Protein AF-A0A0W0Y0H5-F1 (afdb_monomer)

Sequence (373 aa):
MQSTAIIQAALTKDKEHKVLSENDYMVSVFKKALPNSRGNVLNEFVSFLEYRRSGTWLLRESRTPGMITLSFVTLNQPVKHQRYAYCNNEWLIVTSESIEQTKCDPSFKPHYKETLEKKETEDGQEKTMLSSLLDKIFTKFPEIVKDRLLLPTEEQASSNSNYIHQSPYIHWHEKALPSPKKYVEPLKGLDKAMSVLRMATGSINYWDKTKPSLFQRYQELTLPDLKLFKNALNQPFPYESGIAKDMKDLFSTWLQINRLEEDLFCPVEQELFSEPYVLESGYIFNSSVLYHNGKHLEKCPITRKEIEQNPSRLKGYRSKLAEALLMFYDGIAAYQKSQTTFLPHQRPPENDQKGQPEVDEKEAEKNDSQFRY

Nearest PDB structures (foldseek):
  6i5j-assembly1_A  TM=7.211E-01  e=1.696E-02  Homo sapiens
  6i4x-assembly1_A  TM=5.524E-01  e=5.132E-03  Homo sapiens
  4wz0-assembly1_A  TM=4.958E-01  e=5.432E-03  Legionella pneumophila str. Paris
  7vxg-assembly3_C  TM=6.617E-01  e=4.463E-02  Homo sapiens
  2xp1-assembly1_A-2  TM=6.384E-01  e=4.349E-01  Antonospora locustae

Organism: NCBI:txid45073

pLDDT: mean 76.72, std 20.38, range [32.16, 98.56]

Foldseek 3Di:
DPPVVVVVCVVCVVVPPDPPPPPQDQAFAFECAAPPDDDDRVVRLQVVAVPPDWQAWHWYDHPQPQKIWIWGHHPPDGIDIWIWHQAPNAIDTDDPVCPVVPPRPSPNDLAAQCQQQQQDQDVNGGDGSVNRVVCVVCVVCVRHDSVNYDDDDPRGTYPDNSSDPPHSSDPPPPPVCVVVPLLQCLPVLLVVLLVVLVVLLVCLPPPPPVDDRLLNVCLVPDQDDPVVQLVLLPDPQSCPDDNVVVLQVVVQVSCVVVVSCRSQAAPVVRGGARWWWAAPVSHIHHPCVQQPVNDGDQADPPPRDGRPDDTHIPPPSSVSVSVSSVSVSSSNVSNNVSVVVPPDPPPDPPPPPPDDDDDDDDDDDDDDDDDDD

Secondary structure (DSSP, 8-state):
-HHHHHHHHHHHHGGGS----TT----PEEPSS-TT--S-HHHHHHHHHHTSPTT-EEEEE-SSTTEEEEEEEETTEEEEEEEEEEETTEEEEEPTTTTTT----S------HHHHS--EEETTEEE-HHHHHHHHHHHH-TTS-GGGBPPPPTTTB---GGGTSS-TTS-------SGGG----HHHHHHHHHHHHHHHHHHHTS--TTS--TTGGGTT--PPPHHHHHHHHTSSSTTSSHHHHHHHHHHHHHHHHTT--TTTB-TTT-SB-SSEEE-TTS-EEEHHHHEETTEEPSB-TTT--B--SPPEE-TTHHHHHHHHHHHHHHHHHHHHHHHHTTS------------------------------

Mean predicted aligned error: 18.01 Å

InterPro domains:
  IPR013083 Zinc finger, RING/FYVE/PHD-type [G3DSA:3.30.40.10] (256-322)
  IPR036860 SH2 domain superfamily [SSF55550] (48-96)

Radius of gyration: 30.96 Å; Cα contacts (8 Å, |Δi|>4): 400; chains: 1; bounding box: 69×73×104 Å

Solvent-accessible surface area (backbone atoms only — not comparable to full-atom values): 22529 Å² total; per-residue (Å²): 127,69,68,64,56,52,53,51,47,63,65,49,63,64,62,73,66,70,79,74,65,98,79,77,73,69,64,44,44,22,29,61,50,58,75,88,67,86,72,62,53,66,59,54,54,35,65,72,40,69,87,51,60,65,12,29,32,36,44,22,44,31,93,52,86,72,31,41,24,41,38,36,28,44,80,98,48,75,64,44,78,47,38,36,35,75,47,96,94,37,78,41,81,49,47,89,78,40,60,81,68,52,80,56,61,91,75,53,66,74,50,50,44,72,57,46,65,36,64,43,74,57,96,86,41,77,37,30,54,58,54,53,46,50,52,52,48,47,72,73,38,71,70,50,42,81,93,36,60,53,71,53,52,81,82,27,33,46,84,53,61,59,78,55,54,92,38,73,44,58,67,76,57,71,56,70,51,67,72,68,68,52,44,79,43,41,63,56,27,48,50,54,48,42,50,52,45,51,54,52,45,60,41,69,79,47,90,63,81,88,54,88,56,97,48,59,93,48,60,85,58,83,75,74,60,66,69,61,41,56,55,33,58,70,40,98,67,27,62,81,54,62,67,33,21,55,53,48,54,52,47,44,52,52,28,55,78,68,72,49,48,61,50,36,46,17,83,85,80,71,39,62,56,72,48,42,25,37,38,92,89,44,44,51,38,29,49,71,71,45,37,49,94,83,39,72,56,62,44,40,92,84,80,65,44,71,56,88,58,85,62,43,68,52,79,65,44,57,63,49,50,49,50,42,52,49,51,49,51,52,35,41,52,53,50,42,51,61,60,64,73,61,62,72,77,71,72,73,77,80,74,83,78,78,81,82,80,92,75,83,92,72,89,81,91,78,78,84,86,87,84,91,131

Structure (mmCIF, N/CA/C/O backbone):
data_AF-A0A0W0Y0H5-F1
#
_entry.id   AF-A0A0W0Y0H5-F1
#
loop_
_atom_site.group_PDB
_atom_site.id
_atom_site.type_symbol
_atom_site.label_atom_id
_atom_site.label_alt_id
_atom_site.label_comp_id
_atom_site.label_asym_id
_atom_site.label_entity_id
_atom_site.label_seq_id
_atom_site.pdbx_PDB_ins_code
_atom_site.Cartn_x
_atom_site.Cartn_y
_atom_site.Cartn_z
_atom_site.occupancy
_atom_site.B_iso_or_equiv
_atom_site.auth_seq_id
_atom_site.auth_comp_id
_atom_site.auth_asym_id
_atom_site.auth_atom_id
_atom_site.pdbx_PDB_model_num
ATOM 1 N N . MET A 1 1 ? 1.337 21.075 -29.701 1.00 42.12 1 MET A N 1
ATOM 2 C CA . MET A 1 1 ? 1.104 21.733 -28.391 1.00 42.12 1 MET A CA 1
ATOM 3 C C . MET A 1 1 ? -0.200 21.323 -27.686 1.00 42.12 1 MET A C 1
ATOM 5 O O . MET A 1 1 ? -0.300 21.557 -26.492 1.00 42.12 1 MET A O 1
ATOM 9 N N . GLN A 1 2 ? -1.180 20.679 -28.343 1.00 34.50 2 GLN A N 1
ATOM 10 C CA . GLN A 1 2 ? -2.460 20.310 -27.702 1.00 34.50 2 GLN A CA 1
ATOM 11 C C . GLN A 1 2 ? -2.423 19.051 -26.801 1.00 34.50 2 GLN A C 1
ATOM 13 O O . GLN A 1 2 ? -3.273 18.925 -25.926 1.00 34.50 2 GLN A O 1
ATOM 18 N N . SER A 1 3 ? -1.452 18.135 -26.933 1.00 39.66 3 SER A N 1
ATOM 19 C CA . SER A 1 3 ? -1.504 16.842 -26.214 1.00 39.66 3 SER A CA 1
ATOM 20 C C . SER A 1 3 ? -1.150 16.925 -24.724 1.00 39.66 3 SER A C 1
ATOM 22 O O . SER A 1 3 ? -1.747 16.227 -23.910 1.00 39.66 3 SER A O 1
ATOM 24 N N . THR A 1 4 ? -0.241 17.816 -24.324 1.00 37.66 4 THR A N 1
ATOM 25 C CA . THR A 1 4 ? 0.154 17.959 -22.912 1.00 37.66 4 THR A CA 1
ATOM 26 C C . THR A 1 4 ? -0.896 18.686 -22.084 1.00 37.66 4 THR A C 1
ATOM 28 O O . THR A 1 4 ? -1.057 18.377 -20.911 1.00 37.66 4 THR A O 1
ATOM 31 N N . ALA A 1 5 ? -1.651 19.601 -22.698 1.00 38.19 5 ALA A N 1
ATOM 32 C CA . ALA A 1 5 ? -2.775 20.268 -22.049 1.00 38.19 5 ALA A CA 1
ATOM 33 C C . ALA A 1 5 ? -3.922 19.289 -21.756 1.00 38.19 5 ALA A C 1
ATOM 35 O O . ALA A 1 5 ? -4.566 19.420 -20.727 1.00 38.19 5 ALA A O 1
ATOM 36 N N . ILE A 1 6 ? -4.129 18.273 -22.601 1.00 42.44 6 ILE A N 1
ATOM 37 C CA . ILE A 1 6 ? -5.141 17.225 -22.391 1.00 42.44 6 ILE A CA 1
ATOM 38 C C . ILE A 1 6 ? -4.745 16.300 -21.231 1.00 42.44 6 ILE A C 1
ATOM 40 O O . ILE A 1 6 ? -5.592 15.957 -20.414 1.00 42.44 6 ILE A O 1
ATOM 44 N N . ILE A 1 7 ? -3.459 15.955 -21.105 1.00 41.28 7 ILE A N 1
ATOM 45 C CA . ILE A 1 7 ? -2.940 15.169 -19.972 1.00 41.28 7 ILE A CA 1
ATOM 46 C C . ILE A 1 7 ? -3.019 15.986 -18.676 1.00 41.28 7 ILE A C 1
ATOM 48 O O . ILE A 1 7 ? -3.505 15.485 -17.667 1.00 41.28 7 ILE A O 1
ATOM 52 N N . GLN A 1 8 ? -2.621 17.264 -18.707 1.00 43.81 8 GLN A N 1
ATOM 53 C CA . GLN A 1 8 ? -2.742 18.155 -17.552 1.00 43.81 8 GLN A CA 1
ATOM 54 C C . GLN A 1 8 ? -4.210 18.362 -17.159 1.00 43.81 8 GLN A C 1
ATOM 56 O O . GLN A 1 8 ? -4.509 18.307 -15.976 1.00 43.81 8 GLN A O 1
ATOM 61 N N . ALA A 1 9 ? -5.112 18.534 -18.134 1.00 42.50 9 ALA A N 1
ATOM 62 C CA . ALA A 1 9 ? -6.553 18.702 -17.938 1.00 42.50 9 ALA A CA 1
ATOM 63 C C . ALA A 1 9 ? -7.235 17.432 -17.414 1.00 42.50 9 ALA A C 1
ATOM 65 O O . ALA A 1 9 ? -8.156 17.528 -16.608 1.00 42.50 9 ALA A O 1
ATOM 66 N N . ALA A 1 10 ? -6.776 16.248 -17.828 1.00 38.78 10 ALA A N 1
ATOM 67 C CA . ALA A 1 10 ? -7.218 14.975 -17.265 1.00 38.78 10 ALA A CA 1
ATOM 68 C C . ALA A 1 10 ? -6.733 14.800 -15.814 1.00 38.78 10 ALA A C 1
ATOM 70 O O . ALA A 1 10 ? -7.483 14.304 -14.984 1.00 38.78 10 ALA A O 1
ATOM 71 N N . LEU A 1 11 ? -5.523 15.275 -15.492 1.00 38.03 11 LEU A N 1
ATOM 72 C CA . LEU A 1 11 ? -4.971 15.289 -14.131 1.00 38.03 11 LEU A CA 1
ATOM 73 C C . LEU A 1 11 ? -5.566 16.398 -13.239 1.00 38.03 11 LEU A C 1
ATOM 75 O O . LEU A 1 11 ? -5.540 16.274 -12.015 1.00 38.03 11 LEU A O 1
ATOM 79 N N . THR A 1 12 ? -6.076 17.496 -13.812 1.00 40.41 12 THR A N 1
ATOM 80 C CA . THR A 1 12 ? -6.735 18.578 -13.060 1.00 40.41 12 THR A CA 1
ATOM 81 C C . THR A 1 12 ? -8.244 18.426 -12.948 1.00 40.41 12 THR A C 1
ATOM 83 O O . THR A 1 12 ? -8.786 18.950 -11.982 1.00 40.41 12 THR A O 1
ATOM 86 N N . LYS A 1 13 ? -8.929 17.696 -13.840 1.00 40.00 13 LYS A N 1
ATOM 87 C CA . LYS A 1 13 ? -10.370 17.412 -13.683 1.00 40.00 13 LYS A CA 1
ATOM 88 C C . LYS A 1 13 ? -10.689 16.605 -12.417 1.00 40.00 13 LYS A C 1
ATOM 90 O O . LYS A 1 13 ? -11.764 16.777 -11.862 1.00 40.00 13 LYS A O 1
ATOM 95 N N . ASP A 1 14 ? -9.730 15.836 -11.899 1.00 36.88 14 ASP A N 1
ATOM 96 C CA . ASP A 1 14 ? -9.845 15.149 -10.601 1.00 36.88 14 ASP A CA 1
ATOM 97 C C . ASP A 1 14 ? -9.594 16.057 -9.382 1.00 36.88 14 ASP A C 1
ATOM 99 O O . ASP A 1 14 ? -9.824 15.643 -8.245 1.00 36.88 14 ASP A O 1
ATOM 103 N N . LYS A 1 15 ? -9.164 17.315 -9.572 1.00 40.09 15 LYS A N 1
ATOM 104 C CA . LYS A 1 15 ? -9.009 18.275 -8.460 1.00 40.09 15 LYS A CA 1
ATOM 105 C C . LYS A 1 15 ? -10.339 18.833 -7.946 1.00 40.09 15 LYS A C 1
ATOM 107 O O . LYS A 1 15 ? -10.344 19.491 -6.911 1.00 40.09 15 LYS A O 1
ATOM 112 N N . GLU A 1 16 ? -11.453 18.571 -8.628 1.00 32.91 16 GLU A N 1
ATOM 113 C CA . GLU A 1 16 ? -12.783 19.023 -8.192 1.00 32.91 16 GLU A CA 1
ATOM 114 C C . GLU A 1 16 ? -13.457 18.065 -7.195 1.00 32.91 16 GLU A C 1
ATOM 116 O O . GLU A 1 16 ? -14.522 18.369 -6.654 1.00 32.91 16 GLU A O 1
ATOM 121 N N . HIS A 1 17 ? -12.812 16.949 -6.840 1.00 37.66 17 HIS A N 1
ATOM 122 C CA . HIS A 1 17 ? -13.205 16.190 -5.660 1.00 37.66 17 HIS A CA 1
ATOM 123 C C . HIS A 1 17 ? -12.628 16.837 -4.399 1.00 37.66 17 HIS A C 1
ATOM 125 O O . HIS A 1 17 ? -11.492 16.572 -4.024 1.00 37.66 17 HIS A O 1
ATOM 131 N N . LYS A 1 18 ? -13.454 17.694 -3.775 1.00 34.88 18 LYS A N 1
ATOM 132 C CA . LYS A 1 18 ? -13.388 18.182 -2.383 1.00 34.88 18 LYS A CA 1
ATOM 133 C C . LYS A 1 18 ? -11.989 18.106 -1.764 1.00 34.88 18 LYS A C 1
ATOM 135 O O . LYS A 1 18 ? -11.613 17.086 -1.187 1.00 34.88 18 LYS A O 1
ATOM 140 N N . VAL A 1 19 ? -11.286 19.238 -1.781 1.00 32.38 19 VAL A N 1
ATOM 141 C CA . VAL A 1 19 ? -10.310 19.562 -0.736 1.00 32.38 19 VAL A CA 1
ATOM 142 C C . VAL A 1 19 ? -11.020 19.320 0.597 1.00 32.38 19 VAL A C 1
ATOM 144 O O . VAL A 1 19 ? -11.917 20.074 0.973 1.00 32.38 19 VAL A O 1
ATOM 147 N N . LEU A 1 20 ? -10.707 18.203 1.255 1.00 33.72 20 LEU A N 1
ATOM 148 C CA . LEU A 1 20 ? -11.028 18.024 2.663 1.00 33.72 20 LEU A CA 1
ATOM 149 C C . LEU A 1 20 ? -10.363 19.205 3.364 1.00 33.72 20 LEU A C 1
ATOM 151 O O . LEU A 1 20 ? -9.162 19.414 3.194 1.00 33.72 20 LEU A O 1
ATOM 155 N N . SER A 1 21 ? -11.154 20.024 4.054 1.00 42.34 21 SER A N 1
ATOM 156 C CA . SER A 1 21 ? -10.616 21.111 4.862 1.00 42.34 21 SER A CA 1
ATOM 157 C C . SER A 1 21 ? -9.536 20.546 5.777 1.00 42.34 21 SER A C 1
ATOM 159 O O . SER A 1 21 ? -9.730 19.472 6.347 1.00 42.34 21 SER A O 1
ATOM 161 N N . GLU A 1 22 ? -8.430 21.270 5.946 1.00 45.31 22 GLU A N 1
ATOM 162 C CA . GLU A 1 22 ? -7.267 20.915 6.781 1.00 45.31 22 GLU A CA 1
ATOM 163 C C . GLU A 1 22 ? -7.593 20.626 8.268 1.00 45.31 22 GLU A C 1
ATOM 165 O O . GLU A 1 22 ? -6.687 20.400 9.064 1.00 45.31 22 GLU A O 1
ATOM 170 N N . ASN A 1 23 ? -8.871 20.584 8.651 1.00 43.19 23 ASN A N 1
ATOM 171 C CA . ASN A 1 23 ? -9.360 20.492 10.021 1.00 43.19 23 ASN A CA 1
ATOM 172 C C . ASN A 1 23 ? -9.931 19.121 10.431 1.00 43.19 23 ASN A C 1
ATOM 174 O O . ASN A 1 23 ? -10.233 18.951 11.608 1.00 43.19 23 ASN A O 1
ATOM 178 N N . ASP A 1 24 ? -10.017 18.125 9.541 1.00 44.75 24 ASP A N 1
ATOM 179 C CA . ASP A 1 24 ? -10.619 16.819 9.878 1.00 44.75 24 ASP A CA 1
ATOM 180 C C . ASP A 1 24 ? -9.565 15.709 10.040 1.00 44.75 24 ASP A C 1
ATOM 182 O O . ASP A 1 24 ? -9.493 14.756 9.259 1.00 44.75 24 ASP A O 1
ATOM 186 N N . TYR A 1 25 ? -8.719 15.812 11.069 1.00 48.56 25 TYR A N 1
ATOM 187 C CA . TYR A 1 25 ? -7.844 14.700 11.459 1.00 48.56 25 TYR A CA 1
ATOM 188 C C . TYR A 1 25 ? -8.592 13.725 12.369 1.00 48.56 25 TYR A C 1
ATOM 190 O O . TYR A 1 25 ? -8.820 13.995 13.545 1.00 48.56 25 TYR A O 1
ATOM 198 N N . MET A 1 26 ? -8.923 12.552 11.829 1.00 59.09 26 MET A N 1
ATOM 199 C CA . MET A 1 26 ? -9.416 11.417 12.608 1.00 59.09 26 MET A CA 1
ATOM 200 C C . MET A 1 26 ? -8.234 10.722 13.296 1.00 59.09 26 MET A C 1
ATOM 202 O O . MET A 1 26 ? -7.354 10.189 12.618 1.00 59.09 26 MET A O 1
ATOM 206 N N . VAL A 1 27 ? -8.197 10.712 14.632 1.00 60.75 27 VAL A N 1
ATOM 207 C CA . VAL A 1 27 ? -7.094 10.090 15.391 1.00 60.75 27 VAL A CA 1
ATOM 208 C C . VAL A 1 27 ? -7.607 9.025 16.352 1.00 60.75 27 VAL A C 1
ATOM 210 O O . VAL A 1 27 ? -7.861 9.275 17.524 1.00 60.75 27 VAL A O 1
ATOM 213 N N . SER A 1 28 ? -7.753 7.798 15.873 1.00 74.75 28 SER A N 1
ATOM 214 C CA . SER A 1 28 ? -8.227 6.699 16.715 1.00 74.75 28 SER A CA 1
ATOM 215 C C . SER A 1 28 ? -7.145 6.214 17.691 1.00 74.75 28 SER A C 1
ATOM 217 O O . SER A 1 28 ? -5.968 6.098 17.345 1.00 74.75 28 SER A O 1
ATOM 219 N N . VAL A 1 29 ? -7.554 5.912 18.925 1.00 85.88 29 VAL A N 1
ATOM 220 C CA . VAL A 1 29 ? -6.663 5.490 20.016 1.00 85.88 29 VAL A CA 1
ATOM 221 C C . VAL A 1 29 ? -6.663 3.964 20.116 1.00 85.88 29 VAL A C 1
ATOM 223 O O . VAL A 1 29 ? -7.721 3.351 20.227 1.00 85.88 29 VAL A O 1
ATOM 226 N N . PHE A 1 30 ? -5.491 3.330 20.096 1.00 91.75 30 PHE A N 1
ATOM 227 C CA . PHE A 1 30 ? -5.343 1.894 20.364 1.00 91.75 30 PHE A CA 1
ATOM 228 C C . PHE A 1 30 ? -5.602 1.577 21.848 1.00 91.75 30 PHE A C 1
ATOM 230 O O . PHE A 1 30 ? -5.310 2.389 22.730 1.00 91.75 30 PHE A O 1
ATOM 237 N N . LYS A 1 31 ? -6.068 0.360 22.145 1.00 91.69 31 LYS A N 1
ATOM 238 C CA . LYS A 1 31 ? -6.147 -0.206 23.499 1.00 91.69 31 LYS A CA 1
ATOM 239 C C . LYS A 1 31 ? -4.792 -0.161 24.193 1.00 91.69 31 LYS A C 1
ATOM 241 O O . LYS A 1 31 ? -3.734 -0.149 23.557 1.00 91.69 31 LYS A O 1
ATOM 246 N N . LYS A 1 32 ? -4.826 -0.240 25.525 1.00 92.94 32 LYS A N 1
ATOM 247 C CA . LYS A 1 32 ? -3.617 -0.353 26.347 1.00 92.94 32 LYS A CA 1
ATOM 248 C C . LYS A 1 32 ? -2.730 -1.516 25.913 1.00 92.94 32 LYS A C 1
ATOM 250 O O . LYS A 1 32 ? -1.520 -1.359 25.989 1.00 92.94 32 LYS A O 1
ATOM 255 N N . ALA A 1 33 ? -3.304 -2.629 25.455 1.00 93.31 33 ALA A N 1
ATOM 256 C CA . ALA A 1 33 ? -2.598 -3.806 24.949 1.00 93.31 33 ALA A CA 1
ATOM 257 C C . ALA A 1 33 ? -3.178 -4.251 23.594 1.00 93.31 33 ALA A C 1
ATOM 259 O O . ALA A 1 33 ? -4.372 -4.072 23.348 1.00 93.31 33 ALA A O 1
ATOM 260 N N . LEU A 1 34 ? -2.342 -4.826 22.725 1.00 91.56 34 LEU A N 1
ATOM 261 C CA . LEU A 1 34 ? -2.783 -5.369 21.436 1.00 91.56 34 LEU A CA 1
ATOM 262 C C . LEU A 1 34 ? -3.594 -6.671 21.631 1.00 91.56 34 LEU A C 1
ATOM 264 O O . LEU A 1 34 ? -3.451 -7.337 22.661 1.00 91.56 34 LEU A O 1
ATOM 268 N N . PRO A 1 35 ? -4.446 -7.067 20.666 1.00 87.12 35 PRO A N 1
ATOM 269 C CA . PRO A 1 35 ? -5.145 -8.347 20.715 1.00 87.12 35 PRO A CA 1
ATOM 270 C C . PRO A 1 35 ? -4.163 -9.504 20.895 1.00 87.12 35 PRO A C 1
ATOM 272 O O . PRO A 1 35 ? -3.100 -9.524 20.278 1.00 87.12 35 PRO A O 1
ATOM 275 N N . ASN A 1 36 ? -4.529 -10.473 21.735 1.00 86.50 36 ASN A N 1
ATOM 276 C CA . ASN A 1 36 ? -3.697 -11.636 22.065 1.00 86.50 36 ASN A CA 1
ATOM 277 C C . ASN A 1 36 ? -2.362 -11.303 22.757 1.00 86.50 36 ASN A C 1
ATOM 279 O O . ASN A 1 36 ? -1.470 -12.152 22.794 1.00 86.50 36 ASN A O 1
ATOM 283 N N . SER A 1 37 ? -2.243 -10.105 23.337 1.00 84.56 37 SER A N 1
ATOM 284 C CA . SER A 1 37 ? -1.148 -9.730 24.231 1.00 84.56 37 SER A CA 1
ATOM 285 C C . SER A 1 37 ? -0.990 -10.750 25.359 1.00 84.56 37 SER A C 1
ATOM 287 O O . SER A 1 37 ? -1.947 -11.063 26.071 1.00 84.56 37 SER A O 1
ATOM 289 N N . ARG A 1 38 ? 0.221 -11.291 25.515 1.00 84.94 38 ARG A N 1
ATOM 290 C CA . ARG A 1 38 ? 0.576 -12.250 26.582 1.00 84.94 38 ARG A CA 1
ATOM 291 C C . ARG A 1 38 ? 1.783 -11.795 27.396 1.00 84.94 38 ARG A C 1
ATOM 293 O O . ARG A 1 38 ? 2.161 -12.480 28.343 1.00 84.94 38 ARG A O 1
ATOM 300 N N . GLY A 1 39 ? 2.412 -10.682 27.020 1.00 84.31 39 GLY A N 1
ATOM 301 C CA . GLY A 1 39 ? 3.701 -10.278 27.558 1.00 84.31 39 GLY A CA 1
ATOM 302 C C . GLY A 1 39 ? 3.752 -8.824 27.999 1.00 84.31 39 GLY A C 1
ATOM 303 O O . GLY A 1 39 ? 2.775 -8.213 28.435 1.00 84.31 39 GLY A O 1
ATOM 304 N N . ASN A 1 40 ? 4.956 -8.258 27.923 1.00 91.25 40 ASN A N 1
ATOM 305 C CA . ASN A 1 40 ? 5.152 -6.848 28.202 1.00 91.25 40 ASN A CA 1
ATOM 306 C C . ASN A 1 40 ? 4.530 -6.020 27.074 1.00 91.25 40 ASN A C 1
ATOM 308 O O . ASN A 1 40 ? 5.085 -5.925 25.984 1.00 91.25 40 ASN A O 1
ATOM 312 N N . VAL A 1 41 ? 3.415 -5.369 27.392 1.00 88.56 41 VAL A N 1
ATOM 313 C CA . VAL A 1 41 ? 2.678 -4.445 26.522 1.00 88.56 41 VAL A CA 1
ATOM 314 C C . VAL A 1 41 ? 3.578 -3.488 25.730 1.00 88.56 41 VAL A C 1
ATOM 316 O O . VAL A 1 41 ? 3.307 -3.218 24.566 1.00 88.56 41 VAL A O 1
ATOM 319 N N . LEU A 1 42 ? 4.643 -2.945 26.337 1.00 89.12 42 LEU A N 1
ATOM 320 C CA . LEU A 1 42 ? 5.546 -2.041 25.616 1.00 89.12 42 LEU A CA 1
ATOM 321 C C . LEU A 1 42 ? 6.277 -2.773 24.496 1.00 89.12 42 LEU A C 1
ATOM 323 O O . LEU A 1 42 ? 6.270 -2.294 23.369 1.00 89.12 42 LEU A O 1
ATOM 327 N N . ASN A 1 43 ? 6.844 -3.941 24.794 1.00 92.25 43 ASN A N 1
ATOM 328 C CA . ASN A 1 43 ? 7.593 -4.731 23.821 1.00 92.25 43 ASN A CA 1
ATOM 329 C C . ASN A 1 43 ? 6.705 -5.169 22.654 1.00 92.25 43 ASN A C 1
ATOM 331 O O . ASN A 1 43 ? 7.167 -5.215 21.525 1.00 92.25 43 ASN A O 1
ATOM 335 N N . GLU A 1 44 ? 5.420 -5.417 22.895 1.00 92.81 44 GLU A N 1
ATOM 336 C CA . GLU A 1 44 ? 4.482 -5.756 21.823 1.00 92.81 44 GLU A CA 1
ATOM 337 C C . GLU A 1 44 ? 4.237 -4.583 20.871 1.00 92.81 44 GLU A C 1
ATOM 339 O O . GLU A 1 44 ? 4.241 -4.768 19.657 1.00 92.81 44 GLU A O 1
ATOM 344 N N . PHE A 1 45 ? 4.083 -3.362 21.392 1.00 94.81 45 PHE A N 1
ATOM 345 C CA . PHE A 1 45 ? 4.007 -2.173 20.539 1.00 94.81 45 PHE A CA 1
ATOM 346 C C . PHE A 1 45 ? 5.341 -1.856 19.854 1.00 94.81 45 PHE A C 1
ATOM 348 O O . PHE A 1 45 ? 5.323 -1.323 18.746 1.00 94.81 45 PHE A O 1
ATOM 355 N N . VAL A 1 46 ? 6.479 -2.186 20.477 1.00 95.25 46 VAL A N 1
ATOM 356 C CA . VAL A 1 46 ? 7.795 -2.117 19.824 1.00 95.25 46 VAL A CA 1
ATOM 357 C C . VAL A 1 46 ? 7.815 -3.069 18.629 1.00 95.25 46 VAL A C 1
ATOM 359 O O . VAL A 1 46 ? 8.015 -2.601 17.514 1.00 95.25 46 VAL A O 1
ATOM 362 N N . SER A 1 47 ? 7.494 -4.352 18.815 1.00 93.31 47 SER A N 1
ATOM 363 C CA . SER A 1 47 ? 7.456 -5.332 17.721 1.00 93.31 47 SER A CA 1
ATOM 364 C C . SER A 1 47 ? 6.420 -5.000 16.644 1.00 93.31 47 SER A C 1
ATOM 366 O O . SER A 1 47 ? 6.641 -5.213 15.456 1.00 93.31 47 SER A O 1
ATOM 368 N N . PHE A 1 48 ? 5.288 -4.406 17.027 1.00 94.06 48 PHE A N 1
ATOM 369 C CA . PHE A 1 48 ? 4.275 -3.950 16.073 1.00 94.06 48 PHE A CA 1
ATOM 370 C C . PHE A 1 48 ? 4.767 -2.806 15.167 1.00 94.06 48 PHE A C 1
ATOM 372 O O . PHE A 1 48 ? 4.306 -2.663 14.028 1.00 94.06 48 PHE A O 1
ATOM 379 N N . LEU A 1 49 ? 5.689 -1.980 15.671 1.00 94.44 49 LEU A N 1
ATOM 380 C CA . LEU A 1 49 ? 6.198 -0.789 14.994 1.00 94.44 49 LEU A CA 1
ATOM 381 C C . LEU A 1 49 ? 7.591 -0.974 14.371 1.00 94.44 49 LEU A C 1
ATOM 383 O O . LEU A 1 49 ? 7.911 -0.239 13.443 1.00 94.44 49 LEU A O 1
ATOM 387 N N . GLU A 1 50 ? 8.404 -1.934 14.817 1.00 92.25 50 GLU A N 1
ATOM 388 C CA . GLU A 1 50 ? 9.827 -2.046 14.445 1.00 92.25 50 GLU A CA 1
ATOM 389 C C . GLU A 1 50 ? 10.073 -2.212 12.938 1.00 92.25 50 GLU A C 1
ATOM 391 O O . GLU A 1 50 ? 11.059 -1.707 12.410 1.00 92.25 50 GLU A O 1
ATOM 396 N N . TYR A 1 51 ? 9.138 -2.845 12.225 1.00 87.44 51 TYR A N 1
ATOM 397 C CA . TYR A 1 51 ? 9.215 -3.048 10.774 1.00 87.44 51 TYR A CA 1
ATOM 398 C C . TYR A 1 51 ? 8.514 -1.950 9.960 1.00 87.44 51 TYR A C 1
ATOM 400 O O . TYR A 1 51 ? 8.356 -2.070 8.742 1.00 87.44 51 TYR A O 1
ATOM 408 N N . ARG A 1 52 ? 8.030 -0.883 10.608 1.00 91.38 52 ARG A N 1
ATOM 409 C CA . ARG A 1 52 ? 7.363 0.231 9.923 1.00 91.38 52 ARG A CA 1
ATOM 410 C C . ARG A 1 52 ? 8.379 1.271 9.462 1.00 91.38 52 ARG A C 1
ATOM 412 O O . ARG A 1 52 ? 9.484 1.389 9.980 1.00 91.38 52 ARG A O 1
ATOM 419 N N . ARG A 1 53 ? 7.991 2.061 8.460 1.00 89.44 53 ARG A N 1
ATOM 420 C CA . ARG A 1 53 ? 8.837 3.137 7.924 1.00 89.44 53 ARG A CA 1
ATOM 421 C C . ARG A 1 53 ? 9.059 4.215 8.994 1.00 89.44 53 ARG A C 1
ATOM 423 O O . ARG A 1 53 ? 8.146 4.507 9.766 1.00 89.44 53 ARG A O 1
ATOM 430 N N . SER A 1 54 ? 10.228 4.858 8.994 1.00 94.12 54 SER A N 1
ATOM 431 C CA . SER A 1 54 ? 10.515 6.002 9.879 1.00 94.12 54 SER A CA 1
ATOM 432 C C . SER A 1 54 ? 9.410 7.062 9.814 1.00 94.12 54 SER A C 1
ATOM 434 O O . SER A 1 54 ? 8.857 7.319 8.742 1.00 94.12 54 SER A O 1
ATOM 436 N N . GLY A 1 55 ? 9.077 7.672 10.948 1.00 91.81 55 GLY A N 1
ATOM 437 C CA . GLY A 1 55 ? 8.006 8.662 11.067 1.00 91.81 55 GLY A CA 1
ATOM 438 C C . GLY A 1 55 ? 6.595 8.071 11.155 1.00 91.81 55 GLY A C 1
ATOM 439 O O . GLY A 1 55 ? 5.640 8.839 11.212 1.00 91.81 55 GLY A O 1
ATOM 440 N N . THR A 1 56 ? 6.449 6.739 11.168 1.00 94.31 56 THR A N 1
ATOM 441 C CA . THR A 1 56 ? 5.176 6.063 11.483 1.00 94.31 56 THR A CA 1
ATOM 442 C C . THR A 1 56 ? 4.854 6.214 12.965 1.00 94.31 56 THR A C 1
ATOM 444 O O . THR A 1 56 ? 5.746 6.058 13.803 1.00 94.31 56 THR A O 1
ATOM 447 N N . TRP A 1 57 ? 3.592 6.479 13.299 1.00 95.88 57 TRP A N 1
ATOM 448 C CA . TRP A 1 57 ? 3.167 6.745 14.673 1.00 95.88 57 TRP A CA 1
ATOM 449 C C . TRP A 1 57 ? 1.744 6.257 14.961 1.00 95.88 57 TRP A C 1
ATOM 451 O O . TRP A 1 57 ? 0.957 6.025 14.048 1.00 95.88 57 TRP A O 1
ATOM 461 N N . LEU A 1 58 ? 1.420 6.089 16.242 1.00 94.88 58 LEU A N 1
ATOM 462 C CA . LEU A 1 58 ? 0.072 5.805 16.736 1.00 94.88 58 LEU A CA 1
ATOM 463 C C . LEU A 1 58 ? -0.158 6.433 18.112 1.00 94.88 58 LEU A C 1
ATOM 465 O O . LEU A 1 58 ? 0.791 6.636 18.877 1.00 94.88 58 LEU A O 1
ATOM 469 N N . LEU A 1 59 ? -1.424 6.683 18.445 1.00 93.81 59 LEU A N 1
ATOM 470 C CA . LEU A 1 59 ? -1.857 6.982 19.809 1.00 93.81 59 LEU A CA 1
ATOM 471 C C . LEU A 1 59 ? -2.479 5.745 20.445 1.00 93.81 59 LEU A C 1
ATOM 473 O O . LEU A 1 59 ? -3.213 5.001 19.801 1.00 93.81 59 LEU A O 1
ATOM 477 N N . ARG A 1 60 ? -2.204 5.529 21.728 1.00 92.75 60 ARG A N 1
ATOM 478 C CA . ARG A 1 60 ? -2.757 4.418 22.502 1.00 92.75 60 ARG A CA 1
ATOM 479 C C . ARG A 1 60 ? -3.032 4.814 23.937 1.00 92.75 60 ARG A C 1
ATOM 481 O O . ARG A 1 60 ? -2.409 5.739 24.462 1.00 92.75 60 ARG A O 1
ATOM 488 N N . GLU A 1 61 ? -3.901 4.067 24.596 1.00 90.38 61 GLU A N 1
ATOM 489 C CA . GLU A 1 61 ? -4.082 4.186 26.037 1.00 90.38 61 GLU A CA 1
ATOM 490 C C . GLU A 1 61 ? -2.739 3.993 26.753 1.00 90.38 61 GLU A C 1
ATOM 492 O O . GLU A 1 61 ? -1.956 3.071 26.473 1.00 90.38 61 GLU A O 1
ATOM 497 N N . SER A 1 62 ? -2.457 4.882 27.700 1.00 88.81 62 SER A N 1
ATOM 498 C CA . SER A 1 62 ? -1.304 4.706 28.567 1.00 88.81 62 SER A CA 1
ATOM 499 C C . SER A 1 62 ? -1.527 3.554 29.540 1.00 88.81 62 SER A C 1
ATOM 501 O O . SER A 1 62 ? -2.644 3.195 29.909 1.00 88.81 62 SER A O 1
ATOM 503 N N . ARG A 1 63 ? -0.420 2.988 30.028 1.00 87.00 63 ARG A N 1
ATOM 504 C CA . ARG A 1 63 ? -0.490 2.036 31.142 1.00 87.00 63 ARG A CA 1
ATOM 505 C C . ARG A 1 63 ? -0.915 2.713 32.444 1.00 87.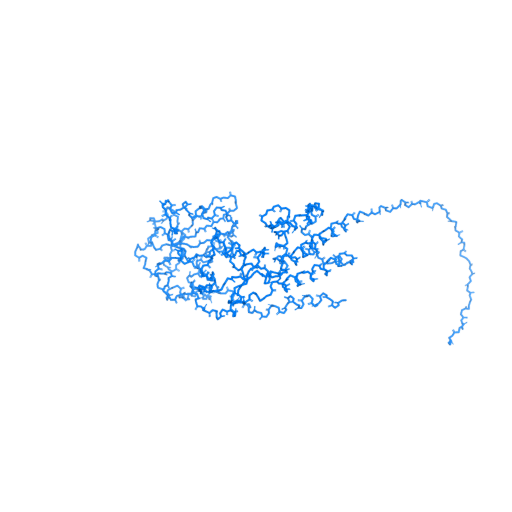00 63 ARG A C 1
ATOM 507 O O . ARG A 1 63 ? -1.488 2.026 33.289 1.00 87.00 63 ARG A O 1
ATOM 514 N N . THR A 1 64 ? -0.647 4.012 32.560 1.00 82.69 64 THR A N 1
ATOM 515 C CA . THR A 1 64 ? -1.090 4.880 33.651 1.00 82.69 64 THR A CA 1
ATOM 516 C C . THR A 1 64 ? -2.471 5.443 33.303 1.00 82.69 64 THR A C 1
ATOM 518 O O . THR A 1 64 ? -2.588 6.078 32.252 1.00 82.69 64 THR A O 1
ATOM 521 N N . PRO A 1 65 ? -3.505 5.211 34.131 1.00 76.88 65 PRO A N 1
ATOM 522 C CA . PRO A 1 65 ? -4.837 5.772 33.911 1.00 76.88 65 PRO A CA 1
ATOM 523 C C . PRO A 1 65 ? -4.803 7.291 33.695 1.00 76.88 65 PRO A C 1
ATOM 525 O O . PRO A 1 65 ? -3.980 7.984 34.287 1.00 76.88 65 PRO A O 1
ATOM 528 N N . GLY A 1 66 ? -5.676 7.795 32.821 1.00 73.94 66 GLY A N 1
ATOM 529 C CA . GLY A 1 66 ? -5.790 9.228 32.521 1.00 73.94 66 GLY A CA 1
ATOM 530 C C . GLY A 1 66 ? -4.711 9.808 31.602 1.00 73.94 66 GLY A C 1
ATOM 531 O O . GLY A 1 66 ? -4.714 11.000 31.320 1.00 73.94 66 GLY A O 1
ATOM 532 N N . MET A 1 67 ? -3.797 8.983 31.091 1.00 85.12 67 MET A N 1
ATOM 533 C CA . MET A 1 67 ? -2.771 9.417 30.143 1.00 85.12 67 MET A CA 1
ATOM 534 C C . MET A 1 67 ? -2.973 8.774 28.770 1.00 85.12 67 MET A C 1
ATOM 536 O O . MET A 1 67 ? -3.466 7.649 28.648 1.00 85.12 67 MET A O 1
ATOM 540 N N . ILE A 1 68 ? -2.494 9.452 27.732 1.00 88.69 68 ILE A N 1
ATOM 541 C CA . ILE A 1 68 ? -2.370 8.909 26.377 1.00 88.69 68 ILE A CA 1
ATOM 542 C C . ILE A 1 68 ? -0.891 8.719 26.047 1.00 88.69 68 ILE A C 1
ATOM 544 O O . ILE A 1 68 ? -0.030 9.456 26.526 1.00 88.69 68 ILE A O 1
ATOM 548 N N . THR A 1 69 ? -0.561 7.682 25.287 1.00 93.31 69 THR A N 1
ATOM 549 C CA . THR A 1 69 ? 0.813 7.413 24.856 1.00 93.31 69 THR A CA 1
ATOM 550 C C . THR A 1 69 ? 0.912 7.501 23.344 1.00 93.31 69 THR A C 1
ATOM 552 O O . THR A 1 69 ? 0.239 6.766 22.629 1.00 93.31 69 THR A O 1
ATOM 555 N N . LEU A 1 70 ? 1.812 8.350 22.868 1.00 95.75 70 LEU A N 1
ATOM 556 C CA . LEU A 1 70 ? 2.319 8.333 21.506 1.00 95.75 70 LEU A CA 1
ATOM 557 C C . LEU A 1 70 ? 3.378 7.237 21.391 1.00 95.75 70 LEU A C 1
ATOM 559 O O . LEU A 1 70 ? 4.300 7.186 22.204 1.00 95.75 70 LEU A O 1
ATOM 563 N N . SER A 1 71 ? 3.257 6.361 20.399 1.00 96.94 71 SER A N 1
ATOM 564 C CA . SER A 1 71 ? 4.301 5.388 20.045 1.00 96.94 71 SER A CA 1
ATOM 565 C C . SER A 1 71 ? 4.708 5.596 18.596 1.00 96.94 71 SER A C 1
ATOM 567 O O . SER A 1 71 ? 3.832 5.687 17.740 1.00 96.94 71 SER A O 1
ATOM 569 N N . PHE A 1 72 ? 6.005 5.708 18.318 1.00 96.94 72 PHE A N 1
ATOM 570 C CA . PHE A 1 72 ? 6.476 6.106 16.991 1.00 96.94 72 PHE A CA 1
ATOM 571 C C . PHE A 1 72 ? 7.858 5.554 16.644 1.00 96.94 72 PHE A C 1
ATOM 573 O O . PHE A 1 72 ? 8.667 5.236 17.520 1.00 96.94 72 PHE A O 1
ATOM 580 N N . VAL A 1 73 ? 8.107 5.440 15.339 1.00 95.00 73 VAL A N 1
ATOM 581 C CA . VAL A 1 73 ? 9.358 4.949 14.753 1.00 95.00 73 VAL A CA 1
ATOM 582 C C . VAL A 1 73 ? 10.221 6.127 14.335 1.00 95.00 73 VAL A C 1
ATOM 584 O O . VAL A 1 73 ? 9.759 7.024 13.631 1.00 95.00 73 VAL A O 1
ATOM 587 N N . THR A 1 74 ? 11.494 6.090 14.712 1.00 91.25 74 THR A N 1
ATOM 588 C CA . THR A 1 74 ? 12.491 7.094 14.324 1.00 91.25 74 THR A CA 1
ATOM 589 C C . THR A 1 74 ? 13.597 6.443 13.500 1.00 91.25 74 THR A C 1
ATOM 591 O O . THR A 1 74 ? 13.793 5.229 13.563 1.00 91.25 74 THR A O 1
ATOM 594 N N . LEU A 1 75 ? 14.289 7.223 12.669 1.00 88.00 75 LEU A N 1
ATOM 595 C CA . LEU A 1 75 ? 15.316 6.689 11.778 1.00 88.00 75 LEU A CA 1
ATOM 596 C C . LEU A 1 75 ? 16.476 6.111 12.602 1.00 88.00 75 LEU A C 1
ATOM 598 O O . LEU A 1 75 ? 17.083 6.825 13.397 1.00 88.00 75 LEU A O 1
ATOM 602 N N . ASN A 1 76 ? 16.792 4.830 12.385 1.00 83.50 76 ASN A N 1
ATOM 603 C CA . ASN A 1 76 ? 17.906 4.115 13.027 1.00 83.50 76 ASN A CA 1
ATOM 604 C C . ASN A 1 76 ? 17.862 4.100 14.566 1.00 83.50 76 ASN A C 1
ATOM 606 O O . ASN A 1 76 ? 18.897 3.984 15.221 1.00 83.50 76 ASN A O 1
ATOM 610 N N . GLN A 1 77 ? 16.676 4.237 15.155 1.00 86.38 77 GLN A N 1
ATOM 611 C CA . GLN A 1 77 ? 16.490 4.281 16.600 1.00 86.38 77 GLN A CA 1
ATOM 612 C C . GLN A 1 77 ? 15.344 3.354 17.015 1.00 86.38 77 GLN A C 1
ATOM 614 O O . GLN A 1 77 ? 14.425 3.117 16.225 1.00 86.38 77 GLN A O 1
ATOM 619 N N . PRO A 1 78 ? 15.383 2.821 18.249 1.00 92.12 78 PRO A N 1
ATOM 620 C CA . PRO A 1 78 ? 14.302 1.992 18.757 1.00 92.12 78 PRO A CA 1
ATOM 621 C C . PRO A 1 78 ? 12.988 2.778 18.788 1.00 92.12 78 PRO A C 1
ATOM 623 O O . PRO A 1 78 ? 12.975 4.010 18.876 1.00 92.12 78 PRO A O 1
ATOM 626 N N . VAL A 1 79 ? 11.875 2.048 18.737 1.00 94.19 79 VAL A N 1
ATOM 627 C CA . VAL A 1 79 ? 10.532 2.615 18.895 1.00 94.19 79 VAL A CA 1
ATOM 628 C C . VAL A 1 79 ? 10.478 3.428 20.187 1.00 94.19 79 VAL A C 1
ATOM 630 O O . VAL A 1 79 ? 10.838 2.944 21.263 1.00 94.19 79 VAL A O 1
ATOM 633 N N . LYS A 1 80 ? 10.029 4.679 20.078 1.00 95.38 80 LYS A N 1
ATOM 634 C CA . LYS A 1 80 ? 9.906 5.595 21.212 1.00 95.38 80 LYS A CA 1
ATOM 635 C C . LYS A 1 80 ? 8.470 5.637 21.703 1.00 95.38 80 LYS A C 1
ATOM 637 O O . LYS A 1 80 ? 7.522 5.499 20.929 1.00 95.38 80 LYS A O 1
ATOM 642 N N . HIS A 1 81 ? 8.320 5.883 23.000 1.00 94.75 81 HIS A N 1
ATOM 643 C CA . HIS A 1 81 ? 7.027 6.079 23.639 1.00 94.75 81 HIS A CA 1
ATOM 644 C C . HIS A 1 81 ? 7.039 7.381 24.431 1.00 94.75 81 HIS A C 1
ATOM 646 O O . HIS A 1 81 ? 7.866 7.542 25.326 1.00 94.75 81 HIS A O 1
ATOM 652 N N . GLN A 1 82 ? 6.097 8.276 24.144 1.00 95.19 82 GLN A N 1
ATOM 653 C CA . GLN A 1 82 ? 5.922 9.521 24.882 1.00 95.19 82 GLN A CA 1
ATOM 654 C C . GLN A 1 82 ? 4.531 9.563 25.506 1.00 95.19 82 GLN A C 1
ATOM 656 O O . GLN A 1 82 ? 3.529 9.408 24.811 1.00 95.19 82 GLN A O 1
ATOM 661 N N . ARG A 1 83 ? 4.461 9.767 26.823 1.00 92.06 83 ARG A N 1
ATOM 662 C CA . ARG A 1 83 ? 3.191 9.953 27.532 1.00 92.06 83 ARG A CA 1
ATOM 663 C C . ARG A 1 83 ? 2.795 11.418 27.557 1.00 92.06 83 ARG A C 1
ATOM 665 O O . ARG A 1 83 ? 3.653 12.292 27.697 1.00 92.06 83 ARG A O 1
ATOM 672 N N . TYR A 1 84 ? 1.494 11.634 27.487 1.00 90.81 84 TYR A N 1
ATOM 673 C CA . TYR A 1 84 ? 0.854 12.923 27.640 1.00 90.81 84 TYR A CA 1
ATOM 674 C C . TYR A 1 84 ? -0.265 12.810 28.673 1.00 90.81 84 TYR A C 1
ATOM 676 O O . TYR A 1 84 ? -1.001 11.818 28.697 1.00 90.81 84 TYR A O 1
ATOM 684 N N . ALA A 1 85 ? -0.379 13.826 29.517 1.00 85.94 85 ALA A N 1
ATOM 685 C CA . ALA A 1 85 ? -1.491 14.028 30.440 1.00 85.94 85 ALA A CA 1
ATOM 686 C C . ALA A 1 85 ? -2.117 15.386 30.136 1.00 85.94 85 ALA A C 1
ATOM 688 O O . ALA A 1 85 ? -1.389 16.299 29.762 1.00 85.94 85 ALA A O 1
ATOM 689 N N . TYR A 1 86 ? -3.429 15.534 30.279 1.00 82.00 86 TYR A N 1
ATOM 690 C CA . TYR A 1 86 ? -4.071 16.839 30.131 1.00 82.00 86 TYR A CA 1
ATOM 691 C C . TYR A 1 86 ? -4.393 17.405 31.511 1.00 82.00 86 TYR A C 1
ATOM 693 O O . TYR A 1 86 ? -5.161 16.821 32.270 1.00 82.00 86 TYR A O 1
ATOM 701 N N . CYS A 1 87 ? -3.754 18.503 31.890 1.00 78.00 87 CYS A N 1
ATOM 702 C CA . CYS A 1 87 ? -3.885 19.071 33.226 1.00 78.00 87 CYS A CA 1
ATOM 703 C C . CYS A 1 87 ? -3.971 20.587 33.111 1.00 78.00 87 CYS A C 1
ATOM 705 O O . CYS A 1 87 ? -3.203 21.187 32.367 1.00 78.00 87 CYS A O 1
ATOM 707 N N . ASN A 1 88 ? -4.895 21.203 33.855 1.00 78.88 88 ASN A N 1
ATOM 708 C CA . ASN A 1 88 ? -5.112 22.655 33.838 1.00 78.88 88 ASN A CA 1
ATOM 709 C C . ASN A 1 88 ? -5.301 23.216 32.416 1.00 78.88 88 ASN A C 1
ATOM 711 O O . ASN A 1 88 ? -4.708 24.226 32.063 1.00 78.88 88 ASN A O 1
ATOM 715 N N . ASN A 1 89 ? -6.112 22.527 31.611 1.00 76.00 89 ASN A N 1
ATOM 716 C CA . ASN A 1 89 ? -6.389 22.837 30.207 1.00 76.00 89 ASN A CA 1
ATOM 717 C C . ASN A 1 89 ? -5.186 22.766 29.245 1.00 76.00 89 ASN A C 1
ATOM 719 O O . ASN A 1 89 ? -5.290 23.184 28.096 1.00 76.00 89 ASN A O 1
ATOM 723 N N . GLU A 1 90 ? -4.071 22.158 29.652 1.00 83.50 90 GLU A N 1
ATOM 724 C CA . GLU A 1 90 ? -2.911 21.965 28.784 1.00 83.50 90 GLU A CA 1
ATOM 725 C C . GLU A 1 90 ? -2.461 20.507 28.716 1.00 83.50 90 GLU A C 1
ATOM 727 O O . GLU A 1 90 ? -2.457 19.766 29.701 1.00 83.50 90 GLU A O 1
ATOM 732 N N . TRP A 1 91 ? -1.986 20.090 27.541 1.00 86.31 91 TRP A N 1
ATOM 733 C CA . TRP A 1 91 ? -1.279 18.820 27.406 1.00 86.31 91 TRP A CA 1
ATOM 734 C C . TRP A 1 91 ? 0.119 18.933 27.986 1.00 86.31 91 TRP A C 1
ATOM 736 O O . TRP A 1 91 ? 0.933 19.695 27.489 1.00 86.31 91 TRP A O 1
ATOM 746 N N . LEU A 1 92 ? 0.460 18.129 28.977 1.00 88.31 92 LEU A N 1
ATOM 747 C CA . LEU A 1 92 ? 1.792 18.039 29.554 1.00 88.31 92 LEU A CA 1
ATOM 748 C C . LEU A 1 92 ? 2.510 16.794 29.039 1.00 88.31 92 LEU A C 1
ATOM 750 O O . LEU A 1 92 ? 1.927 15.715 28.932 1.00 88.31 92 LEU A O 1
ATOM 754 N N . ILE A 1 93 ? 3.798 16.947 28.733 1.00 90.56 93 ILE A N 1
ATOM 755 C CA . ILE A 1 93 ? 4.686 15.832 28.397 1.00 90.56 93 ILE A CA 1
ATOM 756 C C . ILE A 1 93 ? 5.104 15.175 29.711 1.00 90.56 93 ILE A C 1
ATOM 758 O O . ILE A 1 93 ? 5.737 15.808 30.554 1.00 90.56 93 ILE A O 1
ATOM 762 N N . VAL A 1 94 ? 4.759 13.903 29.881 1.00 87.94 94 VAL A N 1
ATOM 763 C CA . VAL A 1 94 ? 5.046 13.162 31.111 1.00 87.94 94 VAL A CA 1
ATOM 764 C C . VAL A 1 94 ? 6.308 12.322 30.919 1.00 87.94 94 VAL A C 1
ATOM 766 O O . VAL A 1 94 ? 6.348 11.430 30.066 1.00 87.94 94 VAL A O 1
ATOM 769 N N . THR A 1 95 ? 7.342 12.609 31.707 1.00 84.44 95 THR A N 1
ATOM 770 C CA . THR A 1 95 ? 8.574 11.817 31.814 1.00 84.44 95 THR A CA 1
ATOM 771 C C . THR A 1 95 ? 8.487 10.905 33.035 1.00 84.44 95 THR A C 1
ATOM 773 O O . THR A 1 95 ? 7.640 11.101 33.901 1.00 84.44 95 THR A O 1
ATOM 776 N N . SER A 1 96 ? 9.350 9.891 33.131 1.00 74.06 96 SER A N 1
ATOM 777 C CA . SER A 1 96 ? 9.369 8.995 34.298 1.00 74.06 96 SER A CA 1
ATOM 778 C C . SER A 1 96 ? 9.568 9.750 35.620 1.00 74.06 96 SER A C 1
ATOM 780 O O . SER A 1 96 ? 8.956 9.386 36.615 1.00 74.06 96 SER A O 1
ATOM 782 N N . GLU A 1 97 ? 10.369 10.817 35.603 1.00 69.69 97 GLU A N 1
ATOM 783 C CA . GLU A 1 97 ? 10.657 11.678 36.759 1.00 69.69 97 GLU A CA 1
ATOM 784 C C . GLU A 1 97 ? 9.498 12.628 37.088 1.00 69.69 97 GLU A C 1
ATOM 786 O O . GLU A 1 97 ? 9.268 12.952 38.251 1.00 69.69 97 GLU A O 1
ATOM 791 N N . SER A 1 98 ? 8.731 13.060 36.079 1.00 67.25 98 SER A N 1
ATOM 792 C CA . SER A 1 98 ? 7.653 14.022 36.291 1.00 67.25 98 SER A CA 1
ATOM 793 C C . SER A 1 98 ? 6.349 13.390 36.764 1.00 67.25 98 SER A C 1
ATOM 795 O O . SER A 1 98 ? 5.516 14.131 37.268 1.00 67.25 98 SER A O 1
ATOM 797 N N . ILE A 1 99 ? 6.163 12.065 36.678 1.00 64.69 99 ILE A N 1
ATOM 798 C CA . ILE A 1 99 ? 4.921 11.379 37.108 1.00 64.69 99 ILE A CA 1
ATOM 799 C C . ILE A 1 99 ? 4.571 11.681 38.572 1.00 64.69 99 ILE A C 1
ATOM 801 O O . ILE A 1 99 ? 3.401 11.865 38.885 1.00 64.69 99 ILE A O 1
ATOM 805 N N . GLU A 1 100 ? 5.567 11.760 39.458 1.00 61.66 100 GLU A N 1
ATOM 806 C CA . GLU A 1 100 ? 5.357 12.042 40.888 1.00 61.66 100 GLU A CA 1
ATOM 807 C C . GLU A 1 100 ? 5.161 13.539 41.176 1.00 61.66 100 GLU A C 1
ATOM 809 O O . GLU A 1 100 ? 4.528 13.919 42.159 1.00 61.66 100 GLU A O 1
ATOM 814 N N . GLN A 1 101 ? 5.694 14.402 40.306 1.00 58.72 101 GLN A N 1
ATOM 815 C CA . GLN A 1 101 ? 5.678 15.859 40.466 1.00 58.72 101 GLN A CA 1
ATOM 816 C C . GLN A 1 101 ? 4.520 16.531 39.732 1.00 58.72 101 GLN A C 1
ATOM 818 O O . GLN A 1 101 ? 4.100 17.629 40.108 1.00 58.72 101 GLN A O 1
ATOM 823 N N . THR A 1 102 ? 3.982 15.883 38.696 1.00 59.16 102 THR A N 1
ATOM 824 C CA . THR A 1 102 ? 2.729 16.303 38.081 1.00 59.16 102 THR A CA 1
ATOM 825 C C . THR A 1 102 ? 1.640 16.026 39.104 1.00 59.16 102 THR A C 1
ATOM 827 O O . THR A 1 102 ? 1.051 14.953 39.134 1.00 59.16 102 THR A O 1
ATOM 830 N N . LYS A 1 103 ? 1.347 17.032 39.940 1.00 55.12 103 LYS A N 1
ATOM 831 C CA . LYS A 1 103 ? 0.130 17.150 40.761 1.00 55.12 103 LYS A CA 1
ATOM 832 C C . LYS A 1 103 ? -1.126 17.256 39.880 1.00 55.12 103 LYS A C 1
ATOM 834 O O . LYS A 1 103 ? -2.029 18.037 40.156 1.00 55.12 103 LYS A O 1
ATOM 839 N N . CYS A 1 104 ? -1.164 16.527 38.772 1.00 56.34 104 CYS A N 1
ATOM 840 C CA . CYS A 1 104 ? -2.401 16.212 38.105 1.00 56.34 104 CYS A CA 1
ATOM 841 C C . CYS A 1 104 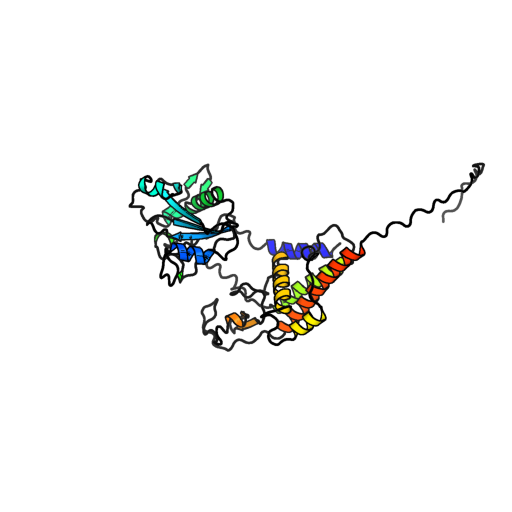? -3.156 15.342 39.101 1.00 56.34 104 CYS A C 1
ATOM 843 O O . CYS A 1 104 ? -2.649 14.300 39.518 1.00 56.34 104 CYS A O 1
ATOM 845 N N . ASP A 1 105 ? -4.305 15.830 39.558 1.00 54.41 105 ASP A N 1
ATOM 846 C CA . ASP A 1 105 ? -5.175 15.081 40.451 1.00 54.41 105 ASP A CA 1
ATOM 847 C C . ASP A 1 105 ? -5.312 13.645 39.899 1.00 54.41 105 ASP A C 1
ATOM 849 O O . ASP A 1 105 ? -5.663 13.483 38.725 1.00 54.41 105 ASP A O 1
ATOM 853 N N . PRO A 1 106 ? -4.979 12.595 40.676 1.00 45.97 106 PRO A N 1
ATOM 854 C CA . PRO A 1 106 ? -5.091 11.210 40.219 1.00 45.97 106 PRO A CA 1
ATOM 855 C C . PRO A 1 106 ? -6.525 10.858 39.806 1.00 45.97 106 PRO A C 1
ATOM 857 O O . PRO A 1 106 ? -6.737 9.888 39.077 1.00 45.97 106 PRO A O 1
ATOM 860 N N . SER A 1 107 ? -7.506 11.674 40.203 1.00 44.16 107 SER A N 1
ATOM 861 C CA . SER A 1 107 ? -8.847 11.683 39.638 1.00 44.16 107 SER A CA 1
ATOM 862 C C . SER A 1 107 ? -8.923 12.455 38.317 1.00 44.16 107 SER A C 1
ATOM 864 O O . SER A 1 107 ? -9.847 13.240 38.122 1.00 44.16 107 SER A O 1
ATOM 866 N N . PHE A 1 108 ? -7.993 12.221 37.380 1.00 49.16 108 PHE A N 1
ATOM 867 C CA . PHE A 1 108 ? -8.158 12.655 35.992 1.00 49.16 108 PHE A CA 1
ATOM 868 C C . PHE A 1 108 ? -9.504 12.124 35.514 1.00 49.16 108 PHE A C 1
ATOM 870 O O . PHE A 1 108 ? -9.669 10.928 35.238 1.00 49.16 108 PHE A O 1
ATOM 877 N N . LYS A 1 109 ? -10.508 13.003 35.548 1.00 51.91 109 LYS A N 1
ATOM 878 C CA . LYS A 1 109 ? -11.866 12.588 35.287 1.00 51.91 109 LYS A CA 1
ATOM 879 C C . LYS A 1 109 ? -11.912 12.266 33.805 1.00 51.91 109 LYS A C 1
ATOM 881 O O . LYS A 1 109 ? -11.430 13.072 33.011 1.00 51.91 109 LYS A O 1
ATOM 886 N N . PRO A 1 110 ? -12.439 11.092 33.440 1.00 48.25 110 PRO A N 1
ATOM 887 C CA . PRO A 1 110 ? -12.678 10.744 32.051 1.00 48.25 110 PRO A CA 1
ATOM 888 C C . PRO A 1 110 ? -13.232 11.954 31.286 1.00 48.25 110 PRO A C 1
ATOM 890 O O . PRO A 1 110 ? -14.290 12.467 31.645 1.00 48.25 110 PRO A O 1
ATOM 893 N N . HIS A 1 111 ? -12.487 12.463 30.299 1.00 50.94 111 HIS A N 1
ATOM 894 C CA . HIS A 1 111 ? -12.966 13.589 29.505 1.00 50.94 111 HIS A CA 1
ATOM 895 C C . HIS A 1 111 ? -14.129 13.109 28.648 1.00 50.94 111 HIS A C 1
ATOM 897 O O . HIS A 1 111 ? -13.986 12.188 27.845 1.00 50.94 111 HIS A O 1
ATOM 903 N N . TYR A 1 112 ? -15.290 13.717 28.862 1.00 49.94 112 TYR A N 1
ATOM 904 C CA . TYR A 1 112 ? -16.458 13.497 28.027 1.00 49.94 112 TYR A CA 1
ATOM 905 C C . TYR A 1 112 ? -16.247 14.156 26.659 1.00 49.94 112 TYR A C 1
ATOM 907 O O . TYR A 1 112 ? -15.397 15.040 26.501 1.00 49.94 112 TYR A O 1
ATOM 915 N N . LYS A 1 113 ? -17.034 13.733 25.669 1.00 51.12 113 LYS A N 1
ATOM 916 C CA . LYS A 1 113 ? -17.041 14.274 24.303 1.00 51.12 113 LYS A CA 1
ATOM 917 C C . LYS A 1 113 ? -16.996 15.794 24.263 1.00 51.12 113 LYS A C 1
ATOM 919 O O . LYS A 1 113 ? -16.184 16.373 23.551 1.00 51.12 113 LYS A O 1
ATOM 924 N N . GLU A 1 114 ? -17.820 16.417 25.091 1.00 52.38 114 GLU A N 1
ATOM 925 C CA . GLU A 1 114 ? -18.000 17.860 25.181 1.00 52.38 114 GLU A CA 1
ATOM 926 C C . GLU A 1 114 ? -16.720 18.572 25.626 1.00 52.38 114 GLU A C 1
ATOM 928 O O . GLU A 1 114 ? -16.558 19.753 25.357 1.00 52.38 114 GLU A O 1
ATOM 933 N N . THR A 1 115 ? -15.802 17.866 26.298 1.00 56.75 115 THR A N 1
ATOM 934 C CA . THR A 1 115 ? -14.498 18.403 26.719 1.00 56.75 115 THR A CA 1
ATOM 935 C C . THR A 1 115 ? -13.445 18.271 25.618 1.00 56.75 115 THR A C 1
ATOM 937 O O . THR A 1 115 ? -12.603 19.148 25.475 1.00 56.75 115 THR A O 1
ATOM 940 N N . LEU A 1 116 ? -13.512 17.211 24.806 1.00 57.00 116 LEU A N 1
ATOM 941 C CA . LEU A 1 116 ? -12.596 16.991 23.679 1.00 57.00 116 LEU A CA 1
ATOM 942 C C . LEU A 1 116 ? -12.930 17.896 22.482 1.00 57.00 116 LEU A C 1
ATOM 944 O O . LEU A 1 116 ? -12.028 18.399 21.812 1.00 57.00 116 LEU A O 1
ATOM 948 N N . GLU A 1 117 ? -14.225 18.117 22.248 1.00 58.81 117 GLU A N 1
ATOM 949 C CA . GLU A 1 117 ? -14.769 19.025 21.230 1.00 58.81 117 GLU A CA 1
ATOM 950 C C . GLU A 1 117 ? -14.812 20.485 21.684 1.00 58.81 117 GLU A C 1
ATOM 952 O O . GLU A 1 117 ? -15.099 21.366 20.869 1.00 58.81 117 GLU A O 1
ATOM 957 N N . LYS A 1 118 ? -14.547 20.760 22.970 1.00 62.94 118 LYS A N 1
ATOM 958 C CA . LYS A 1 118 ? -14.541 22.127 23.477 1.00 62.94 118 LYS A CA 1
ATOM 959 C C . LYS A 1 118 ? -13.490 22.912 22.709 1.00 62.94 118 LYS A C 1
ATOM 961 O O . LYS A 1 118 ? -12.294 22.643 22.796 1.00 62.94 118 LYS A O 1
ATOM 966 N N . LYS A 1 119 ? -13.969 23.875 21.936 1.00 63.97 119 LYS A N 1
ATOM 967 C CA . LYS A 1 119 ? -13.130 24.844 21.259 1.00 63.97 119 LYS A CA 1
ATOM 968 C C . LYS A 1 119 ? -12.653 25.834 22.304 1.00 63.97 119 LYS A C 1
ATOM 970 O O . LYS A 1 119 ? -13.456 26.562 22.885 1.00 63.97 119 LYS A O 1
ATOM 975 N N . GLU A 1 120 ? -11.362 25.819 22.573 1.00 65.31 120 GLU A N 1
ATOM 976 C CA . GLU A 1 120 ? -10.720 26.838 23.388 1.00 65.31 120 GLU A CA 1
ATOM 977 C C . GLU A 1 120 ? -10.099 27.865 22.449 1.00 65.31 120 GLU A C 1
ATOM 979 O O . GLU A 1 120 ? -9.541 27.522 21.406 1.00 65.31 120 GLU A O 1
ATOM 984 N N . THR A 1 121 ? -10.277 29.141 22.774 1.00 65.31 121 THR A N 1
ATOM 985 C CA . THR A 1 121 ? -9.669 30.227 22.013 1.00 65.31 121 THR A CA 1
ATOM 986 C C . THR A 1 121 ? -8.260 30.442 22.546 1.00 65.31 121 THR A C 1
ATOM 988 O O . THR A 1 121 ? -8.081 31.014 23.619 1.00 65.31 121 THR A O 1
ATOM 991 N N . GLU A 1 122 ? -7.271 29.982 21.792 1.00 67.69 122 GLU A N 1
ATOM 992 C CA . GLU A 1 122 ? -5.853 30.239 22.039 1.00 67.69 122 GLU A CA 1
ATOM 993 C C . GLU A 1 122 ? -5.362 31.136 20.896 1.00 67.69 122 GLU A C 1
ATOM 995 O O . GLU A 1 122 ? -5.562 30.815 19.725 1.00 67.69 122 GLU A O 1
ATOM 1000 N N . ASP A 1 123 ? -4.832 32.318 21.218 1.00 71.44 123 ASP A N 1
ATOM 1001 C CA . ASP A 1 123 ? -4.377 33.316 20.232 1.00 71.44 123 ASP A CA 1
ATOM 1002 C C . ASP A 1 123 ? -5.428 33.718 19.173 1.00 71.44 123 ASP A C 1
ATOM 1004 O O . ASP A 1 123 ? -5.113 34.042 18.028 1.00 71.44 123 ASP A O 1
ATOM 1008 N N . GLY A 1 124 ? -6.714 33.695 19.545 1.00 73.12 124 GLY A N 1
ATOM 1009 C CA . GLY A 1 124 ? -7.823 34.015 18.638 1.00 73.12 124 GLY A CA 1
ATOM 1010 C C . GLY A 1 124 ? -8.206 32.884 17.676 1.00 73.12 124 GLY A C 1
ATOM 1011 O O . GLY A 1 124 ? -9.104 33.073 16.856 1.00 73.12 124 GLY A O 1
ATOM 1012 N N . GLN A 1 125 ? -7.572 31.712 17.780 1.00 67.38 125 GLN A N 1
ATOM 1013 C CA . GLN A 1 125 ? -7.928 30.517 17.023 1.00 67.38 125 GLN A CA 1
ATOM 1014 C C . GLN A 1 125 ? -8.653 29.509 17.918 1.00 67.38 125 GLN A C 1
ATOM 1016 O O . GLN A 1 125 ? -8.215 29.193 19.021 1.00 67.38 125 GLN A O 1
ATOM 1021 N N . GLU A 1 126 ? -9.784 28.997 17.436 1.00 68.00 126 GLU A N 1
ATOM 1022 C CA . GLU A 1 126 ? -10.514 27.914 18.091 1.00 68.00 126 GLU A CA 1
ATOM 1023 C C . GLU A 1 126 ? -9.764 26.593 17.892 1.00 68.00 126 GLU A C 1
ATOM 1025 O O . GLU A 1 126 ? -9.784 26.022 16.798 1.00 68.00 126 GLU A O 1
ATOM 1030 N N . LYS A 1 127 ? -9.125 26.086 18.949 1.00 69.62 127 LYS A N 1
ATOM 1031 C CA . LYS A 1 127 ? -8.491 24.767 18.950 1.00 69.62 127 LYS A CA 1
ATOM 1032 C C . LYS A 1 127 ? -9.306 23.790 19.782 1.00 69.62 127 LYS A C 1
ATOM 1034 O O . LYS A 1 127 ? -9.764 24.095 20.878 1.00 69.62 127 LYS A O 1
ATOM 1039 N N . THR A 1 128 ? -9.472 22.587 19.253 1.00 76.00 128 THR A N 1
ATOM 1040 C CA . THR A 1 128 ? -9.930 21.440 20.041 1.00 76.00 128 THR A CA 1
ATOM 1041 C C . THR A 1 128 ? -8.791 20.935 20.925 1.00 76.00 128 THR A C 1
ATOM 1043 O O . THR A 1 128 ? -7.606 21.088 20.594 1.00 76.00 128 THR A O 1
ATOM 1046 N N . MET A 1 129 ? -9.141 20.244 22.007 1.00 76.75 129 MET A N 1
ATOM 1047 C CA . MET A 1 129 ? -8.169 19.541 22.844 1.00 76.75 129 MET A CA 1
ATOM 1048 C C . MET A 1 129 ? -7.340 18.527 22.030 1.00 76.75 129 MET A C 1
ATOM 1050 O O . MET A 1 129 ? -6.167 18.308 22.321 1.00 76.75 129 MET A O 1
ATOM 1054 N N . LEU A 1 130 ? -7.904 17.923 20.976 1.00 78.62 130 LEU A N 1
ATOM 1055 C CA . LEU A 1 130 ? -7.138 17.066 20.067 1.00 78.62 130 LEU A CA 1
ATOM 1056 C C . LEU A 1 130 ? -6.111 17.854 19.258 1.00 78.62 130 LEU A C 1
ATOM 1058 O O . LEU A 1 130 ? -4.954 17.451 19.180 1.00 78.62 130 LEU A O 1
ATOM 1062 N N . SER A 1 131 ? -6.524 18.955 18.629 1.00 80.75 131 SER A N 1
ATOM 1063 C CA . SER A 1 131 ? -5.608 19.751 17.809 1.00 80.75 131 SER A CA 1
ATOM 1064 C C . SER A 1 131 ? -4.442 20.278 18.638 1.00 80.75 131 SER A C 1
ATOM 1066 O O . SER A 1 131 ? -3.312 20.203 18.173 1.00 80.75 131 SER A O 1
ATOM 1068 N N . SER A 1 132 ? -4.669 20.681 19.895 1.00 84.88 132 SER A N 1
ATOM 1069 C CA . SER A 1 132 ? -3.574 21.103 20.775 1.00 84.88 132 SER A CA 1
ATOM 1070 C C . SER A 1 132 ? -2.634 19.946 21.148 1.00 84.88 132 SER A C 1
ATOM 1072 O O . SER A 1 132 ? -1.420 20.146 21.233 1.00 84.88 132 SER A O 1
ATOM 1074 N N . LEU A 1 133 ? -3.142 18.711 21.292 1.00 87.75 133 LEU A N 1
ATOM 1075 C CA . LEU A 1 133 ? -2.290 17.521 21.435 1.00 87.75 133 LEU A CA 1
ATOM 1076 C C . LEU A 1 133 ? -1.427 17.304 20.189 1.00 87.75 133 LEU A C 1
ATOM 1078 O O . LEU A 1 133 ? -0.223 17.081 20.307 1.00 87.75 133 LEU A O 1
ATOM 1082 N N . LEU A 1 134 ? -2.043 17.339 19.006 1.00 89.25 134 LEU A N 1
ATOM 1083 C CA . LEU A 1 134 ? -1.359 17.105 17.735 1.00 89.25 134 LEU A CA 1
ATOM 1084 C C . LEU A 1 134 ? -0.296 18.168 17.468 1.00 89.25 134 LEU A C 1
ATOM 1086 O O . LEU A 1 134 ? 0.835 17.812 17.144 1.00 89.25 134 LEU A O 1
ATOM 1090 N N . ASP A 1 135 ? -0.617 19.440 17.692 1.00 89.38 135 ASP A N 1
ATOM 1091 C CA . ASP A 1 135 ? 0.338 20.546 17.616 1.00 89.38 135 ASP A CA 1
ATOM 1092 C C . ASP A 1 135 ? 1.536 20.279 18.527 1.00 89.38 135 ASP A C 1
ATOM 1094 O O . ASP A 1 135 ? 2.689 20.392 18.105 1.00 89.38 135 ASP A O 1
ATOM 1098 N N . LYS A 1 136 ? 1.283 19.835 19.764 1.00 91.19 136 LYS A N 1
ATOM 1099 C CA . LYS A 1 136 ? 2.344 19.510 20.720 1.00 91.19 136 LYS A CA 1
ATOM 1100 C C . LYS A 1 136 ? 3.183 18.309 20.285 1.00 91.19 136 LYS A C 1
ATOM 1102 O O . LYS A 1 136 ? 4.396 18.316 20.494 1.00 91.19 136 LYS A O 1
ATOM 1107 N N . ILE A 1 137 ? 2.574 17.291 19.677 1.00 93.56 137 ILE A N 1
ATOM 1108 C CA . ILE A 1 137 ? 3.279 16.126 19.123 1.00 93.56 137 ILE A CA 1
ATOM 1109 C C . ILE A 1 137 ? 4.188 16.555 17.972 1.00 93.56 137 ILE A C 1
ATOM 1111 O O . ILE A 1 137 ? 5.386 16.286 18.028 1.00 93.56 137 ILE A O 1
ATOM 1115 N N . PHE A 1 138 ? 3.649 17.240 16.963 1.00 93.00 138 PHE A N 1
ATOM 1116 C CA . PHE A 1 138 ? 4.397 17.591 15.752 1.00 93.00 138 PHE A CA 1
ATOM 1117 C C . PHE A 1 138 ? 5.438 18.686 15.992 1.00 93.00 138 PHE A C 1
ATOM 1119 O O . PHE A 1 138 ? 6.493 18.668 15.366 1.00 93.00 138 PHE A O 1
ATOM 1126 N N . THR A 1 139 ? 5.198 19.585 16.951 1.00 93.25 139 THR A N 1
ATOM 1127 C CA . THR A 1 139 ? 6.212 20.550 17.403 1.00 93.25 139 THR A CA 1
ATOM 1128 C C . THR A 1 139 ? 7.362 19.845 18.118 1.00 93.25 139 THR A C 1
ATOM 1130 O O . THR A 1 139 ? 8.525 20.205 17.943 1.00 93.25 139 THR A O 1
ATOM 1133 N N . LYS A 1 140 ? 7.059 18.832 18.943 1.00 94.44 140 LYS A N 1
ATOM 1134 C CA . LYS A 1 140 ? 8.076 18.125 19.731 1.00 94.44 140 LYS A CA 1
ATOM 1135 C C . LYS A 1 140 ? 8.873 17.110 18.912 1.00 94.44 140 LYS A C 1
ATOM 1137 O O . LYS A 1 140 ? 10.055 16.924 19.193 1.00 94.44 140 LYS A O 1
ATOM 1142 N N . PHE A 1 141 ? 8.224 16.451 17.957 1.00 94.56 141 PHE A N 1
ATOM 1143 C CA . PHE A 1 141 ? 8.777 15.353 17.167 1.00 94.56 141 PHE A CA 1
ATOM 1144 C C . PHE A 1 141 ? 8.581 15.625 15.668 1.00 94.56 141 PHE A C 1
ATOM 1146 O O . PHE A 1 141 ? 7.697 15.028 15.042 1.00 94.56 141 PHE A O 1
ATOM 1153 N N . PRO A 1 142 ? 9.383 16.527 15.073 1.00 93.00 142 PRO A N 1
ATOM 1154 C CA . PRO A 1 142 ? 9.269 16.884 13.658 1.00 93.00 142 PRO A CA 1
ATOM 1155 C C . PRO A 1 142 ? 9.581 15.715 12.709 1.00 93.00 142 PRO A C 1
ATOM 1157 O O . PRO A 1 142 ? 9.246 15.766 11.529 1.00 93.00 142 PRO A O 1
ATOM 1160 N N . GLU A 1 143 ? 10.215 14.646 13.201 1.00 92.25 143 GLU A N 1
ATOM 1161 C CA . GLU A 1 143 ? 10.467 13.424 12.437 1.00 92.25 143 GLU A CA 1
ATOM 1162 C C . GLU A 1 143 ? 9.213 12.560 12.211 1.00 92.25 143 GLU A C 1
ATOM 1164 O O . GLU A 1 143 ? 9.237 11.637 11.389 1.00 92.25 143 GLU A O 1
ATOM 1169 N N . ILE A 1 144 ? 8.122 12.836 12.932 1.00 93.25 144 ILE A N 1
ATOM 1170 C CA . ILE A 1 144 ? 6.839 12.163 12.740 1.00 93.25 144 ILE A CA 1
ATOM 1171 C C . ILE A 1 144 ? 6.153 12.733 11.500 1.00 93.25 144 ILE A C 1
ATOM 1173 O O . ILE A 1 144 ? 5.931 13.935 11.378 1.00 93.25 144 ILE A O 1
ATOM 1177 N N . VAL A 1 145 ? 5.757 11.850 10.585 1.00 89.31 145 VAL A N 1
ATOM 1178 C CA . VAL A 1 145 ? 5.052 12.247 9.365 1.00 89.31 145 VAL A CA 1
ATOM 1179 C C . VAL A 1 145 ? 3.555 12.149 9.620 1.00 89.31 145 VAL A C 1
ATOM 1181 O O . VAL A 1 145 ? 3.041 11.063 9.889 1.00 89.31 145 VAL A O 1
ATOM 1184 N N . LYS A 1 146 ? 2.849 13.278 9.502 1.00 85.50 146 LYS A N 1
ATOM 1185 C CA . LYS A 1 146 ? 1.404 13.393 9.766 1.00 85.50 146 LYS A CA 1
ATOM 1186 C C . LYS A 1 146 ? 0.586 12.291 9.081 1.00 85.50 146 LYS A C 1
ATOM 1188 O O . LYS A 1 146 ? -0.189 11.608 9.742 1.00 85.50 146 LYS A O 1
ATOM 1193 N N . ASP A 1 147 ? 0.878 12.025 7.809 1.00 83.50 147 ASP A N 1
ATOM 1194 C CA . ASP A 1 147 ? 0.171 11.039 6.976 1.00 83.50 147 ASP A CA 1
ATOM 1195 C C . ASP A 1 147 ? 0.565 9.573 7.249 1.00 83.50 147 ASP A C 1
ATOM 1197 O O . ASP A 1 147 ? 0.080 8.661 6.584 1.00 83.50 147 ASP A O 1
ATOM 1201 N N . ARG A 1 148 ? 1.462 9.316 8.210 1.00 87.81 148 ARG A N 1
ATOM 1202 C CA . ARG A 1 148 ? 1.889 7.964 8.620 1.00 87.81 148 ARG A CA 1
ATOM 1203 C C . ARG A 1 148 ? 1.310 7.554 9.976 1.00 87.81 148 ARG A C 1
ATOM 1205 O O . ARG A 1 148 ? 1.932 6.784 10.711 1.00 87.81 148 ARG A O 1
ATOM 1212 N N . LEU A 1 149 ? 0.129 8.074 10.304 1.00 90.62 149 LEU A N 1
ATOM 1213 C CA . LEU A 1 149 ? -0.671 7.605 11.429 1.00 90.62 149 LEU A CA 1
ATOM 1214 C C . LEU A 1 149 ? -1.168 6.181 11.150 1.00 90.62 149 LEU A C 1
ATOM 1216 O O . LEU A 1 149 ? -1.818 5.931 10.136 1.00 90.62 149 LEU A O 1
ATOM 1220 N N . LEU A 1 150 ? -0.905 5.250 12.063 1.00 86.38 150 LEU A N 1
ATOM 1221 C CA . LEU A 1 150 ? -1.569 3.952 12.057 1.00 86.38 150 LEU A CA 1
ATOM 1222 C C . LEU A 1 150 ? -2.925 4.070 12.739 1.00 86.38 150 LEU A C 1
ATOM 1224 O O . LEU A 1 150 ? -3.036 4.629 13.829 1.00 86.38 150 LEU A O 1
ATOM 1228 N N . LEU A 1 151 ? -3.938 3.485 12.110 1.00 85.06 151 LEU A N 1
ATOM 1229 C CA . LEU A 1 151 ? -5.273 3.358 12.675 1.00 85.06 151 LEU A CA 1
ATOM 1230 C C . LEU A 1 151 ? -5.449 1.948 13.260 1.00 85.06 151 LEU A C 1
ATOM 1232 O O . LEU A 1 151 ? -4.993 0.976 12.649 1.00 85.06 151 LEU A O 1
ATOM 1236 N N . PRO A 1 152 ? -6.082 1.812 14.436 1.00 84.31 152 PRO A N 1
ATOM 1237 C CA . PRO A 1 152 ? -6.389 0.517 15.010 1.00 84.31 152 PRO A CA 1
ATOM 1238 C C . PRO A 1 152 ? -7.490 -0.187 14.208 1.00 84.31 152 PRO A C 1
ATOM 1240 O O . PRO A 1 152 ? -8.434 0.439 13.729 1.00 84.31 152 PRO A O 1
ATOM 1243 N N . THR A 1 153 ? -7.401 -1.514 14.123 1.00 81.12 153 THR A N 1
ATOM 1244 C CA . THR A 1 153 ? -8.564 -2.367 13.817 1.00 81.12 153 THR A CA 1
ATOM 1245 C C . THR A 1 153 ? -9.591 -2.308 14.953 1.00 81.12 153 THR A C 1
ATOM 1247 O O . THR A 1 153 ? -9.274 -1.864 16.054 1.00 81.12 153 THR A O 1
ATOM 1250 N N . GLU A 1 154 ? -10.806 -2.808 14.731 1.00 76.00 154 GLU A N 1
ATOM 1251 C CA . GLU A 1 154 ? -11.860 -2.861 15.759 1.00 76.00 154 GLU A CA 1
ATOM 1252 C C . GLU A 1 154 ? -11.399 -3.566 17.049 1.00 76.00 154 GLU A C 1
ATOM 1254 O O . GLU A 1 154 ? -11.615 -3.076 18.155 1.00 76.00 154 GLU A O 1
ATOM 1259 N N . GLU A 1 155 ? -10.663 -4.673 16.925 1.00 82.31 155 GLU A N 1
ATOM 1260 C CA . GLU A 1 155 ? -10.132 -5.402 18.080 1.00 82.31 155 GLU A CA 1
ATOM 1261 C C . GLU A 1 155 ? -9.021 -4.637 18.813 1.00 82.31 155 GLU A C 1
ATOM 1263 O O . GLU A 1 155 ? -8.839 -4.816 20.022 1.00 82.31 155 GLU A O 1
ATOM 1268 N N . GLN A 1 156 ? -8.280 -3.791 18.094 1.00 87.69 156 GLN A N 1
ATOM 1269 C CA . GLN A 1 156 ? -7.185 -2.971 18.614 1.00 87.69 156 GLN A CA 1
ATOM 1270 C C . GLN A 1 156 ? -7.652 -1.621 19.150 1.00 87.69 156 GLN A C 1
ATOM 1272 O O . GLN A 1 156 ? -6.909 -1.003 19.908 1.00 87.69 156 GLN A O 1
ATOM 1277 N N . ALA A 1 157 ? -8.822 -1.135 18.741 1.00 84.94 157 ALA A N 1
ATOM 1278 C CA . ALA A 1 157 ? -9.318 0.184 19.098 1.00 84.94 157 ALA A CA 1
ATOM 1279 C C . ALA A 1 157 ? -9.697 0.219 20.574 1.00 84.94 157 ALA A C 1
ATOM 1281 O O . ALA A 1 157 ? -10.300 -0.722 21.088 1.00 84.94 157 ALA A O 1
ATOM 1282 N N . SER A 1 158 ? -9.313 1.290 21.265 1.00 83.56 158 SER A N 1
ATOM 1283 C CA . SER A 1 158 ? -9.670 1.522 22.661 1.00 83.56 158 SER A CA 1
ATOM 1284 C C . SER A 1 158 ? -11.154 1.224 22.882 1.00 83.56 158 SER A C 1
ATOM 1286 O O . SER A 1 158 ? -11.982 1.597 22.057 1.00 83.56 158 SER A O 1
ATOM 1288 N N . SER A 1 159 ? -11.469 0.536 23.983 1.00 77.94 159 SER A N 1
ATOM 1289 C CA . SER A 1 159 ? -12.840 0.337 24.476 1.00 77.94 159 SER A CA 1
ATOM 1290 C C . SER A 1 159 ? -13.179 1.302 25.618 1.00 77.94 159 SER A C 1
ATOM 1292 O O . SER A 1 159 ? -14.239 1.202 26.232 1.00 77.94 159 SER A O 1
ATOM 1294 N N . ASN A 1 160 ? -12.269 2.227 25.930 1.00 73.81 160 ASN A N 1
ATOM 1295 C CA . ASN A 1 160 ? -12.471 3.222 26.959 1.00 73.81 160 ASN A CA 1
ATOM 1296 C C . ASN A 1 160 ? -13.390 4.340 26.438 1.00 73.81 160 ASN A C 1
ATOM 1298 O O . ASN A 1 160 ? -13.056 5.090 25.521 1.00 73.81 160 ASN A O 1
ATOM 1302 N N . SER A 1 161 ? -14.546 4.438 27.094 1.00 62.53 161 SER A N 1
ATOM 1303 C CA . SER A 1 161 ? -15.595 5.455 26.983 1.00 62.53 161 SER A CA 1
ATOM 1304 C C . SER A 1 161 ? -15.089 6.876 26.724 1.00 62.53 161 SER A C 1
ATOM 1306 O O . SER A 1 161 ? -15.692 7.624 25.956 1.00 62.53 161 SER A O 1
ATOM 1308 N N . ASN A 1 162 ? -13.952 7.228 27.321 1.00 64.81 162 ASN A N 1
ATOM 1309 C CA . ASN A 1 162 ? -13.344 8.561 27.280 1.00 64.81 162 ASN A CA 1
ATOM 1310 C C . ASN A 1 162 ? -12.796 8.909 25.898 1.00 64.81 162 ASN A C 1
ATOM 1312 O O . ASN A 1 162 ? -12.589 10.073 25.588 1.00 64.81 162 ASN A O 1
ATOM 1316 N N . TYR A 1 163 ? -12.539 7.893 25.079 1.00 63.78 163 TYR A N 1
ATOM 1317 C CA . TYR A 1 163 ? -12.128 8.041 23.690 1.00 63.78 163 TYR A CA 1
ATOM 1318 C C . TYR A 1 163 ? -13.265 7.667 22.722 1.00 63.78 163 TYR A C 1
ATOM 1320 O O . TYR A 1 163 ? -13.076 7.755 21.512 1.00 63.78 163 TYR A O 1
ATOM 1328 N N . ILE A 1 164 ? -14.430 7.231 23.234 1.00 52.31 164 ILE A N 1
ATOM 1329 C CA . ILE A 1 164 ? -15.457 6.508 22.458 1.00 52.31 164 ILE A CA 1
ATOM 1330 C C . ILE A 1 164 ? -16.826 7.179 22.438 1.00 52.31 164 ILE A C 1
ATOM 1332 O O . ILE A 1 164 ? -17.555 7.000 21.463 1.00 52.31 164 ILE A O 1
ATOM 1336 N N . HIS A 1 165 ? -17.241 7.928 23.459 1.00 44.09 165 HIS A N 1
ATOM 1337 C CA . HIS A 1 165 ? -18.643 8.347 23.495 1.00 44.09 165 HIS A CA 1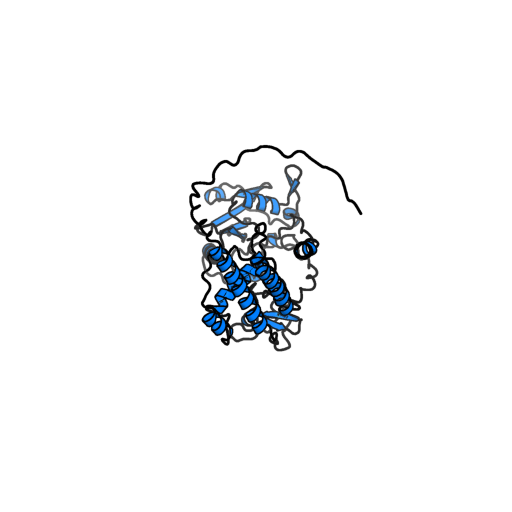
ATOM 1338 C C . HIS A 1 165 ? -18.948 9.468 22.496 1.00 44.09 165 HIS A C 1
ATOM 1340 O O . HIS A 1 165 ? -18.705 10.633 22.751 1.00 44.09 165 HIS A O 1
ATOM 1346 N N . GLN A 1 166 ? -19.524 9.082 21.355 1.00 39.50 166 GLN A N 1
ATOM 1347 C CA . GLN A 1 166 ? -20.246 9.909 20.375 1.00 39.50 166 GLN A CA 1
ATOM 1348 C C . GLN A 1 166 ? -19.430 10.979 19.601 1.00 39.50 166 GLN A C 1
ATOM 1350 O O . GLN A 1 166 ? -20.043 11.841 18.981 1.00 39.50 166 GLN A O 1
ATOM 1355 N N . SER A 1 167 ? -18.092 10.940 19.612 1.00 35.22 167 SER A N 1
ATOM 1356 C CA . SER A 1 167 ? -17.159 12.081 19.427 1.00 35.22 167 SER A CA 1
ATOM 1357 C C . SER A 1 167 ? -16.273 11.991 18.147 1.00 35.22 167 SER A C 1
ATOM 1359 O O . SER A 1 167 ? -16.058 10.888 17.640 1.00 35.22 167 SER A O 1
ATOM 1361 N N . PRO A 1 168 ? -15.677 13.093 17.638 1.00 43.91 168 PRO A N 1
ATOM 1362 C CA . PRO A 1 168 ? -14.991 13.262 16.350 1.00 43.91 168 PRO A CA 1
ATOM 1363 C C . PRO A 1 168 ? -13.593 12.620 16.268 1.00 43.91 168 PRO A C 1
ATOM 1365 O O . PRO A 1 168 ? -12.760 12.988 15.446 1.00 43.91 168 PRO A O 1
ATOM 1368 N N . TYR A 1 169 ? -13.345 11.581 17.061 1.00 44.06 169 TYR A N 1
ATOM 1369 C CA . TYR A 1 169 ? -12.275 10.608 16.807 1.00 44.06 169 TYR A CA 1
ATOM 1370 C C . TYR A 1 169 ? -12.731 9.446 15.924 1.00 44.06 169 TYR A C 1
ATOM 1372 O O . TYR A 1 169 ? -11.912 8.687 15.404 1.00 44.06 169 TYR A O 1
ATOM 1380 N N . ILE A 1 170 ? -14.047 9.342 15.742 1.00 42.56 170 ILE A N 1
ATOM 1381 C CA . ILE A 1 170 ? -14.719 8.550 14.729 1.00 42.56 170 ILE A CA 1
ATOM 1382 C C . ILE A 1 170 ? -15.834 9.459 14.211 1.00 42.56 170 ILE A C 1
ATOM 1384 O O . ILE A 1 170 ? -16.957 9.429 14.713 1.00 42.56 170 ILE A O 1
ATOM 1388 N N . HIS A 1 171 ? -15.562 10.272 13.187 1.00 38.16 171 HIS A N 1
ATOM 1389 C CA . HIS A 1 171 ? -16.665 10.632 12.307 1.00 38.16 171 HIS A CA 1
ATOM 1390 C C . HIS A 1 171 ? -17.046 9.355 11.566 1.00 38.16 171 HIS A C 1
ATOM 1392 O O . HIS A 1 171 ? -16.593 9.094 10.454 1.00 38.16 171 HIS A O 1
ATOM 1398 N N . TRP A 1 172 ? -17.978 8.612 12.160 1.00 35.31 172 TRP A N 1
ATOM 1399 C CA . TRP A 1 172 ? -18.977 7.877 11.401 1.00 35.31 172 TRP A CA 1
ATOM 1400 C C . TRP A 1 172 ? -19.892 8.923 10.750 1.00 35.31 172 TRP A C 1
ATOM 1402 O O . TRP A 1 172 ? -21.108 8.923 10.889 1.00 35.31 172 TRP A O 1
ATOM 1412 N N . HIS A 1 173 ? -19.307 9.805 9.938 1.00 32.16 173 HIS A N 1
ATOM 1413 C CA . HIS A 1 173 ? -19.881 9.868 8.630 1.00 32.16 173 HIS A CA 1
ATOM 1414 C C . HIS A 1 173 ? -19.753 8.423 8.145 1.00 32.16 173 HIS A C 1
ATOM 1416 O O . HIS A 1 173 ? -18.679 7.946 7.778 1.00 32.16 173 HIS A O 1
ATOM 1422 N N . GLU A 1 174 ? -20.900 7.768 8.013 1.00 33.94 174 GLU A N 1
ATOM 1423 C CA . GLU A 1 174 ? -21.174 7.277 6.689 1.00 33.94 174 GLU A CA 1
ATOM 1424 C C . GLU A 1 174 ? -20.916 8.535 5.848 1.00 33.94 174 GLU A C 1
ATOM 1426 O O . GLU A 1 174 ? -21.791 9.360 5.605 1.00 33.94 174 GLU A O 1
ATOM 1431 N N . LYS A 1 175 ? -19.657 8.713 5.391 1.00 34.59 175 LYS A N 1
ATOM 1432 C CA . LYS A 1 175 ? -19.466 8.967 3.983 1.00 34.59 175 LYS A CA 1
ATOM 1433 C C . LYS A 1 175 ? -20.441 7.951 3.465 1.00 34.59 175 LYS A C 1
ATOM 1435 O O . LYS A 1 175 ? -20.195 6.767 3.707 1.00 34.59 175 LYS A O 1
ATOM 1440 N N . ALA A 1 176 ? -21.605 8.404 2.985 1.00 36.22 176 ALA A N 1
ATOM 1441 C CA . ALA A 1 176 ? -22.378 7.621 2.053 1.00 36.22 176 ALA A CA 1
ATOM 1442 C C . ALA A 1 176 ? -21.270 7.067 1.187 1.00 36.22 176 ALA A C 1
ATOM 1444 O O . ALA A 1 176 ? -20.588 7.886 0.553 1.00 36.22 176 ALA A O 1
ATOM 1445 N N . LEU A 1 177 ? -20.896 5.795 1.447 1.00 37.72 177 LEU A N 1
ATOM 1446 C CA . LEU A 1 177 ? -19.634 5.232 0.968 1.00 37.72 177 LEU A CA 1
ATOM 1447 C C . LEU A 1 177 ? -19.665 5.678 -0.470 1.00 37.72 177 LEU A C 1
ATOM 1449 O O . LEU A 1 177 ? -20.726 5.431 -1.042 1.00 37.72 177 LEU A O 1
ATOM 1453 N N . PRO A 1 178 ? -18.708 6.469 -0.998 1.00 41.31 178 PRO A N 1
ATOM 1454 C CA . PRO A 1 178 ? -18.818 6.924 -2.377 1.00 41.31 178 PRO A CA 1
ATOM 1455 C C . PRO A 1 178 ? -19.062 5.648 -3.156 1.00 41.31 178 PRO A C 1
ATOM 1457 O O . PRO A 1 178 ? -18.164 4.811 -3.131 1.00 41.31 178 PRO A O 1
ATOM 1460 N N . SER A 1 179 ? -20.317 5.444 -3.596 1.00 40.34 179 SER A N 1
ATOM 1461 C CA . SER A 1 179 ? -21.013 4.136 -3.586 1.00 40.34 179 SER A CA 1
ATOM 1462 C C . SER A 1 179 ? -20.001 3.010 -3.668 1.00 40.34 179 SER A C 1
ATOM 1464 O O . SER A 1 179 ? -19.448 2.887 -4.760 1.00 40.34 179 SER A O 1
ATOM 1466 N N . PRO A 1 180 ? -19.658 2.354 -2.534 1.00 46.47 180 PRO A N 1
ATOM 1467 C CA . PRO A 1 180 ? -18.309 1.860 -2.228 1.00 46.47 180 PRO A CA 1
ATOM 1468 C C . PRO A 1 180 ? -17.616 1.477 -3.514 1.00 46.47 180 PRO A C 1
ATOM 1470 O O . PRO A 1 180 ? -18.014 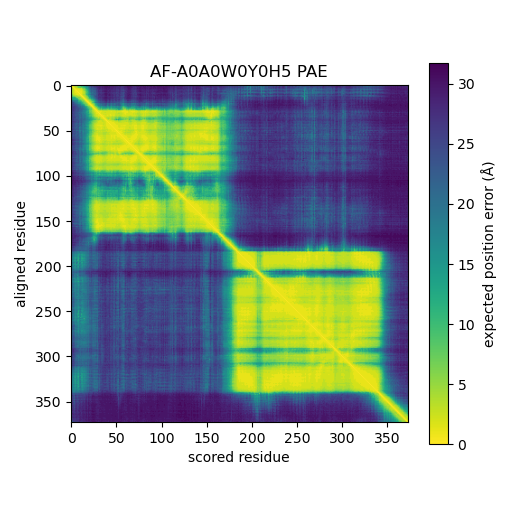0.449 -4.060 1.00 46.47 180 PRO A O 1
ATOM 1473 N N . LYS A 1 181 ? -16.769 2.394 -4.031 1.00 46.53 181 LYS A N 1
ATOM 1474 C CA . LYS A 1 181 ? -16.373 2.460 -5.447 1.00 46.53 181 LYS A CA 1
ATOM 1475 C C . LYS A 1 181 ? -16.232 1.029 -5.931 1.00 46.53 181 LYS A C 1
ATOM 1477 O O . LYS A 1 181 ? -15.302 0.332 -5.520 1.00 46.53 181 LYS A O 1
ATOM 1482 N N . LYS A 1 182 ? -17.242 0.536 -6.663 1.00 53.88 182 LYS A N 1
ATOM 1483 C CA . LYS A 1 182 ? -17.125 -0.774 -7.294 1.00 53.88 182 LYS A CA 1
ATOM 1484 C C . LYS A 1 182 ? -15.838 -0.620 -8.085 1.00 53.88 182 LYS A C 1
ATOM 1486 O O . LYS A 1 182 ? -15.725 0.348 -8.829 1.00 53.88 182 LYS A O 1
ATOM 1491 N N . TYR A 1 183 ? -14.839 -1.452 -7.824 1.00 56.91 183 TYR A N 1
ATOM 1492 C CA . TYR A 1 183 ? -13.629 -1.475 -8.634 1.00 56.91 183 TYR A CA 1
ATOM 1493 C C . TYR A 1 183 ? -14.100 -2.001 -9.977 1.00 56.91 183 TYR A C 1
ATOM 1495 O O . TYR A 1 183 ? -14.146 -3.212 -10.175 1.00 56.91 183 TYR A O 1
ATOM 1503 N N . VAL A 1 184 ? -14.666 -1.121 -10.807 1.00 62.88 184 VAL A N 1
ATOM 1504 C CA . VAL A 1 184 ? -15.598 -1.595 -11.828 1.00 62.88 184 VAL A CA 1
ATOM 1505 C C . VAL A 1 184 ? -14.777 -2.344 -12.869 1.00 62.88 184 VAL A C 1
ATOM 1507 O O . VAL A 1 184 ? -15.236 -3.349 -13.408 1.00 62.88 184 VAL A O 1
ATOM 1510 N N . GLU A 1 185 ? -13.562 -1.859 -13.168 1.00 87.12 185 GLU A N 1
ATOM 1511 C CA . GLU A 1 185 ? -12.863 -2.237 -14.393 1.00 87.12 185 GLU A CA 1
ATOM 1512 C C . GLU A 1 185 ? -11.317 -2.145 -14.287 1.00 87.12 185 GLU A C 1
ATOM 1514 O O . GLU A 1 185 ? -10.709 -1.313 -14.964 1.00 87.12 185 GLU A O 1
ATOM 1519 N N . PRO A 1 186 ? -10.626 -3.043 -13.546 1.00 93.06 186 PRO A N 1
ATOM 1520 C CA . PRO A 1 186 ? -9.154 -3.093 -13.503 1.00 93.06 186 PRO A CA 1
ATOM 1521 C C . PRO A 1 186 ? -8.497 -3.177 -14.888 1.00 93.06 186 PRO A C 1
ATOM 1523 O O . PRO A 1 186 ? -7.400 -2.672 -15.110 1.00 93.06 186 PRO A O 1
ATOM 1526 N N . LEU A 1 187 ? -9.191 -3.781 -15.857 1.00 94.75 187 LEU A N 1
ATOM 1527 C CA . LEU A 1 187 ? -8.770 -3.803 -17.258 1.00 94.75 187 LEU A CA 1
ATOM 1528 C C . LEU A 1 187 ? -8.693 -2.396 -17.871 1.00 94.75 187 LEU A C 1
ATOM 1530 O O . LEU A 1 187 ? -7.714 -2.093 -18.550 1.00 94.75 187 LEU A O 1
ATOM 1534 N N . LYS A 1 188 ? -9.6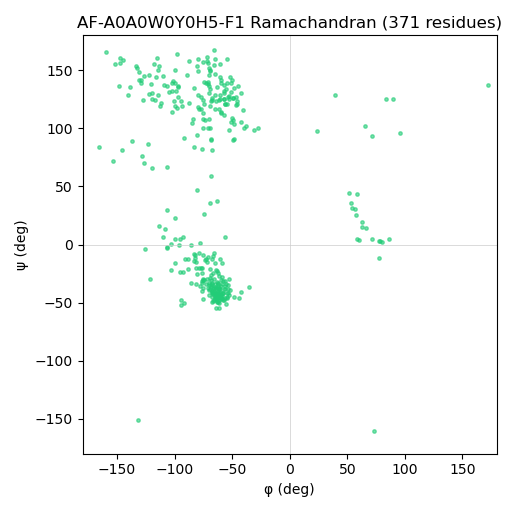68 -1.520 -17.590 1.00 93.50 188 LYS A N 1
ATOM 1535 C CA . LYS A 1 188 ? -9.628 -0.121 -18.041 1.00 93.50 188 LYS A CA 1
ATOM 1536 C C . LYS A 1 188 ? -8.553 0.678 -17.311 1.00 93.50 188 LYS A C 1
ATOM 1538 O O . LYS A 1 188 ? -7.909 1.521 -17.935 1.00 93.50 188 LYS A O 1
ATOM 1543 N N . GLY A 1 189 ? -8.315 0.380 -16.031 1.00 94.06 189 GLY A N 1
ATOM 1544 C CA . GLY A 1 189 ? -7.164 0.909 -15.293 1.00 94.06 189 GLY A CA 1
ATOM 1545 C C . GLY A 1 189 ? -5.845 0.599 -16.013 1.00 94.06 189 GLY A C 1
ATOM 1546 O O . GLY A 1 189 ? -5.031 1.496 -16.246 1.00 94.06 189 GLY A O 1
ATOM 1547 N N . LEU A 1 190 ? -5.672 -0.648 -16.475 1.00 96.94 190 LEU A N 1
ATOM 1548 C CA . LEU A 1 190 ? -4.491 -1.050 -17.245 1.00 96.94 190 LEU A CA 1
ATOM 1549 C C . LEU A 1 190 ? -4.437 -0.348 -18.607 1.00 96.94 190 LEU A C 1
ATOM 1551 O O . LEU A 1 190 ? -3.373 0.132 -18.987 1.00 96.94 190 LEU A O 1
ATOM 1555 N N . ASP A 1 191 ? -5.560 -0.213 -19.318 1.00 96.31 191 ASP A N 1
ATOM 1556 C CA . ASP A 1 191 ? -5.612 0.531 -20.587 1.00 96.31 191 ASP A CA 1
ATOM 1557 C C . ASP A 1 191 ? -5.184 1.998 -20.422 1.00 96.31 191 ASP A C 1
ATOM 1559 O O . ASP A 1 191 ? -4.417 2.520 -21.242 1.00 96.31 191 ASP A O 1
ATOM 1563 N N . LYS A 1 192 ? -5.632 2.659 -19.345 1.00 95.44 192 LYS A N 1
ATOM 1564 C CA . LYS A 1 192 ? -5.234 4.031 -18.991 1.00 95.44 192 LYS A CA 1
ATOM 1565 C C . LYS A 1 192 ? -3.728 4.102 -18.740 1.00 95.44 192 LYS A C 1
ATOM 1567 O O . LYS A 1 192 ? -3.050 4.922 -19.362 1.00 95.44 192 LYS A O 1
ATOM 1572 N N . ALA A 1 193 ? -3.192 3.209 -17.907 1.00 95.94 193 ALA A N 1
ATOM 1573 C CA . ALA A 1 193 ? -1.759 3.147 -17.622 1.00 95.94 193 ALA A CA 1
ATOM 1574 C C . ALA A 1 193 ? -0.922 2.898 -18.890 1.00 95.94 193 ALA A C 1
ATOM 1576 O O . ALA A 1 193 ? 0.044 3.613 -19.153 1.00 95.94 193 ALA A O 1
ATOM 1577 N N . MET A 1 194 ? -1.330 1.948 -19.732 1.00 97.19 194 MET A N 1
ATOM 1578 C CA . MET A 1 194 ? -0.665 1.632 -21.000 1.00 97.19 194 MET A CA 1
ATOM 1579 C C . MET A 1 194 ? -0.737 2.777 -22.015 1.00 97.19 194 MET A C 1
ATOM 1581 O O . MET A 1 194 ? 0.190 2.972 -22.800 1.00 97.19 194 MET A O 1
ATOM 1585 N N . SER A 1 195 ? -1.823 3.553 -22.029 1.00 95.44 195 SER A N 1
ATOM 1586 C CA . SER A 1 195 ? -1.917 4.774 -22.839 1.00 95.44 195 SER A CA 1
ATOM 1587 C C . SER A 1 195 ? -0.868 5.804 -22.407 1.00 95.44 195 SER A C 1
ATOM 1589 O O . SER A 1 195 ? -0.134 6.331 -23.246 1.00 95.44 195 SER A O 1
ATOM 1591 N N . VAL A 1 196 ? -0.724 6.025 -21.095 1.00 92.88 196 VAL A N 1
ATOM 1592 C CA . VAL A 1 196 ? 0.305 6.918 -20.538 1.00 92.88 196 VAL A CA 1
ATOM 1593 C C . VAL A 1 196 ? 1.710 6.416 -20.863 1.00 92.88 196 VAL A C 1
ATOM 1595 O O . VAL A 1 196 ? 2.534 7.210 -21.313 1.00 92.88 196 VAL A O 1
ATOM 1598 N N . LEU A 1 197 ? 1.973 5.113 -20.719 1.00 94.38 197 LEU A N 1
ATOM 1599 C CA . LEU A 1 197 ? 3.255 4.514 -21.101 1.00 94.38 197 LEU A CA 1
ATOM 1600 C C . LEU A 1 197 ? 3.570 4.745 -22.580 1.00 94.38 197 LEU A C 1
ATOM 1602 O O . LEU A 1 197 ? 4.656 5.216 -22.895 1.00 94.38 197 LEU A O 1
ATOM 1606 N N . ARG A 1 198 ? 2.623 4.496 -23.494 1.00 93.38 198 ARG A N 1
ATOM 1607 C CA . ARG A 1 198 ? 2.827 4.735 -24.934 1.00 93.38 198 ARG A CA 1
ATOM 1608 C C . ARG A 1 198 ? 3.150 6.192 -25.241 1.00 93.38 198 ARG A C 1
ATOM 1610 O O . ARG A 1 198 ? 4.064 6.456 -26.020 1.00 93.38 198 ARG A O 1
ATOM 1617 N N . MET A 1 199 ? 2.435 7.132 -24.623 1.00 89.56 199 MET A N 1
ATOM 1618 C CA . MET A 1 199 ? 2.719 8.560 -24.789 1.00 89.56 199 MET A CA 1
ATOM 1619 C C . MET A 1 199 ? 4.104 8.923 -24.249 1.00 89.56 199 MET A C 1
ATOM 1621 O O . MET A 1 199 ? 4.857 9.626 -24.924 1.00 89.56 199 MET A O 1
ATOM 1625 N N . ALA A 1 200 ? 4.458 8.427 -23.061 1.00 88.44 200 ALA A N 1
ATOM 1626 C CA . ALA A 1 200 ? 5.749 8.683 -22.438 1.00 88.44 200 ALA A CA 1
ATOM 1627 C C . ALA A 1 200 ? 6.895 8.116 -23.282 1.00 88.44 200 ALA A C 1
ATOM 1629 O O . ALA A 1 200 ? 7.815 8.851 -23.625 1.00 88.44 200 ALA A O 1
ATOM 1630 N N . THR A 1 201 ? 6.795 6.853 -23.700 1.00 89.56 201 THR A N 1
ATOM 1631 C CA . THR A 1 201 ? 7.796 6.184 -24.535 1.00 89.56 201 THR A CA 1
ATOM 1632 C C . THR A 1 201 ? 7.930 6.846 -25.906 1.00 89.56 201 THR A C 1
ATOM 1634 O O . THR A 1 201 ? 9.045 7.085 -26.361 1.00 89.56 201 THR A O 1
ATOM 1637 N N . GLY A 1 202 ? 6.820 7.223 -26.550 1.00 85.38 202 GLY A N 1
ATOM 1638 C CA . GLY A 1 202 ? 6.853 7.963 -27.817 1.00 85.38 202 GLY A CA 1
ATOM 1639 C C . GLY A 1 202 ? 7.505 9.344 -27.692 1.00 85.38 202 GLY A C 1
ATOM 1640 O O . GLY A 1 202 ? 8.175 9.797 -28.619 1.00 85.38 202 GLY A O 1
ATOM 1641 N N . SER A 1 203 ? 7.366 9.984 -26.527 1.00 83.44 203 SER A N 1
ATOM 1642 C CA . SER A 1 203 ? 7.965 11.292 -26.248 1.00 83.44 203 SER A CA 1
ATOM 1643 C C . SER A 1 203 ? 9.466 11.220 -25.973 1.00 83.44 203 SER A C 1
ATOM 1645 O O . SER A 1 203 ? 10.133 12.223 -26.164 1.00 83.44 203 SER A O 1
ATOM 1647 N N . ILE A 1 204 ? 10.034 10.063 -25.602 1.00 83.38 204 ILE A N 1
ATOM 1648 C CA . ILE A 1 204 ? 11.495 9.909 -25.415 1.00 83.38 204 ILE A CA 1
ATOM 1649 C C . ILE A 1 204 ? 12.255 10.241 -26.708 1.00 83.38 204 ILE A C 1
ATOM 1651 O O . ILE A 1 204 ? 13.345 10.804 -26.668 1.00 83.38 204 ILE A O 1
ATOM 1655 N N . ASN A 1 205 ? 11.657 9.936 -27.862 1.00 68.81 205 ASN A N 1
ATOM 1656 C CA . ASN A 1 205 ? 12.244 10.224 -29.170 1.00 68.81 205 ASN A CA 1
ATOM 1657 C C . ASN A 1 205 ? 12.031 11.683 -29.619 1.00 68.81 205 ASN A C 1
ATOM 1659 O O . ASN A 1 205 ? 12.688 12.137 -30.556 1.00 68.81 205 ASN A O 1
ATOM 1663 N N . TYR A 1 206 ? 11.118 12.418 -28.974 1.00 67.25 206 TYR A N 1
ATOM 1664 C CA . TYR A 1 206 ? 10.815 13.814 -29.278 1.00 67.25 206 TYR A CA 1
ATOM 1665 C C . TYR A 1 206 ? 11.539 14.717 -28.272 1.00 67.25 206 TYR A C 1
ATOM 1667 O O . TYR A 1 206 ? 11.329 14.637 -27.071 1.00 67.25 206 TYR A O 1
ATOM 1675 N N . TRP A 1 207 ? 12.415 15.581 -28.777 1.00 53.66 207 TRP A N 1
ATOM 1676 C CA . TRP A 1 207 ? 13.475 16.302 -28.061 1.00 53.66 207 TRP A CA 1
ATOM 1677 C C . TRP A 1 207 ? 13.022 17.391 -27.062 1.00 53.66 207 TRP A C 1
ATOM 1679 O O . TRP A 1 207 ? 13.685 18.420 -26.923 1.00 53.66 207 TRP A O 1
ATOM 1689 N N . ASP A 1 208 ? 11.913 17.216 -26.348 1.00 59.62 208 ASP A N 1
ATOM 1690 C CA . ASP A 1 208 ? 11.488 18.179 -25.333 1.00 59.62 208 ASP A CA 1
ATOM 1691 C C . ASP A 1 208 ? 12.204 17.923 -23.995 1.00 59.62 208 ASP A C 1
ATOM 1693 O O . ASP A 1 208 ? 11.695 17.267 -23.088 1.00 59.62 208 ASP A O 1
ATOM 1697 N N . LYS A 1 209 ? 13.424 18.466 -23.878 1.00 57.66 209 LYS A N 1
ATOM 1698 C CA . LYS A 1 209 ? 14.270 18.413 -22.670 1.00 57.66 209 LYS A CA 1
ATOM 1699 C C . LYS A 1 209 ? 13.693 19.176 -21.471 1.00 57.66 209 LYS A C 1
ATOM 1701 O O . LYS A 1 209 ? 14.269 19.118 -20.388 1.00 57.66 209 LYS A O 1
ATOM 1706 N N . THR A 1 210 ? 12.601 19.922 -21.645 1.00 52.56 210 THR A N 1
ATOM 1707 C CA . THR A 1 210 ? 12.068 20.788 -20.583 1.00 52.56 210 THR A CA 1
ATOM 1708 C C . THR A 1 210 ? 11.201 20.046 -19.570 1.00 52.56 210 THR A C 1
ATOM 1710 O O . THR A 1 210 ? 10.903 20.594 -18.508 1.00 52.56 210 THR A O 1
ATOM 1713 N N . LYS A 1 211 ? 10.817 18.792 -19.851 1.00 58.66 211 LYS A N 1
ATOM 1714 C CA . LYS A 1 211 ? 9.988 17.986 -18.949 1.00 58.66 211 LYS A CA 1
ATOM 1715 C C . LYS A 1 211 ? 10.751 16.772 -18.422 1.00 58.66 211 LYS A C 1
ATOM 1717 O O . LYS A 1 211 ? 11.280 16.002 -19.223 1.00 58.66 211 LYS A O 1
ATOM 1722 N N . PRO A 1 212 ? 10.783 16.558 -17.093 1.00 63.19 212 PRO A N 1
ATOM 1723 C CA . PRO A 1 212 ? 11.356 15.344 -16.533 1.00 63.19 212 PRO A CA 1
ATOM 1724 C C . PRO A 1 212 ? 10.584 14.128 -17.057 1.00 63.19 212 PRO A C 1
ATOM 1726 O O . PRO A 1 212 ? 9.357 14.061 -16.963 1.00 63.19 212 PRO A O 1
ATOM 1729 N N . SER A 1 213 ? 11.314 13.183 -17.651 1.00 76.25 213 SER A N 1
ATOM 1730 C CA . SER A 1 213 ? 10.755 11.925 -18.147 1.00 76.25 213 SER A CA 1
ATOM 1731 C C . SER A 1 213 ? 10.104 11.146 -17.005 1.00 76.25 213 SER A C 1
ATOM 1733 O O . SER A 1 213 ? 10.670 11.049 -15.914 1.00 76.25 213 SER A O 1
ATOM 1735 N N . LEU A 1 214 ? 8.968 10.493 -17.277 1.00 84.38 214 LEU A N 1
ATOM 1736 C CA . LEU A 1 214 ? 8.319 9.585 -16.317 1.00 84.38 214 LEU A CA 1
ATOM 1737 C C . LEU A 1 214 ? 9.215 8.394 -15.926 1.00 84.38 214 LEU A C 1
ATOM 1739 O O . LEU A 1 214 ? 8.917 7.690 -14.961 1.00 84.38 214 LEU A O 1
ATOM 1743 N N . PHE A 1 215 ? 10.312 8.178 -16.661 1.00 89.56 215 PHE A N 1
ATOM 1744 C CA . PHE A 1 215 ? 11.290 7.119 -16.431 1.00 89.56 215 PHE A CA 1
ATOM 1745 C C . PHE A 1 215 ? 12.586 7.599 -15.762 1.00 89.56 215 PHE A C 1
ATOM 1747 O O . PHE A 1 215 ? 13.462 6.778 -15.502 1.00 89.56 215 PHE A O 1
ATOM 1754 N N . GLN A 1 216 ? 12.722 8.894 -15.441 1.00 88.06 216 GLN A N 1
ATOM 1755 C CA . GLN A 1 216 ? 13.969 9.467 -14.908 1.00 88.06 216 GLN A CA 1
ATOM 1756 C C . GLN A 1 216 ? 14.496 8.719 -13.674 1.00 88.06 216 GLN A C 1
ATOM 1758 O O . GLN A 1 216 ? 15.693 8.480 -13.555 1.00 88.06 216 GLN A O 1
ATOM 1763 N N . ARG A 1 217 ? 13.598 8.280 -12.785 1.00 89.75 217 ARG A N 1
ATOM 1764 C CA . ARG A 1 217 ? 13.949 7.534 -11.563 1.00 89.75 217 ARG A CA 1
ATOM 1765 C C . ARG A 1 217 ? 14.522 6.136 -11.813 1.00 89.75 217 ARG A C 1
ATOM 1767 O O . ARG A 1 217 ? 15.049 5.537 -10.886 1.00 89.75 217 ARG A O 1
ATOM 1774 N N . TYR A 1 218 ? 14.424 5.624 -13.036 1.00 90.69 218 TYR A N 1
ATOM 1775 C CA . TYR A 1 218 ? 14.885 4.288 -13.416 1.00 90.69 218 TYR A CA 1
ATOM 1776 C C . TYR A 1 218 ? 16.142 4.338 -14.295 1.00 90.69 218 TYR A C 1
ATOM 1778 O O . TYR A 1 218 ? 16.517 3.330 -14.885 1.00 90.69 218 TYR A O 1
ATOM 1786 N N . GLN A 1 219 ? 16.812 5.492 -14.388 1.00 90.31 219 GLN A N 1
ATOM 1787 C CA . GLN A 1 219 ? 18.020 5.656 -15.206 1.00 90.31 219 GLN A CA 1
ATOM 1788 C C . GLN A 1 219 ? 19.144 4.675 -14.831 1.00 90.31 219 GLN A C 1
ATOM 1790 O O . GLN A 1 219 ? 19.807 4.138 -15.709 1.00 90.31 219 GLN A O 1
ATOM 1795 N N . GLU A 1 220 ? 19.312 4.407 -13.535 1.00 91.81 220 GLU A N 1
ATOM 1796 C CA . GLU A 1 220 ? 20.351 3.532 -12.972 1.00 91.81 220 GLU A CA 1
ATOM 1797 C C . GLU A 1 220 ? 19.849 2.102 -12.725 1.00 91.81 220 GLU A C 1
ATOM 1799 O O . GLU A 1 220 ? 20.595 1.244 -12.253 1.00 91.81 220 GLU A O 1
ATOM 1804 N N . LEU A 1 221 ? 18.577 1.820 -13.029 1.00 94.75 221 LEU A N 1
ATOM 1805 C CA . LEU A 1 221 ? 18.005 0.499 -12.811 1.00 94.75 221 LEU A CA 1
ATOM 1806 C C . LEU A 1 221 ? 18.632 -0.512 -13.780 1.00 94.75 221 LEU A C 1
ATOM 1808 O O . LEU A 1 221 ? 18.515 -0.373 -14.995 1.00 94.75 221 LEU A O 1
ATOM 1812 N N . THR A 1 222 ? 19.222 -1.586 -13.259 1.00 96.62 222 THR A N 1
ATOM 1813 C CA . THR A 1 222 ? 19.631 -2.714 -14.107 1.00 96.62 222 THR A CA 1
ATOM 1814 C C . THR A 1 222 ? 18.396 -3.518 -14.498 1.00 96.62 222 THR A C 1
ATOM 1816 O O . THR A 1 222 ? 17.798 -4.194 -13.662 1.00 96.62 222 THR A O 1
ATOM 1819 N N . LEU A 1 223 ? 17.995 -3.426 -15.767 1.00 97.12 223 LEU A N 1
ATOM 1820 C CA . LEU A 1 223 ? 16.877 -4.207 -16.284 1.00 97.12 223 LEU A CA 1
ATOM 1821 C C . LEU A 1 223 ? 17.256 -5.694 -16.399 1.00 97.12 223 LEU A C 1
ATOM 1823 O O . LEU A 1 223 ? 18.367 -6.009 -16.831 1.00 97.12 223 LEU A O 1
ATOM 1827 N N . PRO A 1 224 ? 16.341 -6.620 -16.060 1.00 97.31 224 PRO A N 1
ATOM 1828 C CA . PRO A 1 224 ? 16.566 -8.043 -16.286 1.00 97.31 224 PRO A CA 1
ATOM 1829 C C . PRO A 1 224 ? 16.649 -8.353 -17.786 1.00 97.31 224 PRO A C 1
ATOM 1831 O O . PRO A 1 224 ? 16.126 -7.609 -18.619 1.00 97.31 224 PRO A O 1
ATOM 1834 N N . ASP A 1 225 ? 17.253 -9.490 -18.140 1.00 98.12 225 ASP A N 1
ATOM 1835 C CA . ASP A 1 225 ? 17.240 -9.975 -19.522 1.00 98.12 225 ASP A CA 1
ATOM 1836 C C . ASP A 1 225 ? 15.795 -10.152 -20.026 1.00 98.12 225 ASP A C 1
ATOM 1838 O O . ASP A 1 225 ? 14.958 -10.787 -19.375 1.00 98.12 225 ASP A O 1
ATOM 1842 N N . LEU A 1 226 ? 15.500 -9.601 -21.207 1.00 98.06 226 LEU A N 1
ATOM 1843 C CA . LEU A 1 226 ? 14.145 -9.571 -21.759 1.00 98.06 226 LEU A CA 1
ATOM 1844 C C . LEU A 1 226 ? 13.587 -10.976 -22.023 1.00 98.06 226 LEU A C 1
ATOM 1846 O O . LEU A 1 226 ? 12.386 -11.205 -21.857 1.00 98.06 226 LEU A O 1
ATOM 1850 N N . LYS A 1 227 ? 14.429 -11.931 -22.438 1.00 98.19 227 LYS A N 1
ATOM 1851 C CA . LYS A 1 227 ? 13.994 -13.308 -22.702 1.00 98.19 227 LYS A CA 1
ATOM 1852 C C . LYS A 1 227 ? 13.640 -14.005 -21.392 1.00 98.19 227 LYS A C 1
ATOM 1854 O O . LYS A 1 227 ? 12.589 -14.644 -21.319 1.00 98.19 227 LYS A O 1
ATOM 1859 N N . LEU A 1 228 ? 14.459 -13.838 -20.351 1.00 98.06 228 LEU A N 1
ATOM 1860 C CA . LEU A 1 228 ? 14.159 -14.348 -19.010 1.00 98.06 228 LEU A CA 1
ATOM 1861 C C . LEU A 1 228 ? 12.883 -13.725 -18.436 1.00 98.06 228 LEU A C 1
ATOM 1863 O O . LEU A 1 228 ? 12.040 -14.448 -17.907 1.00 98.06 228 LEU A O 1
ATOM 1867 N N . PHE A 1 229 ? 12.692 -12.416 -18.602 1.00 98.38 229 PHE A N 1
ATOM 1868 C CA . PHE A 1 229 ? 11.488 -11.737 -18.132 1.00 98.38 229 PHE A CA 1
ATOM 1869 C C . PHE A 1 229 ? 10.219 -12.227 -18.851 1.00 98.38 229 PHE A C 1
ATOM 1871 O O . PHE A 1 229 ? 9.239 -12.587 -18.196 1.00 98.38 229 PHE A O 1
ATOM 1878 N N . LYS A 1 230 ? 10.245 -12.344 -20.186 1.00 98.19 230 LYS A N 1
ATOM 1879 C CA . LYS A 1 230 ? 9.131 -12.922 -20.963 1.00 98.19 230 LYS A CA 1
ATOM 1880 C C . LYS A 1 230 ? 8.811 -14.353 -20.528 1.00 98.19 230 LYS A C 1
ATOM 1882 O O . LYS A 1 230 ? 7.642 -14.700 -20.374 1.00 98.19 230 LYS A O 1
ATOM 1887 N N . ASN A 1 231 ? 9.835 -15.170 -20.284 1.00 97.94 231 ASN A N 1
ATOM 1888 C CA . ASN A 1 231 ? 9.653 -16.530 -19.780 1.00 97.94 231 ASN A CA 1
ATOM 1889 C C . ASN A 1 231 ? 9.025 -16.549 -18.378 1.00 97.94 231 ASN A C 1
ATOM 1891 O O . ASN A 1 231 ? 8.183 -17.408 -18.109 1.00 97.94 231 ASN A O 1
ATOM 1895 N N . ALA A 1 232 ? 9.395 -15.605 -17.507 1.00 97.88 232 ALA A N 1
ATOM 1896 C CA . ALA A 1 232 ? 8.826 -15.472 -16.168 1.00 97.88 232 ALA A CA 1
ATOM 1897 C C . ALA A 1 232 ? 7.330 -15.113 -16.210 1.00 97.88 232 ALA A C 1
ATOM 1899 O O . ALA A 1 232 ? 6.544 -15.723 -15.491 1.00 97.88 232 ALA A O 1
ATOM 1900 N N . LEU A 1 233 ? 6.903 -14.208 -17.101 1.00 97.44 233 LEU A N 1
ATOM 1901 C CA . LEU A 1 233 ? 5.487 -13.822 -17.261 1.00 97.44 233 LEU A CA 1
ATOM 1902 C C . LEU A 1 233 ? 4.570 -14.992 -17.680 1.00 97.44 233 LEU A C 1
ATOM 1904 O O . LEU A 1 233 ? 3.376 -15.014 -17.353 1.00 97.44 233 LEU A O 1
ATOM 1908 N N . ASN A 1 234 ? 5.133 -15.988 -18.367 1.00 96.12 234 ASN A N 1
ATOM 1909 C CA . ASN A 1 234 ? 4.412 -17.172 -18.835 1.00 96.12 234 ASN A CA 1
ATOM 1910 C C . ASN A 1 234 ? 4.266 -18.278 -17.769 1.00 96.12 234 ASN A C 1
ATOM 1912 O O . ASN A 1 234 ? 3.516 -19.227 -17.990 1.00 96.12 234 ASN A O 1
ATOM 1916 N N . GLN A 1 235 ? 4.923 -18.170 -16.607 1.00 96.00 235 GLN A N 1
ATOM 1917 C CA . GLN A 1 235 ? 4.834 -19.173 -15.531 1.00 96.00 235 GLN A CA 1
ATOM 1918 C C . GLN A 1 235 ? 3.454 -19.194 -14.867 1.00 96.00 235 GLN A C 1
ATOM 1920 O O . GLN A 1 235 ? 2.838 -18.142 -14.790 1.00 96.00 235 GLN A O 1
ATOM 1925 N N . PRO A 1 236 ? 2.937 -20.313 -14.329 1.00 92.50 236 PRO A N 1
ATOM 1926 C CA . PRO A 1 236 ? 1.592 -20.380 -13.739 1.00 92.50 236 PRO A CA 1
ATOM 1927 C C . PRO A 1 236 ? 1.282 -19.298 -12.692 1.00 92.50 236 PRO A C 1
ATOM 1929 O O . PRO A 1 236 ? 0.196 -18.721 -12.744 1.00 92.50 236 PRO A O 1
ATOM 1932 N N . PHE A 1 237 ? 2.253 -18.947 -11.844 1.00 92.50 237 PHE A N 1
ATOM 1933 C CA . PHE A 1 237 ? 2.132 -17.928 -10.794 1.00 92.50 237 PHE A CA 1
ATOM 1934 C C . PHE A 1 237 ? 3.258 -16.889 -10.927 1.00 92.50 237 PHE A C 1
ATOM 1936 O O . PHE A 1 237 ? 4.189 -16.851 -10.125 1.00 92.50 237 PHE A O 1
ATOM 1943 N N . PRO A 1 238 ? 3.227 -16.049 -11.976 1.00 94.88 238 PRO A N 1
ATOM 1944 C CA . PRO A 1 238 ? 4.394 -15.266 -12.378 1.00 94.88 238 PRO A CA 1
ATOM 1945 C C . PRO A 1 238 ? 4.713 -14.122 -11.403 1.00 94.88 238 PRO A C 1
ATOM 1947 O O . PRO A 1 238 ? 5.790 -13.545 -11.465 1.00 94.88 238 PRO A O 1
ATOM 1950 N N . TYR A 1 239 ? 3.784 -13.769 -10.512 1.00 96.06 239 TYR A N 1
ATOM 1951 C CA . TYR A 1 239 ? 3.882 -12.592 -9.645 1.00 96.06 239 TYR A CA 1
ATOM 1952 C C . TYR A 1 239 ? 4.103 -12.928 -8.165 1.00 96.06 239 TYR A C 1
ATOM 1954 O O . TYR A 1 239 ? 4.065 -12.022 -7.337 1.00 96.06 239 TYR A O 1
ATOM 1962 N N . GLU A 1 240 ? 4.315 -14.202 -7.822 1.00 91.25 240 GLU A N 1
ATOM 1963 C CA . GLU A 1 240 ? 4.584 -14.620 -6.438 1.00 91.25 240 GLU A CA 1
ATOM 1964 C C . GLU A 1 240 ? 6.051 -14.421 -6.044 1.00 91.25 240 GLU A C 1
ATOM 1966 O O . GLU A 1 240 ? 6.345 -14.089 -4.898 1.00 91.25 240 GLU A O 1
ATOM 1971 N N . SER A 1 241 ? 6.984 -14.594 -6.985 1.00 93.94 241 SER A N 1
ATOM 1972 C CA . SER A 1 241 ? 8.421 -14.429 -6.744 1.00 93.94 241 SER A CA 1
ATOM 1973 C C . SER A 1 241 ? 9.212 -14.196 -8.038 1.00 93.94 241 SER A C 1
ATOM 1975 O O . SER A 1 241 ? 8.712 -14.409 -9.144 1.00 93.94 241 SER A O 1
ATOM 1977 N N . GLY A 1 242 ? 10.465 -13.753 -7.890 1.00 96.31 242 GLY A N 1
ATOM 1978 C CA . GLY A 1 242 ? 11.427 -13.599 -8.981 1.00 96.31 242 GLY A CA 1
ATOM 1979 C C . GLY A 1 242 ? 11.152 -12.417 -9.915 1.00 96.31 242 GLY A C 1
ATOM 1980 O O . GLY A 1 242 ? 10.409 -11.495 -9.592 1.00 96.31 242 GLY A O 1
ATOM 1981 N N . ILE A 1 243 ? 11.735 -12.480 -11.118 1.00 97.69 243 ILE A N 1
ATOM 1982 C CA . ILE A 1 243 ? 11.834 -11.351 -12.062 1.00 97.69 243 ILE A CA 1
ATOM 1983 C C . ILE A 1 243 ? 10.477 -10.693 -12.355 1.00 97.69 243 ILE A C 1
ATOM 1985 O O . ILE A 1 243 ? 10.372 -9.469 -12.415 1.00 97.69 243 ILE A O 1
ATOM 1989 N N . ALA A 1 244 ? 9.426 -11.489 -12.564 1.00 97.88 244 ALA A N 1
ATOM 1990 C CA . ALA A 1 244 ? 8.115 -10.947 -12.904 1.00 97.88 244 ALA A CA 1
ATOM 1991 C C . ALA A 1 244 ? 7.405 -10.296 -11.705 1.00 97.88 244 ALA A C 1
ATOM 1993 O O . ALA A 1 244 ? 6.697 -9.306 -11.905 1.00 97.88 244 ALA A O 1
ATOM 1994 N N . LYS A 1 245 ? 7.646 -10.769 -10.474 1.00 97.38 245 LYS A N 1
ATOM 1995 C CA . LYS A 1 245 ? 7.233 -10.058 -9.258 1.00 97.38 245 LYS A CA 1
ATOM 1996 C C . LYS A 1 245 ? 8.004 -8.748 -9.098 1.00 97.38 245 LYS A C 1
ATOM 1998 O O . LYS A 1 245 ? 7.373 -7.712 -8.926 1.00 97.38 245 LYS A O 1
ATOM 2003 N N . ASP A 1 246 ? 9.327 -8.773 -9.234 1.00 97.44 246 ASP A N 1
ATOM 2004 C CA . ASP A 1 246 ? 10.164 -7.578 -9.062 1.00 97.44 246 ASP A CA 1
ATOM 2005 C C . ASP A 1 246 ? 9.755 -6.467 -10.046 1.00 97.44 246 ASP A C 1
ATOM 2007 O O . ASP A 1 246 ? 9.557 -5.311 -9.666 1.00 97.44 246 ASP A O 1
ATOM 2011 N N . MET A 1 247 ? 9.520 -6.828 -11.313 1.00 98.31 247 MET A N 1
ATOM 2012 C CA . MET A 1 247 ? 9.013 -5.896 -12.326 1.00 98.31 247 MET A CA 1
ATOM 2013 C C . MET A 1 247 ? 7.601 -5.388 -12.014 1.00 98.31 247 MET A C 1
ATOM 2015 O O . MET A 1 247 ? 7.307 -4.216 -12.259 1.00 98.31 247 MET A O 1
ATOM 2019 N N . LYS A 1 248 ? 6.725 -6.235 -11.460 1.00 98.12 248 LYS A N 1
ATOM 2020 C CA . LYS A 1 248 ? 5.385 -5.830 -11.013 1.00 98.12 248 LYS A CA 1
ATOM 2021 C C . LYS A 1 248 ? 5.456 -4.830 -9.859 1.00 98.12 248 LYS A C 1
ATOM 2023 O O . LYS A 1 248 ? 4.717 -3.849 -9.876 1.00 98.12 248 LYS A O 1
ATOM 2028 N N . ASP A 1 249 ? 6.345 -5.036 -8.895 1.00 96.38 249 ASP A N 1
ATOM 2029 C CA . ASP A 1 249 ? 6.504 -4.156 -7.733 1.00 96.38 249 ASP A CA 1
ATOM 2030 C C . ASP A 1 249 ? 7.088 -2.788 -8.141 1.00 96.38 249 ASP A C 1
ATOM 2032 O O . ASP A 1 249 ? 6.626 -1.732 -7.685 1.00 96.38 249 ASP A O 1
ATOM 2036 N N . LEU A 1 250 ? 8.036 -2.781 -9.087 1.00 96.69 250 LEU A N 1
ATOM 2037 C CA . LEU A 1 250 ? 8.534 -1.552 -9.713 1.00 96.69 250 LEU A CA 1
ATOM 2038 C C . LEU A 1 250 ? 7.431 -0.807 -10.471 1.00 96.69 250 LEU A C 1
ATOM 2040 O O . LEU A 1 250 ? 7.303 0.413 -10.329 1.00 96.69 250 LEU A O 1
ATOM 2044 N N . PHE A 1 251 ? 6.615 -1.528 -11.243 1.00 98.06 251 PHE A N 1
ATOM 2045 C CA . PHE A 1 251 ? 5.488 -0.946 -11.967 1.00 98.06 251 PHE A CA 1
ATOM 2046 C C . PHE A 1 251 ? 4.410 -0.407 -11.020 1.00 98.06 251 PHE A C 1
ATOM 2048 O O . PHE A 1 251 ? 3.906 0.692 -11.226 1.00 98.06 251 PHE A O 1
ATOM 2055 N N . SER A 1 252 ? 4.115 -1.116 -9.930 1.00 96.56 252 SER A N 1
ATOM 2056 C CA . SER A 1 252 ? 3.226 -0.655 -8.858 1.00 96.56 252 SER A CA 1
ATOM 2057 C C . SER A 1 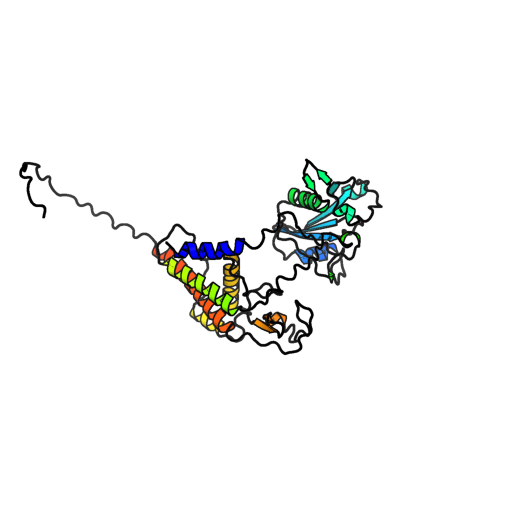252 ? 3.699 0.681 -8.275 1.00 96.56 252 SER A C 1
ATOM 2059 O O . SER A 1 252 ? 2.928 1.635 -8.167 1.00 96.56 252 SER A O 1
ATOM 2061 N N . THR A 1 253 ? 4.999 0.789 -7.989 1.00 92.88 253 THR A N 1
ATOM 2062 C CA . THR A 1 253 ? 5.611 2.037 -7.512 1.00 92.88 253 THR A CA 1
ATOM 2063 C C . THR A 1 253 ? 5.493 3.155 -8.553 1.00 92.88 253 THR A C 1
ATOM 2065 O O . THR A 1 253 ? 5.182 4.297 -8.209 1.00 92.88 253 THR A O 1
ATOM 2068 N N . TRP A 1 254 ? 5.702 2.836 -9.834 1.00 95.19 254 TRP A N 1
ATOM 2069 C CA . TRP A 1 254 ? 5.523 3.789 -10.930 1.00 95.19 254 TRP A CA 1
ATOM 2070 C C . TRP A 1 254 ? 4.080 4.300 -11.016 1.00 95.19 254 TRP A C 1
ATOM 2072 O O . TRP A 1 254 ? 3.877 5.510 -11.122 1.00 95.19 254 TRP A O 1
ATOM 2082 N N . LEU A 1 255 ? 3.085 3.413 -10.923 1.00 94.38 255 LEU A N 1
ATOM 2083 C CA . LEU A 1 255 ? 1.667 3.781 -10.944 1.00 94.38 255 LEU A CA 1
ATOM 2084 C C . LEU A 1 255 ? 1.343 4.780 -9.828 1.00 94.38 255 LEU A C 1
ATOM 2086 O O . LEU A 1 255 ? 0.771 5.827 -10.111 1.00 94.38 255 LEU A O 1
ATOM 2090 N N . GLN A 1 256 ? 1.787 4.506 -8.599 1.00 88.44 256 GLN A N 1
ATOM 2091 C CA . GLN A 1 256 ? 1.552 5.375 -7.439 1.00 88.44 256 GLN A CA 1
ATOM 2092 C C . GLN A 1 256 ? 2.207 6.755 -7.585 1.00 88.44 256 GLN A C 1
ATOM 2094 O O . GLN A 1 256 ? 1.584 7.780 -7.314 1.00 88.44 256 GLN A O 1
ATOM 2099 N N . ILE A 1 257 ? 3.463 6.811 -8.046 1.00 86.50 257 ILE A N 1
ATOM 2100 C CA . ILE A 1 257 ? 4.166 8.088 -8.275 1.00 86.50 257 ILE A CA 1
ATOM 2101 C C . ILE A 1 257 ? 3.416 8.945 -9.304 1.00 86.50 257 ILE A C 1
ATOM 2103 O O . ILE A 1 257 ? 3.371 10.169 -9.175 1.00 86.50 257 ILE A O 1
ATOM 2107 N N . ASN A 1 258 ? 2.821 8.300 -10.308 1.00 84.56 258 ASN A N 1
ATOM 2108 C CA . ASN A 1 258 ? 2.130 8.958 -11.413 1.00 84.56 258 ASN A CA 1
ATOM 2109 C C . ASN A 1 258 ? 0.614 9.092 -11.212 1.00 84.56 258 ASN A C 1
ATOM 2111 O O . ASN A 1 258 ? -0.059 9.593 -12.112 1.00 84.56 258 ASN A O 1
ATOM 2115 N N . ARG A 1 259 ? 0.085 8.702 -10.043 1.00 88.06 259 ARG A N 1
ATOM 2116 C CA . ARG A 1 259 ? -1.347 8.765 -9.700 1.00 88.06 259 ARG A CA 1
ATOM 2117 C C . ARG A 1 259 ? -2.237 7.964 -10.660 1.00 88.06 259 ARG A C 1
ATOM 2119 O O . ARG A 1 259 ? -3.263 8.445 -11.139 1.00 88.06 259 ARG A O 1
ATOM 2126 N N . LEU A 1 260 ? -1.793 6.759 -11.007 1.00 91.06 260 LEU A N 1
ATOM 2127 C CA . LEU A 1 260 ? -2.464 5.830 -11.923 1.00 91.06 26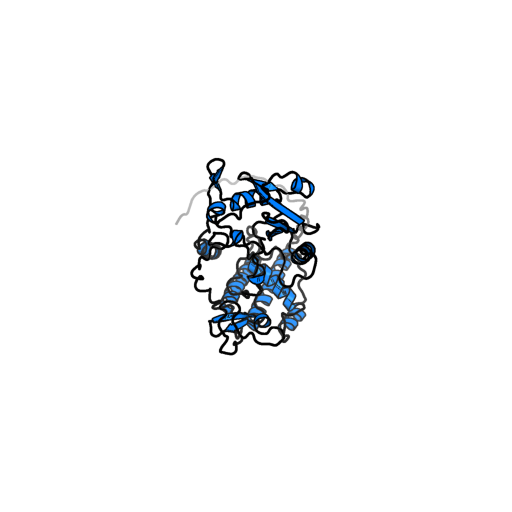0 LEU A CA 1
ATOM 2128 C C . LEU A 1 260 ? -2.959 4.561 -11.210 1.00 91.06 260 LEU A C 1
ATOM 2130 O O . LEU A 1 260 ? -3.251 3.571 -11.867 1.00 91.06 260 LEU A O 1
ATOM 2134 N N . GLU A 1 261 ? -3.044 4.569 -9.880 1.00 90.62 261 GLU A N 1
ATOM 2135 C CA . GLU A 1 261 ? -3.466 3.435 -9.047 1.00 90.62 261 GLU A CA 1
ATOM 2136 C C . GLU A 1 261 ? -4.966 3.115 -9.109 1.00 90.62 261 GLU A C 1
ATOM 2138 O O . GLU A 1 261 ? -5.391 2.059 -8.634 1.00 90.62 261 GLU A O 1
ATOM 2143 N N . GLU A 1 262 ? -5.770 4.014 -9.677 1.00 87.44 262 GLU A N 1
ATOM 2144 C CA . GLU A 1 262 ? -7.221 3.863 -9.753 1.00 87.44 262 GLU A CA 1
ATOM 2145 C C . GLU A 1 262 ? -7.614 2.522 -10.392 1.00 87.44 262 GLU A C 1
ATOM 2147 O O . GLU A 1 262 ? -7.156 2.168 -11.477 1.00 87.44 262 GLU A O 1
ATOM 2152 N N . ASP A 1 263 ? -8.457 1.769 -9.684 1.00 89.31 263 ASP A N 1
ATOM 2153 C CA . ASP A 1 263 ? -8.959 0.440 -10.050 1.00 89.31 263 ASP A CA 1
ATOM 2154 C C . ASP A 1 263 ? -7.909 -0.676 -10.231 1.00 89.31 263 ASP A C 1
ATOM 2156 O O . ASP A 1 263 ? -8.261 -1.806 -10.570 1.00 89.31 263 ASP A O 1
ATOM 2160 N N . LEU A 1 264 ? -6.627 -0.408 -9.966 1.00 94.38 264 LEU A N 1
ATOM 2161 C CA . LEU A 1 264 ? -5.538 -1.370 -10.172 1.00 94.38 264 LEU A CA 1
ATOM 2162 C C . LEU A 1 264 ? -5.082 -2.086 -8.901 1.00 94.38 264 LEU A C 1
ATOM 2164 O O . LEU A 1 264 ? -4.391 -3.101 -8.982 1.00 94.38 264 LEU A O 1
ATOM 2168 N N . PHE A 1 265 ? -5.453 -1.578 -7.731 1.00 93.12 265 PHE A N 1
ATOM 2169 C CA . PHE A 1 265 ? -4.960 -2.075 -6.453 1.00 93.12 265 PHE A CA 1
ATOM 2170 C C . PHE A 1 265 ? -6.051 -2.814 -5.688 1.00 93.12 265 PHE A C 1
ATOM 2172 O O . PHE A 1 265 ? -7.191 -2.357 -5.592 1.00 93.12 265 PHE A O 1
ATOM 2179 N N . CYS A 1 266 ? -5.670 -3.943 -5.099 1.00 91.12 266 CYS A N 1
ATOM 2180 C CA . CYS A 1 266 ? -6.520 -4.703 -4.204 1.00 91.12 266 CYS A CA 1
ATOM 2181 C C . CYS A 1 266 ? -6.886 -3.838 -2.989 1.00 91.12 266 CYS A C 1
ATOM 2183 O O . CYS A 1 266 ? -5.982 -3.379 -2.291 1.00 91.12 266 CYS A O 1
ATOM 2185 N N . PRO A 1 267 ? -8.178 -3.631 -2.683 1.00 85.00 267 PRO A N 1
ATOM 2186 C CA . PRO A 1 267 ? -8.591 -2.757 -1.583 1.00 85.00 267 PRO A CA 1
ATOM 2187 C C . PRO A 1 267 ? -8.157 -3.253 -0.198 1.00 85.00 267 PRO A C 1
ATOM 2189 O O . PRO A 1 267 ? -8.104 -2.467 0.742 1.00 85.00 267 PRO A O 1
ATOM 2192 N N . VAL A 1 268 ? -7.875 -4.553 -0.062 1.00 85.06 268 VAL A N 1
ATOM 2193 C CA . VAL A 1 268 ? -7.484 -5.173 1.213 1.00 85.06 268 VAL A CA 1
ATOM 2194 C C . VAL A 1 268 ? -5.970 -5.178 1.375 1.00 85.06 268 VAL A C 1
ATOM 2196 O O . VAL A 1 268 ? -5.463 -4.731 2.395 1.00 85.06 268 VAL A O 1
ATOM 2199 N N . GLU A 1 269 ? -5.244 -5.658 0.365 1.00 84.56 269 GLU A N 1
ATOM 2200 C CA . GLU A 1 269 ? -3.778 -5.766 0.423 1.00 84.56 269 GLU A CA 1
ATOM 2201 C C . GLU A 1 269 ? -3.075 -4.449 0.104 1.00 84.56 269 GLU A C 1
ATOM 2203 O O . GLU A 1 269 ? -1.918 -4.274 0.464 1.00 84.56 269 GLU A O 1
ATOM 2208 N N . GLN A 1 270 ? -3.763 -3.520 -0.567 1.00 87.44 270 GLN A N 1
ATOM 2209 C CA . GLN A 1 270 ? -3.187 -2.277 -1.086 1.00 87.44 270 GLN A CA 1
ATOM 2210 C C . GLN A 1 270 ? -2.003 -2.522 -2.036 1.00 87.44 270 GLN A C 1
ATOM 2212 O O . GLN A 1 270 ? -1.105 -1.691 -2.171 1.00 87.44 270 GLN A O 1
ATOM 2217 N N . GLU A 1 271 ? -2.038 -3.652 -2.742 1.00 92.12 271 GLU A N 1
ATOM 2218 C CA . GLU A 1 271 ? -1.069 -4.044 -3.763 1.00 92.12 271 GLU A CA 1
ATOM 2219 C C . GLU A 1 271 ? -1.729 -4.112 -5.141 1.00 92.12 271 GLU A C 1
ATOM 2221 O O . GLU A 1 271 ? -2.913 -4.436 -5.258 1.00 92.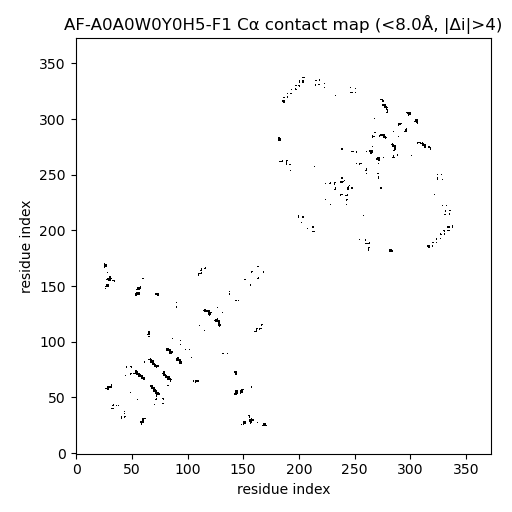12 271 GLU A O 1
ATOM 2226 N N . LEU A 1 272 ? -0.952 -3.855 -6.198 1.00 96.12 272 LEU A N 1
ATOM 2227 C CA . LEU A 1 272 ? -1.377 -4.061 -7.583 1.00 96.12 272 LEU A CA 1
ATOM 2228 C C . LEU A 1 272 ? -1.935 -5.483 -7.743 1.00 96.12 272 LEU A C 1
ATOM 2230 O O . LEU A 1 272 ? -1.288 -6.446 -7.317 1.00 96.12 272 LEU A O 1
ATOM 2234 N N . PHE A 1 273 ? -3.109 -5.638 -8.360 1.00 96.25 273 PHE A N 1
ATOM 2235 C CA . PHE A 1 273 ? -3.708 -6.962 -8.520 1.00 96.25 273 PHE A CA 1
ATOM 2236 C C . PHE A 1 273 ? -2.751 -7.904 -9.271 1.00 96.25 273 PHE A C 1
ATOM 2238 O O . PHE A 1 273 ? -2.205 -7.546 -10.317 1.00 96.25 273 PHE A O 1
ATOM 2245 N N . SER A 1 274 ? -2.554 -9.111 -8.741 1.00 93.81 274 SER A N 1
ATOM 2246 C CA . SER A 1 274 ? -1.846 -10.221 -9.401 1.00 93.81 274 SER A CA 1
ATOM 2247 C C . SER A 1 274 ? -2.843 -11.124 -10.119 1.00 93.81 274 SER A C 1
ATOM 2249 O O . SER A 1 274 ? -2.674 -11.483 -11.286 1.00 93.81 274 SER A O 1
ATOM 2251 N N . GLU A 1 275 ? -3.905 -11.485 -9.405 1.00 94.06 275 GLU A N 1
ATOM 2252 C CA . GLU A 1 275 ? -4.936 -12.394 -9.876 1.00 94.06 275 GLU A CA 1
ATOM 2253 C C . GLU A 1 275 ? -6.288 -11.965 -9.293 1.00 94.06 275 GLU A C 1
ATOM 2255 O O . GLU A 1 275 ? -6.721 -12.492 -8.270 1.00 94.06 275 GLU A O 1
ATOM 2260 N N . PRO A 1 276 ? -6.938 -10.966 -9.910 1.00 94.62 276 PRO A N 1
ATOM 2261 C CA . PRO A 1 276 ? -8.196 -10.440 -9.416 1.00 94.62 276 PRO A CA 1
ATOM 2262 C C . PRO A 1 276 ? -9.352 -11.412 -9.662 1.00 94.62 276 PRO A C 1
ATOM 2264 O O . PRO A 1 276 ? -9.495 -11.993 -10.743 1.00 94.62 276 PRO A O 1
ATOM 2267 N N . TYR A 1 277 ? -10.211 -11.526 -8.660 1.00 93.25 277 TYR A N 1
ATOM 2268 C CA . TYR A 1 277 ? -11.465 -12.264 -8.654 1.00 93.25 277 TYR A CA 1
ATOM 2269 C C . TYR A 1 277 ? -12.610 -11.308 -8.347 1.00 93.25 277 TYR A C 1
ATOM 2271 O O . TYR A 1 277 ? -12.494 -10.452 -7.472 1.00 93.25 277 TYR A O 1
ATOM 2279 N N . VAL A 1 278 ? -13.711 -11.475 -9.068 1.00 90.69 278 VAL A N 1
ATOM 2280 C CA . VAL A 1 278 ? -14.920 -10.663 -8.980 1.00 90.69 278 VAL A CA 1
ATOM 2281 C C . VAL A 1 278 ? -15.951 -11.410 -8.140 1.00 90.69 278 VAL A C 1
ATOM 2283 O O . VAL A 1 278 ? -16.314 -12.547 -8.460 1.00 90.69 278 VAL A O 1
ATOM 2286 N N . LEU A 1 279 ? -16.416 -10.768 -7.071 1.00 88.38 279 LEU A N 1
ATOM 2287 C CA . LEU A 1 279 ? -17.557 -11.228 -6.281 1.00 88.38 279 LEU A CA 1
ATOM 2288 C C . LEU A 1 279 ? -18.876 -10.859 -6.964 1.00 88.38 279 LEU A C 1
ATOM 2290 O O . LEU A 1 279 ? -18.942 -9.881 -7.706 1.00 88.38 279 LEU A O 1
ATOM 2294 N N . GLU A 1 280 ? -19.959 -11.551 -6.612 1.00 82.00 280 GLU A N 1
ATOM 2295 C CA . GLU A 1 280 ? -21.326 -11.219 -7.054 1.00 82.00 280 GLU A CA 1
ATOM 2296 C C . GLU A 1 280 ? -21.729 -9.772 -6.720 1.00 82.00 280 GLU A C 1
ATOM 2298 O O . GLU A 1 280 ? -22.393 -9.085 -7.494 1.00 82.00 280 GLU A O 1
ATOM 2303 N N . SER A 1 281 ? -21.239 -9.255 -5.594 1.00 80.25 281 SER A N 1
ATOM 2304 C CA . SER A 1 281 ? -21.433 -7.860 -5.185 1.00 80.25 281 SER A CA 1
ATOM 2305 C C . SER A 1 281 ? -20.739 -6.833 -6.100 1.00 80.25 281 SER A C 1
ATOM 2307 O O . SER A 1 281 ? -20.996 -5.631 -5.985 1.00 80.25 281 SER A O 1
ATOM 2309 N N . GLY A 1 282 ? -19.879 -7.283 -7.019 1.00 82.88 282 GLY A N 1
ATOM 2310 C CA . GLY A 1 282 ? -19.104 -6.456 -7.945 1.00 82.88 282 GLY A CA 1
ATOM 2311 C C . GLY A 1 282 ? -17.775 -5.952 -7.379 1.00 82.88 282 GLY A C 1
ATOM 2312 O O . GLY A 1 282 ? -17.101 -5.165 -8.035 1.00 82.88 282 GLY A O 1
ATOM 2313 N N . TYR A 1 283 ? -17.389 -6.376 -6.173 1.00 86.62 283 TYR A N 1
ATOM 2314 C CA . TYR A 1 283 ? -16.060 -6.086 -5.633 1.00 86.62 283 TYR A CA 1
ATOM 2315 C C . TYR A 1 283 ? -15.012 -7.024 -6.210 1.00 86.62 283 TYR A C 1
ATOM 2317 O O . TYR A 1 283 ? -15.300 -8.187 -6.499 1.00 86.62 283 TYR A O 1
ATOM 2325 N N . ILE A 1 284 ? -13.787 -6.515 -6.316 1.00 90.81 284 ILE A N 1
ATOM 2326 C CA . ILE A 1 284 ? -12.654 -7.248 -6.865 1.00 90.81 284 ILE A CA 1
ATOM 2327 C C . ILE A 1 284 ? -11.557 -7.363 -5.811 1.00 90.81 284 ILE A C 1
ATOM 2329 O O . ILE A 1 284 ? -11.164 -6.370 -5.200 1.00 90.81 284 ILE A O 1
ATOM 2333 N N . PHE A 1 285 ? -11.058 -8.580 -5.613 1.00 91.50 285 PHE A N 1
ATOM 2334 C CA . PHE A 1 285 ? -9.996 -8.903 -4.659 1.00 91.50 285 PHE A CA 1
ATOM 2335 C C . PHE A 1 285 ? -8.949 -9.798 -5.317 1.00 91.50 285 PHE A C 1
ATOM 2337 O O . PHE A 1 285 ? -9.266 -10.538 -6.244 1.00 91.50 285 PHE A O 1
ATOM 2344 N N . ASN A 1 286 ? -7.708 -9.760 -4.837 1.00 92.38 286 ASN A N 1
ATOM 2345 C CA . ASN A 1 286 ? -6.718 -10.763 -5.227 1.00 92.38 286 ASN A CA 1
ATOM 2346 C C . ASN A 1 286 ? -7.110 -12.156 -4.718 1.00 92.38 286 ASN A C 1
ATOM 2348 O O . ASN A 1 286 ? -7.783 -12.301 -3.694 1.00 92.38 286 ASN A O 1
ATOM 2352 N N . SER A 1 287 ? -6.619 -13.182 -5.412 1.00 92.06 287 SER A N 1
ATOM 2353 C CA . SER A 1 287 ? -6.761 -14.580 -5.003 1.00 92.06 287 SER A CA 1
ATOM 2354 C C . SER A 1 287 ? -6.245 -14.841 -3.588 1.00 92.06 287 SER A C 1
ATOM 2356 O O . SER A 1 287 ? -6.927 -15.501 -2.813 1.00 92.06 287 SER A O 1
ATOM 2358 N N . SER A 1 288 ? -5.108 -14.258 -3.211 1.00 89.69 288 SER A N 1
ATOM 2359 C CA . SER A 1 288 ? -4.510 -14.357 -1.872 1.00 89.69 288 SER A CA 1
ATOM 2360 C C . SER A 1 288 ? -5.423 -13.863 -0.746 1.00 89.69 288 SER A C 1
ATOM 2362 O O . SER A 1 288 ? -5.384 -14.412 0.354 1.00 89.69 288 SER A O 1
ATOM 2364 N N . VAL A 1 289 ? -6.282 -12.876 -1.024 1.00 88.19 289 VAL A N 1
ATOM 2365 C CA . VAL A 1 289 ? -7.291 -12.393 -0.069 1.00 88.19 289 VAL A CA 1
ATOM 2366 C C . VAL A 1 289 ? -8.444 -13.378 0.046 1.00 88.19 289 VAL A C 1
ATOM 2368 O O . VAL A 1 289 ? -8.875 -13.687 1.150 1.00 88.19 289 VAL A O 1
ATOM 2371 N N . LEU A 1 290 ? -8.966 -13.854 -1.086 1.00 87.19 290 LEU A N 1
ATOM 2372 C CA . LEU A 1 290 ? -10.155 -14.711 -1.103 1.00 87.19 290 LEU A CA 1
ATOM 2373 C C . LEU A 1 290 ? -9.876 -16.144 -0.656 1.00 87.19 290 LEU A C 1
ATOM 2375 O O . LEU A 1 290 ? -10.771 -16.786 -0.114 1.00 87.19 290 LEU A O 1
ATOM 2379 N N . TYR A 1 291 ? -8.660 -16.638 -0.882 1.00 87.00 291 TYR A N 1
ATOM 2380 C CA . TYR A 1 291 ? -8.255 -18.016 -0.625 1.00 87.00 291 TYR A CA 1
ATOM 2381 C C . TYR A 1 291 ? -7.112 -18.057 0.394 1.00 87.00 291 TYR A C 1
ATOM 2383 O O . TYR A 1 291 ? -5.985 -18.447 0.088 1.00 87.00 291 TYR A O 1
ATOM 2391 N N . HIS A 1 292 ? -7.390 -17.646 1.631 1.00 75.62 292 HIS A N 1
ATOM 2392 C CA . HIS A 1 292 ? -6.392 -17.681 2.695 1.00 75.62 292 HIS A CA 1
ATOM 2393 C C . HIS A 1 292 ? -6.189 -19.121 3.202 1.00 75.62 292 HIS A C 1
ATOM 2395 O O . HIS A 1 292 ? -7.140 -19.789 3.609 1.00 75.62 292 HIS A O 1
ATOM 2401 N N . ASN A 1 293 ? -4.948 -19.621 3.182 1.00 72.50 293 ASN A N 1
ATOM 2402 C CA . ASN A 1 293 ? -4.594 -21.002 3.560 1.00 72.50 293 ASN A CA 1
ATOM 2403 C C . ASN A 1 293 ? -5.402 -22.077 2.808 1.00 72.50 293 ASN A C 1
ATOM 2405 O O . ASN A 1 293 ? -5.787 -23.097 3.382 1.00 72.50 293 ASN A O 1
ATOM 2409 N N . GLY A 1 294 ? -5.708 -21.825 1.530 1.00 72.69 294 GLY A N 1
ATOM 2410 C CA . GLY A 1 294 ? -6.493 -22.737 0.693 1.00 72.69 294 GLY A CA 1
ATOM 2411 C C . GLY A 1 294 ? -7.979 -22.810 1.057 1.00 72.69 294 GLY A C 1
ATOM 2412 O O . GLY A 1 294 ? -8.706 -23.605 0.463 1.00 72.69 294 GLY A O 1
ATOM 2413 N N . LYS A 1 295 ? -8.449 -21.991 2.007 1.00 76.25 295 LYS A N 1
ATOM 2414 C CA . LYS A 1 295 ? -9.865 -21.874 2.356 1.00 76.25 295 LYS A CA 1
ATOM 2415 C C . LYS A 1 295 ? -10.453 -20.617 1.740 1.00 76.25 295 LYS A C 1
ATOM 2417 O O . LYS A 1 295 ? -9.885 -19.535 1.852 1.00 76.25 295 LYS A O 1
ATOM 2422 N N . HIS A 1 296 ? -11.606 -20.782 1.106 1.00 82.94 296 HIS A N 1
ATOM 2423 C CA . HIS A 1 296 ? -12.389 -19.674 0.588 1.00 82.94 296 HIS A CA 1
ATOM 2424 C C . HIS A 1 296 ? -12.988 -18.865 1.747 1.00 82.94 296 HIS A C 1
ATOM 2426 O O . HIS A 1 296 ? -13.530 -19.443 2.691 1.00 82.94 296 HIS A O 1
ATOM 2432 N N . LEU A 1 297 ? -12.891 -17.536 1.685 1.00 83.62 297 LEU A N 1
ATOM 2433 C CA . LEU A 1 297 ? -13.568 -16.657 2.633 1.00 83.62 297 LEU A CA 1
ATOM 2434 C C . LEU A 1 297 ? -15.087 -16.780 2.487 1.00 83.62 297 LEU A C 1
ATOM 2436 O O . LEU A 1 297 ? -15.635 -16.604 1.409 1.00 83.62 297 LEU A O 1
ATOM 2440 N N . GLU A 1 298 ? -15.789 -17.005 3.593 1.00 86.44 298 GLU A N 1
ATOM 2441 C CA . GLU A 1 298 ? -17.258 -17.089 3.587 1.00 86.44 298 GLU A CA 1
ATOM 2442 C C . GLU A 1 298 ? -17.925 -15.710 3.493 1.00 86.44 298 GLU A C 1
ATOM 2444 O O . GLU A 1 298 ? -19.088 -15.601 3.110 1.00 86.44 298 GLU A O 1
ATOM 2449 N N . LYS A 1 299 ? -17.199 -14.638 3.842 1.00 85.88 299 LYS A N 1
ATOM 2450 C CA . LYS A 1 299 ? -17.721 -13.267 3.897 1.00 85.88 299 LYS A CA 1
ATOM 2451 C C . LYS A 1 299 ? -16.811 -12.287 3.174 1.00 85.88 299 LYS A C 1
ATOM 2453 O O . LYS A 1 299 ? -15.588 -12.349 3.286 1.00 85.88 299 LYS A O 1
ATOM 2458 N N . CYS A 1 300 ? -17.421 -11.325 2.487 1.00 82.19 300 CYS A N 1
ATOM 2459 C CA . CYS A 1 300 ? -16.711 -10.241 1.823 1.00 82.19 300 CYS A CA 1
ATOM 2460 C C . CYS A 1 300 ? -15.915 -9.405 2.850 1.00 82.19 300 CYS A C 1
ATOM 2462 O O . CYS A 1 300 ? -16.510 -8.915 3.817 1.00 82.19 300 CYS A O 1
ATOM 2464 N N . PRO A 1 301 ? -14.607 -9.163 2.635 1.00 79.44 301 PRO A N 1
ATOM 2465 C CA . PRO A 1 301 ? -13.780 -8.380 3.558 1.00 79.44 301 PRO A CA 1
ATOM 2466 C C . PRO A 1 301 ? -14.277 -6.949 3.794 1.00 79.44 301 PRO A C 1
ATOM 2468 O O . PRO A 1 301 ? -14.042 -6.390 4.861 1.00 79.44 301 PRO A O 1
ATOM 2471 N N . ILE A 1 302 ? -14.966 -6.367 2.806 1.00 79.69 302 ILE A N 1
ATOM 2472 C CA . ILE A 1 302 ? -15.436 -4.976 2.845 1.00 79.69 302 ILE A CA 1
ATOM 2473 C C . ILE A 1 302 ? -16.872 -4.893 3.361 1.00 79.69 302 ILE A C 1
ATOM 2475 O O . ILE A 1 302 ? -17.155 -4.133 4.279 1.00 79.69 302 ILE A O 1
ATOM 2479 N N . THR A 1 303 ? -17.795 -5.662 2.778 1.00 78.31 303 THR A N 1
ATOM 2480 C CA . THR A 1 303 ? -19.228 -5.537 3.094 1.00 78.31 303 THR A CA 1
ATOM 2481 C C . THR A 1 303 ? -19.685 -6.443 4.226 1.00 78.31 303 THR A C 1
ATOM 2483 O O . THR A 1 303 ? -20.812 -6.293 4.689 1.00 78.31 303 THR A O 1
ATOM 2486 N N . ARG A 1 304 ? -18.857 -7.418 4.629 1.00 81.75 304 ARG A N 1
ATOM 2487 C CA . ARG A 1 304 ? -19.181 -8.483 5.597 1.00 81.75 304 ARG A CA 1
ATOM 2488 C C . ARG A 1 304 ? -20.374 -9.368 5.214 1.00 81.75 304 ARG A C 1
ATOM 2490 O O . ARG A 1 304 ? -20.734 -10.251 5.988 1.00 81.75 304 ARG A O 1
ATOM 2497 N N . LYS A 1 305 ? -20.952 -9.171 4.025 1.00 79.81 305 LYS A N 1
ATOM 2498 C CA . LYS A 1 305 ? -21.999 -10.030 3.466 1.00 79.81 305 LYS A CA 1
ATOM 2499 C C . LYS A 1 305 ? -21.424 -11.393 3.105 1.00 79.81 305 LYS A C 1
ATOM 2501 O O . LYS A 1 305 ? -20.249 -11.479 2.738 1.00 79.81 305 LYS A O 1
ATOM 2506 N N . GLU A 1 306 ? -22.255 -12.420 3.205 1.00 84.62 306 GLU A N 1
ATOM 2507 C CA . GLU A 1 306 ? -21.901 -13.768 2.769 1.00 84.62 306 GLU A CA 1
ATOM 2508 C C . GLU A 1 306 ? -21.592 -13.789 1.270 1.00 84.62 306 GLU A C 1
ATOM 2510 O O . GLU A 1 306 ? -22.157 -13.024 0.483 1.00 84.62 306 GLU A O 1
ATOM 2515 N N . ILE A 1 307 ? -20.625 -14.619 0.894 1.00 85.31 307 ILE A N 1
ATOM 2516 C CA . ILE A 1 307 ? -20.272 -14.870 -0.498 1.00 85.31 307 ILE A CA 1
ATOM 2517 C C . ILE A 1 307 ? -21.091 -16.082 -0.946 1.00 85.31 307 ILE A C 1
ATOM 2519 O O . ILE A 1 307 ? -20.682 -17.222 -0.750 1.00 85.31 307 ILE A O 1
ATOM 2523 N N . GLU A 1 308 ? -22.272 -15.816 -1.503 1.00 79.75 308 GLU A N 1
ATOM 2524 C CA . GLU A 1 308 ? -23.238 -16.849 -1.908 1.00 79.75 308 GLU A CA 1
ATOM 2525 C C . GLU A 1 308 ? -22.760 -17.648 -3.131 1.00 79.75 308 GLU A C 1
ATOM 2527 O O . GLU A 1 308 ? -23.018 -18.846 -3.246 1.00 79.75 308 GLU A O 1
ATOM 2532 N N . GLN A 1 309 ? -22.028 -16.993 -4.038 1.00 82.06 309 GLN A N 1
ATOM 2533 C CA . GLN A 1 309 ? -21.512 -17.586 -5.271 1.00 82.06 309 GLN A CA 1
ATOM 2534 C C . GLN A 1 309 ? -19.987 -17.613 -5.298 1.00 82.06 309 GLN A C 1
ATOM 2536 O O . GLN A 1 309 ? -19.322 -16.667 -4.874 1.00 82.06 309 GLN A O 1
ATOM 2541 N N . ASN A 1 310 ? -19.432 -18.674 -5.890 1.00 84.62 310 ASN A N 1
ATOM 2542 C CA . ASN A 1 310 ? -17.992 -18.789 -6.092 1.00 84.62 310 ASN A CA 1
ATOM 2543 C C . ASN A 1 310 ? -17.460 -17.595 -6.910 1.00 84.62 310 ASN A C 1
ATOM 2545 O O . ASN A 1 310 ? -17.935 -17.362 -8.028 1.00 84.62 310 ASN A O 1
ATOM 2549 N N . PRO A 1 311 ? -16.452 -16.866 -6.400 1.00 87.44 311 PRO A N 1
ATOM 2550 C CA . PRO A 1 311 ? -15.847 -15.749 -7.105 1.00 87.44 311 PRO A CA 1
ATOM 2551 C C . PRO A 1 311 ? -15.313 -16.175 -8.467 1.00 87.44 311 PRO A C 1
ATOM 2553 O O . PRO A 1 311 ? -14.645 -17.203 -8.605 1.00 87.44 311 PRO A O 1
ATOM 2556 N N . SER A 1 312 ? -15.546 -15.348 -9.481 1.00 88.50 312 SER A N 1
ATOM 2557 C CA . SER A 1 312 ? -15.043 -15.616 -10.827 1.00 88.50 312 SER A CA 1
ATOM 2558 C C . SER A 1 312 ? -13.746 -14.857 -11.072 1.00 88.50 312 SER A C 1
ATOM 2560 O O . SER A 1 312 ? -13.626 -13.677 -10.750 1.00 88.50 312 SER A O 1
ATOM 2562 N N . ARG A 1 313 ? -12.744 -15.517 -11.654 1.00 91.94 313 ARG A N 1
ATOM 2563 C CA . ARG A 1 313 ? -11.499 -14.844 -12.037 1.00 91.94 313 ARG A CA 1
ATOM 2564 C C . ARG A 1 313 ? -11.783 -13.785 -13.106 1.00 91.94 313 ARG A C 1
ATOM 2566 O O . ARG A 1 313 ? -12.462 -14.073 -14.095 1.00 91.94 313 ARG A O 1
ATOM 2573 N N . LEU A 1 314 ? -11.198 -12.595 -12.967 1.00 92.94 314 LEU A N 1
ATOM 2574 C CA . LEU A 1 314 ? -11.290 -11.545 -13.979 1.00 92.94 314 LEU A CA 1
ATOM 2575 C C . LEU A 1 314 ? -10.503 -11.956 -15.235 1.00 92.94 314 LEU A C 1
ATOM 2577 O O . LEU A 1 314 ? -9.270 -11.883 -15.291 1.00 92.94 314 LEU A O 1
ATOM 2581 N N . LYS A 1 315 ? -11.230 -12.434 -16.248 1.00 93.12 315 LYS A N 1
ATOM 2582 C CA . LYS A 1 315 ? -10.654 -12.946 -17.499 1.00 93.12 315 LYS A CA 1
ATOM 2583 C C . LYS A 1 315 ? -9.830 -11.867 -18.208 1.00 93.12 315 LYS A C 1
ATOM 2585 O O . LYS A 1 315 ? -10.219 -10.707 -18.265 1.00 93.12 315 LYS A O 1
ATOM 2590 N N . GLY A 1 316 ? -8.681 -12.261 -18.755 1.00 94.06 316 GLY A N 1
ATOM 2591 C CA . GLY A 1 316 ? -7.801 -11.376 -19.527 1.00 94.06 316 GLY A CA 1
ATOM 2592 C C . GLY A 1 316 ? -6.945 -10.408 -18.702 1.00 94.06 316 GLY A C 1
ATOM 2593 O O . GLY A 1 316 ? -5.991 -9.856 -19.244 1.00 94.06 316 GLY A O 1
ATOM 2594 N N . TYR A 1 317 ? -7.200 -10.241 -17.397 1.00 95.81 317 TYR A N 1
ATOM 2595 C CA . TYR A 1 317 ? -6.409 -9.324 -16.568 1.00 95.81 317 TYR A CA 1
ATOM 2596 C C . TYR A 1 317 ? -4.928 -9.696 -16.554 1.00 95.81 317 TYR A C 1
ATOM 2598 O O . TYR A 1 317 ? -4.071 -8.852 -16.782 1.00 95.81 317 TYR A O 1
ATOM 2606 N N . ARG A 1 318 ? -4.618 -10.981 -16.360 1.00 95.38 318 ARG A N 1
ATOM 2607 C CA . ARG A 1 318 ? -3.233 -11.455 -16.305 1.00 95.38 318 ARG A CA 1
ATOM 2608 C C . ARG A 1 318 ? -2.459 -11.168 -17.597 1.00 95.38 318 ARG A C 1
ATOM 2610 O O . ARG A 1 318 ? -1.339 -10.676 -17.533 1.00 95.38 318 ARG A O 1
ATOM 2617 N N . SER A 1 319 ? -3.037 -11.471 -18.760 1.00 96.62 319 SER A N 1
ATOM 2618 C CA . SER A 1 319 ? -2.391 -11.192 -20.050 1.00 96.62 319 SER A CA 1
ATOM 2619 C C . SER A 1 319 ? -2.210 -9.693 -20.268 1.00 96.62 319 SER A C 1
ATOM 2621 O O . SER A 1 319 ? -1.162 -9.267 -20.742 1.00 96.62 319 SER A O 1
ATOM 2623 N N . LYS A 1 320 ? -3.197 -8.890 -19.858 1.00 97.88 320 LYS A N 1
ATOM 2624 C CA . LYS A 1 320 ? -3.147 -7.432 -19.961 1.00 97.88 320 LYS A CA 1
ATOM 2625 C C . LYS A 1 320 ? -2.089 -6.820 -19.041 1.00 97.88 320 LYS A C 1
ATOM 2627 O O . LYS A 1 320 ? -1.362 -5.924 -19.453 1.00 97.88 320 LYS A O 1
ATOM 2632 N N . LEU A 1 321 ? -1.958 -7.329 -17.816 1.00 98.12 321 LEU A N 1
ATOM 2633 C CA . LEU A 1 321 ? -0.910 -6.912 -16.891 1.00 98.12 321 LEU A CA 1
ATOM 2634 C C . LEU A 1 321 ? 0.471 -7.282 -17.442 1.00 98.12 321 LEU A C 1
ATOM 2636 O O . LEU A 1 321 ? 1.366 -6.448 -17.429 1.00 98.12 321 LEU A O 1
ATOM 2640 N N . ALA A 1 322 ? 0.645 -8.493 -17.979 1.00 98.31 322 ALA A N 1
ATOM 2641 C CA . ALA A 1 322 ? 1.893 -8.885 -18.635 1.00 98.31 322 ALA A CA 1
ATOM 2642 C C . ALA A 1 322 ? 2.258 -7.947 -19.802 1.00 98.31 322 ALA A C 1
ATOM 2644 O O . ALA A 1 322 ? 3.412 -7.543 -19.923 1.00 98.31 322 ALA A O 1
ATOM 2645 N N . GLU A 1 323 ? 1.277 -7.549 -20.616 1.00 98.44 323 GLU A N 1
ATOM 2646 C CA . GLU A 1 323 ? 1.455 -6.566 -21.690 1.00 98.44 323 GLU A CA 1
ATOM 2647 C C . GLU A 1 323 ? 1.886 -5.192 -21.145 1.00 98.44 323 GLU A C 1
ATOM 2649 O O . GLU A 1 323 ? 2.866 -4.618 -21.620 1.00 98.44 323 GLU A O 1
ATOM 2654 N N . ALA A 1 324 ? 1.210 -4.692 -20.106 1.00 98.38 324 ALA A N 1
ATOM 2655 C CA . ALA A 1 324 ? 1.551 -3.426 -19.458 1.00 98.38 324 ALA A CA 1
ATOM 2656 C C . ALA A 1 324 ? 2.972 -3.435 -18.871 1.00 98.38 324 ALA A C 1
ATOM 2658 O O . ALA A 1 324 ? 3.713 -2.465 -19.029 1.00 98.38 324 ALA A O 1
ATOM 2659 N N . LEU A 1 325 ? 3.379 -4.543 -18.246 1.00 98.50 325 LEU A N 1
ATOM 2660 C CA . LEU A 1 325 ? 4.721 -4.700 -17.689 1.00 98.50 325 LEU A CA 1
ATOM 2661 C C . LEU A 1 325 ? 5.806 -4.737 -18.774 1.00 98.50 325 LEU A C 1
ATOM 2663 O O . LEU A 1 325 ? 6.880 -4.172 -18.574 1.00 98.50 325 LEU A O 1
ATOM 2667 N N . LEU A 1 326 ? 5.533 -5.355 -19.927 1.00 98.56 326 LEU A N 1
ATOM 2668 C CA . LEU A 1 326 ? 6.443 -5.317 -21.077 1.00 98.56 326 LEU A CA 1
ATOM 2669 C C . LEU A 1 326 ? 6.559 -3.901 -21.654 1.00 98.56 326 LEU A C 1
ATOM 2671 O O . LEU A 1 326 ? 7.670 -3.441 -21.895 1.00 98.56 326 LEU A O 1
ATOM 2675 N N . MET A 1 327 ? 5.449 -3.165 -21.789 1.00 97.94 327 MET A N 1
ATOM 2676 C CA . MET A 1 327 ? 5.495 -1.758 -22.218 1.00 97.94 327 MET A CA 1
ATOM 2677 C C . MET A 1 327 ? 6.280 -0.878 -21.241 1.00 97.94 327 MET A C 1
ATOM 2679 O O . MET A 1 327 ? 7.000 0.028 -21.659 1.00 97.94 327 MET A O 1
ATOM 2683 N N . PHE A 1 328 ? 6.139 -1.132 -19.939 1.00 98.00 328 PHE A N 1
ATOM 2684 C CA . PHE A 1 328 ? 6.889 -0.426 -18.907 1.00 98.00 328 PHE A CA 1
ATOM 2685 C C . PHE A 1 328 ? 8.391 -0.718 -19.002 1.00 98.00 328 PHE A C 1
ATOM 2687 O O . PHE A 1 328 ? 9.192 0.217 -18.999 1.00 98.00 328 PHE A O 1
ATOM 2694 N N . TYR A 1 329 ? 8.761 -1.992 -19.166 1.00 98.12 329 TYR A N 1
ATOM 2695 C CA . TYR A 1 329 ? 10.139 -2.413 -19.425 1.00 98.12 329 TYR A CA 1
ATOM 2696 C C . TYR A 1 329 ? 10.724 -1.699 -20.651 1.00 98.12 329 TYR A C 1
ATOM 2698 O O . TYR A 1 329 ? 11.787 -1.083 -20.558 1.00 98.12 329 TYR A O 1
ATOM 2706 N N . ASP A 1 330 ? 10.008 -1.722 -21.778 1.00 96.31 330 ASP A N 1
ATOM 2707 C CA . ASP A 1 330 ? 10.451 -1.100 -23.029 1.00 96.31 330 ASP A CA 1
ATOM 2708 C C . ASP A 1 330 ? 10.610 0.421 -22.880 1.00 96.31 330 ASP A C 1
ATOM 2710 O O . ASP A 1 330 ? 11.553 1.003 -23.417 1.00 96.31 330 ASP A O 1
ATOM 2714 N N . GLY A 1 331 ? 9.728 1.070 -22.111 1.00 94.81 331 GLY A N 1
ATOM 2715 C CA . GLY A 1 331 ? 9.826 2.494 -21.785 1.00 94.81 331 GLY A CA 1
ATOM 2716 C C . GLY A 1 331 ? 11.091 2.846 -20.999 1.00 94.81 331 GLY A C 1
ATOM 2717 O O . GLY A 1 331 ? 11.789 3.798 -21.358 1.00 94.81 331 GLY A O 1
ATOM 2718 N N . ILE A 1 332 ? 11.437 2.050 -19.979 1.00 95.69 332 ILE A N 1
ATOM 2719 C CA . ILE A 1 332 ? 12.690 2.223 -19.224 1.00 95.69 332 ILE A CA 1
ATOM 2720 C C . ILE A 1 332 ? 13.896 2.000 -20.143 1.00 95.69 332 ILE A C 1
ATOM 2722 O O . ILE A 1 332 ? 14.796 2.839 -20.179 1.00 95.69 332 ILE A O 1
ATOM 2726 N N . ALA A 1 333 ? 13.904 0.914 -20.921 1.00 95.56 333 ALA A N 1
ATOM 2727 C CA . ALA A 1 333 ? 15.013 0.579 -21.814 1.00 95.56 333 ALA A CA 1
ATOM 2728 C C . ALA A 1 333 ? 15.246 1.665 -22.880 1.00 95.56 333 ALA A C 1
ATOM 2730 O O . ALA A 1 333 ? 16.385 2.065 -23.134 1.00 95.56 333 ALA A O 1
ATOM 2731 N N . ALA A 1 334 ? 14.168 2.185 -23.478 1.00 92.44 334 ALA A N 1
ATOM 2732 C CA . ALA A 1 334 ? 14.232 3.284 -24.436 1.00 92.44 334 ALA A CA 1
ATOM 2733 C C . ALA A 1 334 ? 14.822 4.550 -23.802 1.00 92.44 334 ALA A C 1
ATOM 2735 O O . ALA A 1 334 ? 15.686 5.192 -24.402 1.00 92.44 334 ALA A O 1
ATOM 2736 N N . TYR A 1 335 ? 14.404 4.874 -22.575 1.00 92.38 335 TYR A N 1
ATOM 2737 C CA . TYR A 1 335 ? 14.921 6.024 -21.840 1.00 92.38 335 TYR A CA 1
ATOM 2738 C C . TYR A 1 335 ? 16.411 5.872 -21.511 1.00 92.38 335 TYR A C 1
ATOM 2740 O O . TYR A 1 335 ? 17.187 6.797 -21.725 1.00 92.38 335 TYR A O 1
ATOM 2748 N N . GLN A 1 336 ? 16.845 4.700 -21.044 1.00 92.62 336 GLN A N 1
ATOM 2749 C CA . GLN A 1 336 ? 18.258 4.435 -20.750 1.00 92.62 336 GLN A CA 1
ATOM 2750 C C . GLN A 1 336 ? 19.126 4.553 -22.009 1.00 92.62 336 GLN A C 1
ATOM 2752 O O . GLN A 1 336 ? 20.148 5.239 -22.002 1.00 92.62 336 GLN A O 1
ATOM 2757 N N . LYS A 1 337 ? 18.674 3.976 -23.130 1.00 91.81 337 LYS A N 1
ATOM 2758 C CA . LYS A 1 337 ? 19.366 4.078 -24.423 1.00 91.81 337 LYS A CA 1
ATOM 2759 C C . LYS A 1 337 ? 19.475 5.524 -24.916 1.00 91.81 337 LYS A C 1
ATOM 2761 O O . LYS A 1 337 ? 20.505 5.899 -25.492 1.00 91.81 337 LYS A O 1
ATOM 2766 N N . SER A 1 338 ? 18.445 6.345 -24.689 1.00 88.25 338 SER A N 1
ATOM 2767 C CA . SER A 1 338 ? 18.480 7.762 -25.059 1.00 88.25 338 SER A CA 1
ATOM 2768 C C . SER A 1 338 ? 19.501 8.553 -24.240 1.00 88.25 338 SER A C 1
ATOM 2770 O O . SER A 1 338 ? 19.989 9.560 -24.731 1.00 88.25 338 SER A O 1
ATOM 2772 N N . GLN A 1 339 ? 19.869 8.110 -23.032 1.00 85.31 339 GLN A N 1
ATOM 2773 C CA . GLN A 1 339 ? 20.953 8.738 -22.263 1.00 85.31 339 GLN A CA 1
ATOM 2774 C C . GLN A 1 339 ? 22.339 8.357 -22.807 1.00 85.31 339 GLN A C 1
ATOM 2776 O O . GLN A 1 339 ? 23.218 9.208 -22.907 1.00 85.31 339 GLN A O 1
ATOM 2781 N N . THR A 1 340 ? 22.545 7.097 -23.210 1.00 82.56 340 THR A N 1
ATOM 2782 C CA . THR A 1 340 ? 23.859 6.610 -23.680 1.00 82.56 340 THR A CA 1
ATOM 2783 C C . THR A 1 340 ? 24.242 7.144 -25.061 1.00 82.56 340 THR A C 1
ATOM 2785 O O . THR A 1 340 ? 25.412 7.398 -25.333 1.00 82.56 340 THR A O 1
ATOM 2788 N N . THR A 1 341 ? 23.258 7.344 -25.942 1.00 70.00 341 THR A N 1
ATOM 2789 C CA . THR A 1 341 ? 23.487 7.807 -27.327 1.00 70.00 341 THR A CA 1
ATOM 2790 C C . THR A 1 341 ? 23.927 9.282 -27.390 1.00 70.00 341 THR A C 1
ATOM 2792 O O . THR A 1 341 ? 24.377 9.752 -28.428 1.00 70.00 341 THR A O 1
ATOM 2795 N N . PHE A 1 342 ? 23.846 10.012 -26.274 1.00 58.81 342 PHE A N 1
ATOM 2796 C CA . PHE A 1 342 ? 24.202 11.429 -26.161 1.00 58.81 342 PHE A CA 1
ATOM 2797 C C . PHE A 1 342 ? 25.589 11.694 -25.566 1.00 58.81 342 PHE A C 1
ATOM 2799 O O . PHE A 1 342 ? 25.851 12.803 -25.096 1.00 58.81 342 PHE A O 1
ATOM 2806 N N . LEU A 1 343 ? 26.513 10.731 -25.629 1.00 49.75 343 LEU A N 1
ATOM 2807 C CA . LEU A 1 343 ? 27.925 11.097 -25.564 1.00 49.75 343 LEU A CA 1
ATOM 2808 C C . LEU A 1 343 ? 28.208 12.000 -26.773 1.00 49.75 343 LEU A C 1
ATOM 2810 O O . LEU A 1 343 ? 28.014 11.552 -27.906 1.00 49.75 343 LEU A O 1
ATOM 2814 N N . PRO A 1 344 ? 28.582 13.277 -26.567 1.00 50.16 344 PRO A N 1
ATOM 2815 C CA . PRO A 1 344 ? 28.794 14.190 -27.671 1.00 50.16 344 PRO A CA 1
ATOM 2816 C C . PRO A 1 344 ? 29.845 13.558 -28.573 1.00 50.16 344 PRO A C 1
ATOM 2818 O O . PRO A 1 344 ? 30.933 13.214 -28.106 1.00 50.16 344 PRO A O 1
ATOM 2821 N N . HIS A 1 345 ? 29.530 13.405 -29.861 1.00 51.12 345 HIS A N 1
ATOM 2822 C CA . HIS A 1 345 ? 30.584 13.373 -30.858 1.00 51.12 345 HIS A CA 1
ATOM 2823 C C . HIS A 1 345 ? 31.458 14.585 -30.557 1.00 51.12 345 HIS A C 1
ATOM 2825 O O . HIS A 1 345 ? 31.032 15.729 -30.735 1.00 51.12 345 HIS A O 1
ATOM 2831 N N . GLN A 1 346 ? 32.645 14.319 -30.008 1.00 49.16 346 GLN A N 1
ATOM 2832 C CA . GLN A 1 346 ? 33.729 15.276 -29.998 1.00 49.16 346 GLN A CA 1
ATOM 2833 C C . GLN A 1 346 ? 33.767 15.818 -31.419 1.00 49.16 346 GLN A C 1
ATOM 2835 O O . GLN A 1 346 ? 33.840 15.032 -32.370 1.00 49.16 346 GLN A O 1
ATOM 2840 N N . ARG A 1 347 ? 33.588 17.139 -31.559 1.00 47.03 347 ARG A N 1
ATOM 2841 C CA . ARG A 1 347 ? 33.801 17.810 -32.840 1.00 47.03 347 ARG A CA 1
ATOM 2842 C C . ARG A 1 347 ? 35.082 17.215 -33.425 1.00 47.03 347 ARG A C 1
ATOM 2844 O O . ARG A 1 347 ? 36.066 17.145 -32.681 1.00 47.03 347 ARG A O 1
ATOM 2851 N N . PRO A 1 348 ? 35.085 16.773 -34.695 1.00 46.19 348 PRO A N 1
ATOM 2852 C CA . PRO A 1 348 ? 36.345 16.501 -35.361 1.00 46.19 348 PRO A CA 1
ATOM 2853 C C . PRO A 1 348 ? 37.232 17.725 -35.113 1.00 46.19 348 PRO A C 1
ATOM 2855 O O . PRO A 1 348 ? 36.699 18.840 -35.191 1.00 46.19 348 PRO A O 1
ATOM 2858 N N . PRO A 1 349 ? 38.509 17.551 -34.735 1.00 49.03 349 PRO A N 1
ATOM 2859 C CA . PRO A 1 349 ? 39.400 18.688 -34.570 1.00 49.03 349 PRO A CA 1
ATOM 2860 C C . PRO A 1 349 ? 39.274 19.542 -35.829 1.00 49.03 349 PRO A C 1
ATOM 2862 O O . PRO A 1 349 ? 39.336 19.009 -36.940 1.00 49.03 349 PRO A O 1
ATOM 2865 N N . GLU A 1 350 ? 38.978 20.830 -35.641 1.00 54.69 350 GLU A N 1
ATOM 2866 C CA . GLU A 1 350 ? 39.012 21.809 -36.718 1.00 54.69 350 GLU A CA 1
ATOM 2867 C C . GLU A 1 350 ? 40.360 21.633 -37.409 1.00 54.69 350 GLU A C 1
ATOM 2869 O O . GLU A 1 350 ? 41.413 21.881 -36.826 1.00 54.69 350 GLU A O 1
ATOM 2874 N N . ASN A 1 351 ? 40.324 21.096 -38.627 1.00 51.31 351 ASN A N 1
ATOM 2875 C CA . ASN A 1 351 ? 41.477 21.128 -39.498 1.00 51.31 351 ASN A CA 1
ATOM 2876 C C . ASN A 1 351 ? 41.784 22.608 -39.698 1.00 51.31 351 ASN A C 1
ATOM 2878 O O . ASN A 1 351 ? 40.983 23.316 -40.312 1.00 51.31 351 ASN A O 1
ATOM 2882 N N . ASP A 1 352 ? 42.928 23.041 -39.174 1.00 56.25 352 ASP A N 1
ATOM 2883 C CA . ASP A 1 352 ? 43.598 24.287 -39.520 1.00 56.25 352 ASP A CA 1
ATOM 2884 C C . ASP A 1 352 ? 43.684 24.397 -41.050 1.00 56.25 352 ASP A C 1
ATOM 2886 O O . ASP A 1 352 ? 44.642 23.948 -41.686 1.00 56.25 352 ASP A O 1
ATOM 2890 N N . GLN A 1 353 ? 42.674 25.006 -41.672 1.00 48.34 353 GLN A N 1
ATOM 2891 C CA . GLN A 1 353 ? 42.787 25.525 -43.025 1.00 48.34 353 GLN A CA 1
ATOM 2892 C C . GLN A 1 353 ? 43.594 26.818 -42.951 1.00 48.34 353 GLN A C 1
ATOM 2894 O O . GLN A 1 353 ? 43.075 27.932 -42.934 1.00 48.34 353 GLN A O 1
ATOM 2899 N N . LYS A 1 354 ? 44.916 26.638 -42.921 1.00 52.59 354 LYS A N 1
ATOM 2900 C CA . LYS A 1 354 ? 45.851 27.625 -43.447 1.00 52.59 354 LYS A CA 1
ATOM 2901 C C . LYS A 1 354 ? 45.496 27.909 -44.907 1.00 52.59 354 LYS A C 1
ATOM 2903 O O . LYS A 1 354 ? 45.608 27.025 -45.750 1.00 52.59 354 LYS A O 1
ATOM 2908 N N . GLY A 1 355 ? 45.199 29.173 -45.182 1.00 56.75 355 GLY A N 1
ATOM 2909 C CA . GLY A 1 355 ? 45.473 29.806 -46.466 1.00 56.75 355 GLY A CA 1
ATOM 2910 C C . GLY A 1 355 ? 44.314 29.824 -47.454 1.00 56.75 355 GLY A C 1
ATOM 2911 O O . GLY A 1 355 ? 44.191 28.932 -48.286 1.00 56.75 355 GLY A O 1
ATOM 2912 N N . GLN A 1 356 ? 43.583 30.936 -47.473 1.00 41.22 356 GLN A N 1
ATOM 2913 C CA . GLN A 1 356 ? 43.167 31.537 -48.737 1.00 41.22 356 GLN A CA 1
ATOM 2914 C C . GLN A 1 356 ? 43.518 33.034 -48.740 1.00 41.22 356 GLN A C 1
ATOM 2916 O O . GLN A 1 356 ? 43.465 33.663 -47.683 1.00 41.22 356 GLN A O 1
ATOM 2921 N N . PRO A 1 357 ? 43.965 33.563 -49.894 1.00 51.06 357 PRO A N 1
ATOM 2922 C CA . PRO A 1 357 ? 44.536 34.897 -50.016 1.00 51.06 357 PRO A CA 1
ATOM 2923 C C . PRO A 1 357 ? 43.459 35.984 -50.091 1.00 51.06 357 PRO A C 1
ATOM 2925 O O . PRO A 1 357 ? 42.346 35.740 -50.557 1.00 51.06 357 PRO A O 1
ATOM 2928 N N . GLU A 1 358 ? 43.846 37.184 -49.658 1.00 51.25 358 GLU A N 1
ATOM 2929 C CA . GLU A 1 358 ? 43.158 38.448 -49.921 1.00 51.25 358 GLU A CA 1
ATOM 2930 C C . GLU A 1 358 ? 42.787 38.561 -51.404 1.00 51.25 358 GLU A C 1
ATOM 2932 O O . GLU A 1 358 ? 43.638 38.420 -52.285 1.00 51.25 358 GLU A O 1
ATOM 2937 N N . VAL A 1 359 ? 41.507 38.823 -51.669 1.00 48.03 359 VAL A N 1
ATOM 2938 C CA . VAL A 1 359 ? 41.036 39.318 -52.961 1.00 48.03 359 VAL A CA 1
ATOM 2939 C C . VAL A 1 359 ? 40.536 40.734 -52.728 1.00 48.03 359 VAL A C 1
ATOM 2941 O O . VAL A 1 359 ? 39.631 40.957 -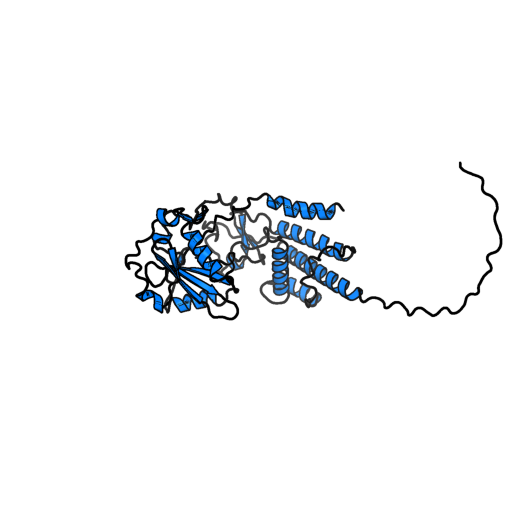51.926 1.00 48.03 359 VAL A O 1
ATOM 2944 N N . ASP A 1 360 ? 41.193 41.655 -53.425 1.00 45.72 360 ASP A N 1
ATOM 2945 C CA . ASP A 1 360 ? 40.972 43.093 -53.450 1.00 45.72 360 ASP A CA 1
ATOM 2946 C C . ASP A 1 360 ? 39.499 43.485 -53.660 1.00 45.72 360 ASP A C 1
ATOM 2948 O O . ASP A 1 360 ? 38.868 43.134 -54.660 1.00 45.72 360 ASP A O 1
ATOM 2952 N N . GLU A 1 361 ? 38.987 44.313 -52.748 1.00 48.50 361 GLU A N 1
ATOM 2953 C CA . GLU A 1 361 ? 37.808 45.150 -52.960 1.00 48.50 361 GLU A CA 1
ATOM 2954 C C . GLU A 1 361 ? 38.152 46.287 -53.929 1.00 48.50 361 GLU A C 1
ATOM 2956 O O . GLU A 1 361 ? 38.693 47.322 -53.531 1.00 48.50 361 GLU A O 1
ATOM 2961 N N . LYS A 1 362 ? 37.780 46.134 -55.202 1.00 46.22 362 LYS A N 1
ATOM 2962 C CA . LYS A 1 362 ? 37.503 47.273 -56.085 1.00 46.22 362 LYS A CA 1
ATOM 2963 C C . LYS A 1 362 ? 36.300 47.007 -56.986 1.00 46.22 362 LYS A C 1
ATOM 2965 O O . LYS A 1 362 ? 36.260 46.028 -57.717 1.00 46.22 362 LYS A O 1
ATOM 2970 N N . GLU A 1 363 ? 35.393 47.981 -56.943 1.00 44.03 363 GLU A N 1
ATOM 2971 C CA . GLU A 1 363 ? 34.493 48.414 -58.018 1.00 44.03 363 GLU A CA 1
ATOM 2972 C C . GLU A 1 363 ? 33.414 47.438 -58.514 1.00 44.03 363 GLU A C 1
ATOM 2974 O O . GLU A 1 363 ? 33.647 46.627 -59.403 1.00 44.03 363 GLU A O 1
ATOM 2979 N N . ALA A 1 364 ? 32.173 47.660 -58.061 1.00 43.97 364 ALA A N 1
ATOM 2980 C CA . ALA A 1 364 ? 31.008 47.721 -58.954 1.00 43.97 364 ALA A CA 1
ATOM 2981 C C . ALA A 1 364 ? 29.782 48.328 -58.240 1.00 43.97 364 ALA A C 1
ATOM 2983 O O . ALA A 1 364 ? 28.888 47.626 -57.772 1.00 43.97 364 ALA A O 1
ATOM 2984 N N . GLU A 1 365 ? 29.709 49.661 -58.215 1.00 45.22 365 GLU A N 1
ATOM 2985 C CA . GLU A 1 365 ? 28.423 50.352 -58.337 1.00 45.22 365 GLU A CA 1
ATOM 2986 C C . GLU A 1 365 ? 27.894 50.126 -59.762 1.00 45.22 365 GLU A C 1
ATOM 2988 O O . GLU A 1 365 ? 28.586 50.482 -60.719 1.00 45.22 365 GLU A O 1
ATOM 2993 N N . LYS A 1 366 ? 26.676 49.588 -59.913 1.00 43.97 366 LYS A N 1
ATOM 2994 C CA . LYS A 1 366 ? 25.625 50.135 -60.801 1.00 43.97 366 LYS A CA 1
ATOM 2995 C C . LYS A 1 366 ? 24.404 49.219 -60.921 1.00 43.97 366 LYS A C 1
ATOM 2997 O O . LYS A 1 366 ? 24.538 48.036 -61.207 1.00 43.97 366 LYS A O 1
ATOM 3002 N N . ASN A 1 367 ? 23.244 49.881 -60.867 1.00 44.84 367 ASN A N 1
ATOM 3003 C CA . ASN A 1 367 ? 21.920 49.480 -61.362 1.00 44.84 367 ASN A CA 1
ATOM 3004 C C . ASN A 1 367 ? 21.265 48.358 -60.547 1.00 44.84 367 ASN A C 1
ATOM 3006 O O . ASN A 1 367 ? 21.535 47.183 -60.748 1.00 44.84 367 ASN A O 1
ATOM 3010 N N . ASP A 1 368 ? 20.437 48.627 -59.543 1.00 42.19 368 ASP A N 1
ATOM 3011 C CA . ASP A 1 368 ? 19.210 49.434 -59.541 1.00 42.19 368 ASP A CA 1
ATOM 3012 C C . ASP A 1 368 ? 18.320 49.280 -60.787 1.00 42.19 368 ASP A C 1
ATOM 3014 O O . ASP A 1 368 ? 18.740 49.489 -61.926 1.00 42.19 368 ASP A O 1
ATOM 3018 N N . SER A 1 369 ? 17.049 49.006 -60.497 1.00 42.66 369 SER A N 1
ATOM 3019 C CA . SER A 1 369 ? 15.866 48.972 -61.361 1.00 42.66 369 SER A CA 1
ATOM 3020 C C . SER A 1 369 ? 15.472 47.660 -62.082 1.00 42.66 369 SER A C 1
ATOM 3022 O O . SER A 1 369 ? 16.175 47.121 -62.927 1.00 42.66 369 SER A O 1
ATOM 3024 N N . GLN A 1 370 ? 14.205 47.292 -61.809 1.00 43.47 370 GLN A N 1
ATOM 3025 C CA . GLN A 1 370 ? 13.269 46.450 -62.580 1.00 43.47 370 GLN A CA 1
ATOM 3026 C C . GLN A 1 370 ? 13.412 44.920 -62.380 1.00 43.47 370 GLN A C 1
ATOM 3028 O O . GLN A 1 370 ? 14.484 44.363 -62.522 1.00 43.47 370 GLN A O 1
ATOM 3033 N N . PHE A 1 371 ? 12.394 44.132 -62.011 1.00 45.28 371 PHE A N 1
ATOM 3034 C CA . PHE A 1 371 ? 10.953 44.204 -62.264 1.00 45.28 371 PHE A CA 1
ATOM 3035 C C . PHE A 1 371 ? 10.158 43.603 -61.085 1.00 45.28 371 PHE A C 1
ATOM 3037 O O . PHE A 1 371 ? 10.468 42.514 -60.609 1.00 45.28 371 PHE A O 1
ATOM 3044 N N . ARG A 1 372 ? 9.078 44.282 -60.675 1.00 45.06 372 ARG A N 1
ATOM 3045 C CA . ARG A 1 372 ? 7.883 43.641 -60.103 1.00 45.06 372 ARG A CA 1
ATOM 3046 C C . ARG A 1 372 ? 6.889 43.431 -61.241 1.00 45.06 372 ARG A C 1
ATOM 3048 O O . ARG A 1 372 ? 6.527 44.426 -61.864 1.00 45.06 372 ARG A O 1
ATOM 3055 N N . TYR A 1 373 ? 6.459 42.193 -61.454 1.00 55.38 373 TYR A N 1
ATOM 3056 C CA . TYR A 1 373 ? 5.061 41.785 -61.634 1.00 55.38 373 TYR A CA 1
ATOM 3057 C C . TYR A 1 373 ? 4.934 40.302 -61.306 1.00 55.38 373 TYR A C 1
ATOM 3059 O O . TYR A 1 373 ? 5.825 39.540 -61.743 1.00 55.38 373 TYR A O 1
#